Protein AF-0000000080278074 (afdb_homodimer)

Structure (mmCIF, N/CA/C/O backbone):
data_AF-0000000080278074-model_v1
#
loop_
_entity.id
_entity.type
_entity.pdbx_description
1 polymer 'SGNH hydrolase'
#
loop_
_atom_site.group_PDB
_atom_site.id
_atom_site.type_symbol
_atom_site.label_atom_id
_atom_site.label_alt_id
_atom_site.label_comp_id
_atom_site.label_asym_id
_atom_site.label_entity_id
_atom_site.label_seq_id
_atom_site.pdbx_PDB_ins_code
_atom_site.Cartn_x
_atom_site.Cartn_y
_atom_site.Cartn_z
_atom_site.occupancy
_atom_site.B_iso_or_equiv
_atom_site.auth_seq_id
_atom_site.auth_comp_id
_atom_site.auth_asym_id
_atom_site.auth_atom_id
_atom_site.pdbx_PDB_model_num
ATOM 1 N N . MET A 1 1 ? 25.656 12.164 8.117 1 41.5 1 MET A N 1
ATOM 2 C CA . MET A 1 1 ? 24.766 13.219 8.578 1 41.5 1 MET A CA 1
ATOM 3 C C . MET A 1 1 ? 23.484 13.25 7.742 1 41.5 1 MET A C 1
ATOM 5 O O . MET A 1 1 ? 23.547 13.234 6.512 1 41.5 1 MET A O 1
ATOM 9 N N . TYR A 1 2 ? 22.484 12.672 8.062 1 58.59 2 TYR A N 1
ATOM 10 C CA . TYR A 1 2 ? 21.266 12.641 7.258 1 58.59 2 TYR A CA 1
ATOM 11 C C . TYR A 1 2 ? 20.781 14.047 6.953 1 58.59 2 TYR A C 1
ATOM 13 O O . TYR A 1 2 ? 20.672 14.883 7.852 1 58.59 2 TYR A O 1
ATOM 21 N N . GLY A 1 3 ? 21.391 14.812 5.965 1 72.81 3 GLY A N 1
ATOM 22 C CA . GLY A 1 3 ? 21.734 16.219 5.934 1 72.81 3 GLY A CA 1
ATOM 23 C C . GLY A 1 3 ? 20.547 17.109 5.625 1 72.81 3 GLY A C 1
ATOM 24 O O . GLY A 1 3 ? 20.438 17.641 4.516 1 72.81 3 GLY A O 1
ATOM 25 N N . PHE A 1 4 ? 19.344 17.016 6.336 1 92.31 4 PHE A N 1
ATOM 26 C CA . PHE A 1 4 ? 18.312 18.031 6.113 1 92.31 4 PHE A CA 1
ATOM 27 C C . PHE A 1 4 ? 18.609 19.281 6.934 1 92.31 4 PHE A C 1
ATOM 29 O O . PHE A 1 4 ? 18.734 19.219 8.156 1 92.31 4 PHE A O 1
ATOM 36 N N . ASP A 1 5 ? 18.609 20.406 6.305 1 94.75 5 ASP A N 1
ATOM 37 C CA . ASP A 1 5 ? 18.828 21.656 7.027 1 94.75 5 ASP A CA 1
ATOM 38 C C . ASP A 1 5 ? 17.516 22.391 7.258 1 94.75 5 ASP A C 1
ATOM 40 O O . ASP A 1 5 ? 17.453 23.312 8.078 1 94.75 5 ASP A O 1
ATOM 44 N N . SER A 1 6 ? 16.547 22.031 6.508 1 98 6 SER A N 1
ATOM 45 C CA . SER A 1 6 ? 15.25 22.688 6.629 1 98 6 SER A CA 1
ATOM 46 C C . SER A 1 6 ? 14.109 21.703 6.352 1 98 6 SER A C 1
ATOM 48 O O . SER A 1 6 ? 14.258 20.797 5.535 1 98 6 SER A O 1
ATOM 50 N N . TYR A 1 7 ? 13.023 21.938 7.152 1 98.5 7 TYR A N 1
ATOM 51 C CA . TYR A 1 7 ? 11.875 21.031 7.113 1 98.5 7 TYR A CA 1
ATOM 52 C C . TYR A 1 7 ? 10.57 21.828 7.172 1 98.5 7 TYR A C 1
ATOM 54 O O . TYR A 1 7 ? 10.383 22.656 8.062 1 98.5 7 TYR A O 1
ATOM 62 N N . VAL A 1 8 ? 9.656 21.594 6.137 1 98.88 8 VAL A N 1
ATOM 63 C CA . VAL A 1 8 ? 8.32 22.156 6.145 1 98.88 8 VAL A CA 1
ATOM 64 C C . VAL A 1 8 ? 7.281 21.047 6.219 1 98.88 8 VAL A C 1
ATOM 66 O O . VAL A 1 8 ? 7.297 20.109 5.402 1 98.88 8 VAL A O 1
ATOM 69 N N . ALA A 1 9 ? 6.438 21.125 7.207 1 98.94 9 ALA A N 1
ATOM 70 C CA . ALA A 1 9 ? 5.336 20.188 7.344 1 98.94 9 ALA A CA 1
ATOM 71 C C . ALA A 1 9 ? 4.023 20.797 6.867 1 98.94 9 ALA A C 1
ATOM 73 O O . ALA A 1 9 ? 3.654 21.891 7.289 1 98.94 9 ALA A O 1
ATOM 74 N N . ILE A 1 10 ? 3.316 20.125 5.996 1 98.88 10 ILE A N 1
ATOM 75 C CA . ILE A 1 10 ? 2.018 20.594 5.539 1 98.88 10 ILE A CA 1
ATOM 76 C C . ILE A 1 10 ? 0.96 19.516 5.762 1 98.88 10 ILE A C 1
ATOM 78 O O . ILE A 1 10 ? 1.26 18.328 5.695 1 98.88 10 ILE A O 1
ATOM 82 N N . GLY A 1 11 ? -0.186 19.938 6.059 1 98.56 11 GLY A N 1
ATOM 83 C CA . GLY A 1 11 ? -1.262 19.016 6.34 1 98.56 11 GLY A CA 1
ATOM 84 C C . GLY A 1 11 ? -2.391 19.625 7.145 1 98.56 11 GLY A C 1
ATOM 85 O O . GLY A 1 11 ? -2.658 20.812 7.039 1 98.56 11 GLY A O 1
ATOM 86 N N . ASP A 1 12 ? -3.094 18.766 7.824 1 97.25 12 ASP A N 1
ATOM 87 C CA . ASP A 1 12 ? -4.285 19.125 8.586 1 97.25 12 ASP A CA 1
ATOM 88 C C . ASP A 1 12 ? -4.059 18.953 10.086 1 97.25 12 ASP A C 1
ATOM 90 O O . ASP A 1 12 ? -2.963 19.219 10.586 1 97.25 12 ASP A O 1
ATOM 94 N N . SER A 1 13 ? -5.09 18.562 10.828 1 96.25 13 SER A N 1
ATOM 95 C CA . SER A 1 13 ? -5.004 18.438 12.281 1 96.25 13 SER A CA 1
ATOM 96 C C . SER A 1 13 ? -3.98 17.391 12.688 1 96.25 13 SER A C 1
ATOM 98 O O . SER A 1 13 ? -3.34 17.5 13.734 1 96.25 13 SER A O 1
ATOM 100 N N . PHE A 1 14 ? -3.891 16.375 11.969 1 97.5 14 PHE A N 1
ATOM 101 C CA . PHE A 1 14 ? -2.924 15.328 12.258 1 97.5 14 PHE A CA 1
ATOM 102 C C . PHE A 1 14 ? -1.507 15.891 12.281 1 97.5 14 PHE A C 1
ATOM 104 O O . PHE A 1 14 ? -0.77 15.68 13.25 1 97.5 14 PHE A O 1
ATOM 111 N N . THR A 1 15 ? -1.095 16.609 11.258 1 98.75 15 THR A N 1
ATOM 112 C CA . THR A 1 15 ? 0.234 17.203 11.133 1 98.75 15 THR A CA 1
ATOM 113 C C . THR A 1 15 ? 0.404 18.359 12.109 1 98.75 15 THR A C 1
ATOM 115 O O . THR A 1 15 ? 1.491 18.578 12.656 1 98.75 15 THR A O 1
ATOM 118 N N . GLU A 1 16 ? -0.721 19.094 12.352 1 97.62 16 GLU A N 1
ATOM 119 C CA . GLU A 1 16 ? -0.693 20.141 13.367 1 97.62 16 GLU A CA 1
ATOM 120 C C . GLU A 1 16 ? -0.36 19.562 14.742 1 97.62 16 GLU A C 1
ATOM 122 O O . GLU A 1 16 ? 0.256 20.234 15.57 1 97.62 16 GLU A O 1
ATOM 127 N N . GLY A 1 17 ? -0.774 18.328 14.992 1 97.69 17 GLY A N 1
ATOM 128 C CA . GLY A 1 17 ? -0.468 17.641 16.234 1 97.69 17 GLY A CA 1
ATOM 129 C C . GLY A 1 17 ? -1.612 17.672 17.234 1 97.69 17 GLY A C 1
ATOM 130 O O . GLY A 1 17 ? -1.393 17.578 18.438 1 97.69 17 GLY A O 1
ATOM 131 N N . LEU A 1 18 ? -2.82 17.75 16.75 1 94.06 18 LEU A N 1
ATOM 132 C CA . LEU A 1 18 ? -3.984 17.891 17.609 1 94.06 18 LEU A CA 1
ATOM 133 C C . LEU A 1 18 ? -3.996 16.797 18.688 1 94.06 18 LEU A C 1
ATOM 135 O O . LEU A 1 18 ? -3.693 15.641 18.391 1 94.06 18 LEU A O 1
ATOM 139 N N . ASN A 1 19 ? -4.332 17.203 19.891 1 92.81 19 ASN A N 1
ATOM 140 C CA . ASN A 1 19 ? -4.473 16.391 21.094 1 92.81 19 ASN A CA 1
ATOM 141 C C . ASN A 1 19 ? -3.115 16.047 21.703 1 92.81 19 ASN A C 1
ATOM 143 O O . ASN A 1 19 ? -3.033 15.25 22.625 1 92.81 19 ASN A O 1
ATOM 147 N N . ASP A 1 20 ? -2.064 16.531 21.203 1 95.75 20 ASP A N 1
ATOM 148 C CA . ASP A 1 20 ? -0.748 16.547 21.828 1 95.75 20 ASP A CA 1
ATOM 149 C C . ASP A 1 20 ? -0.389 17.953 22.328 1 95.75 20 ASP A C 1
ATOM 151 O O . ASP A 1 20 ? 0.495 18.594 21.766 1 95.75 20 ASP A O 1
ATOM 155 N N . ASP A 1 21 ? -0.924 18.281 23.391 1 92.56 21 ASP A N 1
ATOM 156 C CA . ASP A 1 21 ? -0.987 19.672 23.859 1 92.56 21 ASP A CA 1
ATOM 157 C C . ASP A 1 21 ? 0.352 20.109 24.438 1 92.56 21 ASP A C 1
ATOM 159 O O . ASP A 1 21 ? 1.012 19.344 25.141 1 92.56 21 ASP A O 1
ATOM 163 N N . LEU A 1 22 ? 0.66 21.312 24.141 1 90.56 22 LEU A N 1
ATOM 164 C CA . LEU A 1 22 ? 1.745 22.031 24.797 1 90.56 22 LEU A CA 1
ATOM 165 C C . LEU A 1 22 ? 1.197 23.031 25.812 1 90.56 22 LEU A C 1
ATOM 167 O O . LEU A 1 22 ? 0.038 23.438 25.719 1 90.56 22 LEU A O 1
ATOM 171 N N . PRO A 1 23 ? 2.045 23.438 26.688 1 86.38 23 PRO A N 1
ATOM 172 C CA . PRO A 1 23 ? 1.578 24.359 27.734 1 86.38 23 PRO A CA 1
ATOM 173 C C . PRO A 1 23 ? 1.124 25.703 27.172 1 86.38 23 PRO A C 1
ATOM 175 O O . PRO A 1 23 ? 0.291 26.375 27.781 1 86.38 23 PRO A O 1
ATOM 178 N N . ASP A 1 24 ? 1.573 26.094 26.047 1 83.5 24 ASP A N 1
ATOM 179 C CA . ASP A 1 24 ? 1.24 27.406 25.484 1 83.5 24 ASP A CA 1
ATOM 180 C C . ASP A 1 24 ? -0.05 27.344 24.672 1 83.5 24 ASP A C 1
ATOM 182 O O . ASP A 1 24 ? -0.43 28.312 24.031 1 83.5 24 ASP A O 1
ATOM 186 N N . GLY A 1 25 ? -0.625 26.203 24.688 1 86.81 25 GLY A N 1
ATOM 187 C CA . GLY A 1 25 ? -1.9 26.062 24 1 86.81 25 GLY A CA 1
ATOM 188 C C . GLY A 1 25 ? -1.769 25.5 22.594 1 86.81 25 GLY A C 1
ATOM 189 O O . GLY A 1 25 ? -2.768 25.141 21.969 1 86.81 25 GLY A O 1
ATOM 190 N N . THR A 1 26 ? -0.549 25.484 22.125 1 90.5 26 THR A N 1
ATOM 191 C CA . THR A 1 26 ? -0.334 24.859 20.828 1 90.5 26 THR A CA 1
ATOM 192 C C . THR A 1 26 ? -0.151 23.359 20.969 1 90.5 26 THR A C 1
ATOM 194 O O . THR A 1 26 ? -0.378 22.797 22.047 1 90.5 26 THR A O 1
ATOM 197 N N . PHE A 1 27 ? 0.091 22.719 19.812 1 95.25 27 PHE A N 1
ATOM 198 C CA . PHE A 1 27 ? 0.247 21.266 19.812 1 95.25 27 PHE A CA 1
ATOM 199 C C . PHE A 1 27 ? 1.64 20.875 19.344 1 95.25 27 PHE A C 1
ATOM 201 O O . PHE A 1 27 ? 2.193 21.5 18.438 1 95.25 27 PHE A O 1
ATOM 208 N N . ARG A 1 28 ? 2.25 19.922 19.938 1 96.38 28 ARG A N 1
ATOM 209 C CA . ARG A 1 28 ? 3.541 19.406 19.5 1 96.38 28 ARG A CA 1
ATOM 210 C C . ARG A 1 28 ? 3.389 18.516 18.266 1 96.38 28 ARG A C 1
ATOM 212 O O . ARG A 1 28 ? 3.551 18.984 17.141 1 96.38 28 ARG A O 1
ATOM 219 N N . GLY A 1 29 ? 2.859 17.281 18.453 1 97.75 29 GLY A N 1
ATOM 220 C CA . GLY A 1 29 ? 2.568 16.375 17.344 1 97.75 29 GLY A CA 1
ATOM 221 C C . GLY A 1 29 ? 3.803 15.68 16.797 1 97.75 29 GLY A C 1
ATOM 222 O O . GLY A 1 29 ? 4.922 15.969 17.234 1 97.75 29 GLY A O 1
ATOM 223 N N . TRP A 1 30 ? 3.568 14.773 15.859 1 98.62 30 TRP A N 1
ATOM 224 C CA . TRP A 1 30 ? 4.625 13.961 15.266 1 98.62 30 TRP A CA 1
ATOM 225 C C . TRP A 1 30 ? 5.59 14.828 14.453 1 98.62 30 TRP A C 1
ATOM 227 O O . TRP A 1 30 ? 6.797 14.578 14.453 1 98.62 30 TRP A O 1
ATOM 237 N N . ALA A 1 31 ? 5.066 15.836 13.766 1 98.69 31 ALA A N 1
ATOM 238 C CA . ALA A 1 31 ? 5.902 16.656 12.891 1 98.69 31 ALA A CA 1
ATOM 239 C C . ALA A 1 31 ? 6.926 17.453 13.688 1 98.69 31 ALA A C 1
ATOM 241 O O . ALA A 1 31 ? 8.102 17.516 13.312 1 98.69 31 ALA A O 1
ATOM 242 N N . ASP A 1 32 ? 6.457 18.078 14.773 1 97.81 32 ASP A N 1
ATOM 243 C CA . ASP A 1 32 ? 7.391 18.781 15.648 1 97.81 32 ASP A CA 1
ATOM 244 C C . ASP A 1 32 ? 8.422 17.812 16.234 1 97.81 32 ASP A C 1
ATOM 246 O O . ASP A 1 32 ? 9.609 18.141 16.312 1 97.81 32 ASP A O 1
ATOM 250 N N . ARG A 1 33 ? 7.961 16.672 16.672 1 97.5 33 ARG A N 1
ATOM 251 C CA . ARG A 1 33 ? 8.867 15.68 17.219 1 97.5 33 ARG A CA 1
ATOM 252 C C . ARG A 1 33 ? 9.891 15.227 16.188 1 97.5 33 ARG A C 1
ATOM 254 O O . ARG A 1 33 ? 11.062 15.008 16.5 1 97.5 33 ARG A O 1
ATOM 261 N N . LEU A 1 34 ? 9.453 15.055 14.93 1 98.12 34 LEU A N 1
ATOM 262 C CA . LEU A 1 34 ? 10.398 14.75 13.859 1 98.12 34 LEU A CA 1
ATOM 263 C C . LEU A 1 34 ? 11.406 15.875 13.68 1 98.12 34 LEU A C 1
ATOM 265 O O . LEU A 1 34 ? 12.602 15.633 13.531 1 98.12 34 LEU A O 1
ATOM 269 N N . ALA A 1 35 ? 10.898 17.109 13.664 1 97.75 35 ALA A N 1
ATOM 270 C CA . ALA A 1 35 ? 11.781 18.266 13.547 1 97.75 35 ALA A CA 1
ATOM 271 C C . ALA A 1 35 ? 12.836 18.25 14.656 1 97.75 35 ALA A C 1
ATOM 273 O O . ALA A 1 35 ? 14.008 18.547 14.414 1 97.75 35 ALA A O 1
ATOM 274 N N . GLU A 1 36 ? 12.438 17.922 15.859 1 95.81 36 GLU A N 1
ATOM 275 C CA . GLU A 1 36 ? 13.352 17.844 16.984 1 95.81 36 GLU A CA 1
ATOM 276 C C . GLU A 1 36 ? 14.438 16.797 16.75 1 95.81 36 GLU A C 1
ATOM 278 O O . GLU A 1 36 ? 15.609 17.031 17.047 1 95.81 36 GLU A O 1
ATOM 283 N N . ILE A 1 37 ? 14.055 15.688 16.219 1 95.88 37 ILE A N 1
ATOM 284 C CA . ILE A 1 37 ? 15 14.625 15.898 1 95.88 37 ILE A CA 1
ATOM 285 C C . ILE A 1 37 ? 15.984 15.102 14.836 1 95.88 37 ILE A C 1
ATOM 287 O O . ILE A 1 37 ? 17.203 14.922 14.969 1 95.88 37 ILE A O 1
ATOM 291 N N . LEU A 1 38 ? 15.469 15.75 13.812 1 95.75 38 LEU A N 1
ATOM 292 C CA . LEU A 1 38 ? 16.281 16.203 12.688 1 95.75 38 LEU A CA 1
ATOM 293 C C . LEU A 1 38 ? 17.234 17.312 13.117 1 95.75 38 LEU A C 1
ATOM 295 O O . LEU A 1 38 ? 18.328 17.453 12.562 1 95.75 38 LEU A O 1
ATOM 299 N N . ALA A 1 39 ? 16.828 18.062 14.086 1 94.5 39 ALA A N 1
ATOM 300 C CA . ALA A 1 39 ? 17.578 19.234 14.523 1 94.5 39 ALA A CA 1
ATOM 301 C C . ALA A 1 39 ? 18.734 18.844 15.438 1 94.5 39 ALA A C 1
ATOM 303 O O . ALA A 1 39 ? 19.625 19.641 15.719 1 94.5 39 ALA A O 1
ATOM 304 N N . GLU A 1 40 ? 18.656 17.641 15.938 1 90.06 40 GLU A N 1
ATOM 305 C CA . GLU A 1 40 ? 19.672 17.219 16.906 1 90.06 40 GLU A CA 1
ATOM 306 C C . GLU A 1 40 ? 21.078 17.406 16.344 1 90.06 40 GLU A C 1
ATOM 308 O O . GLU A 1 40 ? 21.391 16.906 15.273 1 90.06 40 GLU A O 1
ATOM 313 N N . GLY A 1 41 ? 21.859 18.234 17.094 1 84.19 41 GLY A N 1
ATOM 314 C CA . GLY A 1 41 ? 23.25 18.5 16.719 1 84.19 41 GLY A CA 1
ATOM 315 C C . GLY A 1 41 ? 23.375 19.5 15.578 1 84.19 41 GLY A C 1
ATOM 316 O O . GLY A 1 41 ? 24.453 19.656 15.008 1 84.19 41 GLY A O 1
ATOM 317 N N . ARG A 1 42 ? 22.203 20.172 15.344 1 89.06 42 ARG A N 1
ATOM 318 C CA . ARG A 1 42 ? 22.203 21.125 14.227 1 89.06 42 ARG A CA 1
ATOM 319 C C . ARG A 1 42 ? 21.578 22.453 14.633 1 89.06 42 ARG A C 1
ATOM 321 O O . ARG A 1 42 ? 20.391 22.672 14.414 1 89.06 42 ARG A O 1
ATOM 328 N N . PRO A 1 43 ? 22.375 23.375 14.992 1 86.31 43 PRO A N 1
ATOM 329 C CA . PRO A 1 43 ? 21.844 24.641 15.508 1 86.31 43 PRO A CA 1
ATOM 330 C C . PRO A 1 43 ? 21.219 25.5 14.414 1 86.31 43 PRO A C 1
ATOM 332 O O . PRO A 1 43 ? 20.391 26.359 14.711 1 86.31 43 PRO A O 1
ATOM 335 N N . ASP A 1 44 ? 21.578 25.219 13.125 1 91.81 44 ASP A N 1
ATOM 336 C CA . ASP A 1 44 ? 21.094 26.062 12.039 1 91.81 44 ASP A CA 1
ATOM 337 C C . ASP A 1 44 ? 19.844 25.453 11.398 1 91.81 44 ASP A C 1
ATOM 339 O O . ASP A 1 44 ? 19.328 25.984 10.414 1 91.81 44 ASP A O 1
ATOM 343 N N . PHE A 1 45 ? 19.391 24.375 11.977 1 95.69 45 PHE A N 1
ATOM 344 C CA . PHE A 1 45 ? 18.219 23.703 11.438 1 95.69 45 PHE A CA 1
ATOM 345 C C . PHE A 1 45 ? 17 24.609 11.516 1 95.69 45 PHE A C 1
ATOM 347 O O . PHE A 1 45 ? 16.781 25.281 12.523 1 95.69 45 PHE A O 1
ATOM 354 N N . GLN A 1 46 ? 16.219 24.719 10.383 1 97.69 46 GLN A N 1
ATOM 355 C CA . GLN A 1 46 ? 15.016 25.531 10.32 1 97.69 46 GLN A CA 1
ATOM 356 C C . GLN A 1 46 ? 13.781 24.656 10.07 1 97.69 46 GLN A C 1
ATOM 358 O O . GLN A 1 46 ? 13.844 23.688 9.32 1 97.69 46 GLN A O 1
ATOM 363 N N . TYR A 1 47 ? 12.68 25.094 10.727 1 98 47 TYR A N 1
ATOM 364 C CA . TYR A 1 47 ? 11.469 24.297 10.68 1 98 47 TYR A CA 1
ATOM 365 C C . TYR A 1 47 ? 10.234 25.188 10.586 1 98 47 TYR A C 1
ATOM 367 O O . TYR A 1 47 ? 10.148 26.219 11.258 1 98 47 TYR A O 1
ATOM 375 N N . ALA A 1 48 ? 9.305 24.828 9.656 1 98.44 48 ALA A N 1
ATOM 376 C CA . ALA A 1 48 ? 7.965 25.406 9.578 1 98.44 48 ALA A CA 1
ATOM 377 C C . ALA A 1 48 ? 6.898 24.312 9.633 1 98.44 48 ALA A C 1
ATOM 379 O O . ALA A 1 48 ? 7.078 23.234 9.062 1 98.44 48 ALA A O 1
ATOM 380 N N . ASN A 1 49 ? 5.863 24.547 10.32 1 98.62 49 ASN A N 1
ATOM 381 C CA . ASN A 1 49 ? 4.66 23.719 10.344 1 98.62 49 ASN A CA 1
ATOM 382 C C . ASN A 1 49 ? 3.432 24.516 9.898 1 98.62 49 ASN A C 1
ATOM 384 O O . ASN A 1 49 ? 2.84 25.25 10.695 1 98.62 49 ASN A O 1
ATOM 388 N N . LEU A 1 50 ? 3.027 24.281 8.703 1 98.62 50 LEU A N 1
ATOM 389 C CA . LEU A 1 50 ? 1.972 25.094 8.094 1 98.62 50 LEU A CA 1
ATOM 390 C C . LEU A 1 50 ? 0.609 24.422 8.281 1 98.62 50 LEU A C 1
ATOM 392 O O . LEU A 1 50 ? -0.414 24.984 7.871 1 98.62 50 LEU A O 1
ATOM 396 N N . ALA A 1 51 ? 0.602 23.312 8.945 1 98.5 51 ALA A N 1
ATOM 397 C CA . ALA A 1 51 ? -0.621 22.516 9.086 1 98.5 51 ALA A CA 1
ATOM 398 C C . ALA A 1 51 ? -1.631 23.234 9.977 1 98.5 51 ALA A C 1
ATOM 400 O O . ALA A 1 51 ? -1.249 23.953 10.906 1 98.5 51 ALA A O 1
ATOM 401 N N . LEU A 1 52 ? -2.848 23.031 9.672 1 95.31 52 LEU A N 1
ATOM 402 C CA . LEU A 1 52 ? -3.941 23.656 10.414 1 95.31 52 LEU A CA 1
ATOM 403 C C . LEU A 1 52 ? -5.133 22.703 10.516 1 95.31 52 LEU A C 1
ATOM 405 O O . LEU A 1 52 ? -5.5 22.062 9.539 1 95.31 52 LEU A O 1
ATOM 409 N N . ARG A 1 53 ? -5.695 22.656 11.695 1 92.94 53 ARG A N 1
ATOM 410 C CA . ARG A 1 53 ? -6.828 21.766 11.961 1 92.94 53 ARG A CA 1
ATOM 411 C C . ARG A 1 53 ? -7.98 22.062 11 1 92.94 53 ARG A C 1
ATOM 413 O O . ARG A 1 53 ? -8.227 23.219 10.648 1 92.94 53 ARG A O 1
ATOM 420 N N . GLY A 1 54 ? -8.602 20.984 10.531 1 91.06 54 GLY A N 1
ATOM 421 C CA . GLY A 1 54 ? -9.836 21.094 9.773 1 91.06 54 GLY A CA 1
ATOM 422 C C . GLY A 1 54 ? -9.609 21.25 8.281 1 91.06 54 GLY A C 1
ATOM 423 O O . GLY A 1 54 ? -10.539 21.094 7.492 1 91.06 54 GLY A O 1
ATOM 424 N N . LYS A 1 55 ? -8.414 21.438 7.84 1 94.75 55 LYS A N 1
ATOM 425 C CA . LYS A 1 55 ? -8.148 21.75 6.434 1 94.75 55 LYS A CA 1
ATOM 426 C C . LYS A 1 55 ? -8.422 20.531 5.551 1 94.75 55 LYS A C 1
ATOM 428 O O . LYS A 1 55 ? -8.086 19.406 5.922 1 94.75 55 LYS A O 1
ATOM 433 N N . MET A 1 56 ? -9.062 20.859 4.441 1 95.88 56 MET A N 1
ATOM 434 C CA . MET A 1 56 ? -9.273 19.891 3.373 1 95.88 56 MET A CA 1
ATOM 435 C C . MET A 1 56 ? -8.117 19.922 2.379 1 95.88 56 MET A C 1
ATOM 437 O O . MET A 1 56 ? -7.301 20.844 2.395 1 95.88 56 MET A O 1
ATOM 441 N N . LEU A 1 57 ? -8.062 18.922 1.577 1 97.81 57 LEU A N 1
ATOM 442 C CA . LEU A 1 57 ? -6.945 18.75 0.65 1 97.81 57 LEU A CA 1
ATOM 443 C C . LEU A 1 57 ? -6.754 20 -0.205 1 97.81 57 LEU A C 1
ATOM 445 O O . LEU A 1 57 ? -5.637 20.5 -0.338 1 97.81 57 LEU A O 1
ATOM 449 N N . ASP A 1 58 ? -7.805 20.516 -0.752 1 96.94 58 ASP A N 1
ATOM 450 C CA . ASP A 1 58 ? -7.695 21.688 -1.62 1 96.94 58 ASP A CA 1
ATOM 451 C C . ASP A 1 58 ? -7.129 22.891 -0.86 1 96.94 58 ASP A C 1
ATOM 453 O O . ASP A 1 58 ? -6.324 23.641 -1.401 1 96.94 58 ASP A O 1
ATOM 457 N N . GLU A 1 59 ? -7.562 23.094 0.339 1 96.44 59 GLU A N 1
ATOM 458 C CA . GLU A 1 59 ? -7.051 24.188 1.155 1 96.44 59 GLU A CA 1
ATOM 459 C C . GLU A 1 59 ? -5.559 24.016 1.433 1 96.44 59 GLU A C 1
ATOM 461 O O . GLU A 1 59 ? -4.801 24.984 1.39 1 96.44 59 GLU A O 1
ATOM 466 N N . ILE A 1 60 ? -5.18 22.797 1.67 1 98.06 60 ILE A N 1
ATOM 467 C CA . ILE A 1 60 ? -3.773 22.5 1.92 1 98.06 60 ILE A CA 1
ATOM 468 C C . ILE A 1 60 ? -2.951 22.812 0.671 1 98.06 60 ILE A C 1
ATOM 470 O O . ILE A 1 60 ? -1.907 23.469 0.755 1 98.06 60 ILE A O 1
ATOM 474 N N . LEU A 1 61 ? -3.42 22.422 -0.454 1 98.5 61 LEU A N 1
ATOM 475 C CA . LEU A 1 61 ? -2.686 22.609 -1.699 1 98.5 61 LEU A CA 1
ATOM 476 C C . LEU A 1 61 ? -2.697 24.078 -2.119 1 98.5 61 LEU A C 1
ATOM 478 O O . LEU A 1 61 ? -1.735 24.562 -2.717 1 98.5 61 LEU A O 1
ATOM 482 N N . GLU A 1 62 ? -3.738 24.797 -1.763 1 97.69 62 GLU A N 1
ATOM 483 C CA . GLU A 1 62 ? -3.863 26.188 -2.184 1 97.69 62 GLU A CA 1
ATOM 484 C C . GLU A 1 62 ? -3.16 27.125 -1.205 1 97.69 62 GLU A C 1
ATOM 486 O O . GLU A 1 62 ? -2.596 28.141 -1.609 1 97.69 62 GLU A O 1
ATOM 491 N N . GLU A 1 63 ? -3.188 26.781 0.067 1 97.25 63 GLU A N 1
ATOM 492 C CA . GLU A 1 63 ? -2.719 27.734 1.078 1 97.25 63 GLU A CA 1
ATOM 493 C C . GLU A 1 63 ? -1.317 27.359 1.562 1 97.25 63 GLU A C 1
ATOM 495 O O . GLU A 1 63 ? -0.51 28.25 1.86 1 97.25 63 GLU A O 1
ATOM 500 N N . GLN A 1 64 ? -1.004 26.125 1.642 1 98.62 64 GLN A N 1
ATOM 501 C CA . GLN A 1 64 ? 0.23 25.688 2.285 1 98.62 64 GLN A CA 1
ATOM 502 C C . GLN A 1 64 ? 1.29 25.312 1.251 1 98.62 64 GLN A C 1
ATOM 504 O O . GLN A 1 64 ? 2.453 25.703 1.383 1 98.62 64 GLN A O 1
ATOM 509 N N . LEU A 1 65 ? 0.902 24.594 0.252 1 98.81 65 LEU A N 1
ATOM 510 C CA . LEU A 1 65 ? 1.828 24.094 -0.753 1 98.81 65 LEU A CA 1
ATOM 511 C C . LEU A 1 65 ? 2.613 25.219 -1.396 1 98.81 65 LEU A C 1
ATOM 513 O O . LEU A 1 65 ? 3.834 25.141 -1.55 1 98.81 65 LEU A O 1
ATOM 517 N N . PRO A 1 66 ? 1.992 26.375 -1.781 1 98.75 66 PRO A N 1
ATOM 518 C CA . PRO A 1 66 ? 2.762 27.453 -2.41 1 98.75 66 PRO A CA 1
ATOM 519 C C . PRO A 1 66 ? 3.873 27.984 -1.512 1 98.75 66 PRO A C 1
ATOM 521 O O . PRO A 1 66 ? 4.941 28.359 -2.002 1 98.75 66 PRO A O 1
ATOM 524 N N . ILE A 1 67 ? 3.643 27.984 -0.248 1 98.56 67 ILE A N 1
ATOM 525 C CA . ILE A 1 67 ? 4.652 28.453 0.693 1 98.56 67 ILE A CA 1
ATOM 526 C C . ILE A 1 67 ? 5.844 27.5 0.692 1 98.56 67 ILE A C 1
ATOM 528 O O . ILE A 1 67 ? 6.996 27.938 0.619 1 98.56 67 ILE A O 1
ATOM 532 N N . ALA A 1 68 ? 5.582 26.203 0.738 1 98.75 68 ALA A N 1
ATOM 533 C CA . ALA A 1 68 ? 6.641 25.203 0.699 1 98.75 68 ALA A CA 1
ATOM 534 C C . ALA A 1 68 ? 7.445 25.297 -0.595 1 98.75 68 ALA A C 1
ATOM 536 O O . ALA A 1 68 ? 8.672 25.203 -0.578 1 98.75 68 ALA A O 1
ATOM 537 N N . LEU A 1 69 ? 6.754 25.5 -1.673 1 98.75 69 LEU A N 1
ATOM 538 C CA . LEU A 1 69 ? 7.402 25.578 -2.977 1 98.75 69 LEU A CA 1
ATOM 539 C C . LEU A 1 69 ? 8.297 26.812 -3.062 1 98.75 69 LEU A C 1
ATOM 541 O O . LEU A 1 69 ? 9.336 26.781 -3.723 1 98.75 69 LEU A O 1
ATOM 545 N N . GLU A 1 70 ? 7.875 27.859 -2.42 1 98.44 70 GLU A N 1
ATOM 546 C CA . GLU A 1 70 ? 8.625 29.109 -2.445 1 98.44 70 GLU A CA 1
ATOM 547 C C . GLU A 1 70 ? 9.93 28.984 -1.659 1 98.44 70 GLU A C 1
ATOM 549 O O . GLU A 1 70 ? 10.992 29.406 -2.131 1 98.44 70 GLU A O 1
ATOM 554 N N . VAL A 1 71 ? 9.93 28.375 -0.51 1 97.88 71 VAL A N 1
ATOM 555 C CA . VAL A 1 71 ? 11.086 28.375 0.375 1 97.88 71 VAL A CA 1
ATOM 556 C C . VAL A 1 71 ? 12 27.203 0.02 1 97.88 71 VAL A C 1
ATOM 558 O O . VAL A 1 71 ? 13.164 27.172 0.419 1 97.88 71 VAL A O 1
ATOM 561 N N . LYS A 1 72 ? 11.484 26.141 -0.65 1 97.31 72 LYS A N 1
ATOM 562 C CA . LYS A 1 72 ? 12.219 25 -1.17 1 97.31 72 LYS A CA 1
ATOM 563 C C . LYS A 1 72 ? 13.062 24.344 -0.077 1 97.31 72 LYS A C 1
ATOM 565 O O . LYS A 1 72 ? 14.281 24.219 -0.214 1 97.31 72 LYS A O 1
ATOM 570 N N . PRO A 1 73 ? 12.445 23.859 0.926 1 98.44 73 PRO A N 1
ATOM 571 C CA . PRO A 1 73 ? 13.18 23.219 2.016 1 98.44 73 PRO A CA 1
ATOM 572 C C . PRO A 1 73 ? 13.852 21.906 1.587 1 98.44 73 PRO A C 1
ATOM 574 O O . PRO A 1 73 ? 13.586 21.406 0.49 1 98.44 73 PRO A O 1
ATOM 577 N N . ASP A 1 74 ? 14.688 21.391 2.457 1 98.06 74 ASP A N 1
ATOM 578 C CA . ASP A 1 74 ? 15.367 20.125 2.207 1 98.06 74 ASP A CA 1
ATOM 579 C C . ASP A 1 74 ? 14.398 18.953 2.348 1 98.06 74 ASP A C 1
ATOM 581 O O . ASP A 1 74 ? 14.695 17.844 1.891 1 98.06 74 ASP A O 1
ATOM 585 N N . LEU A 1 75 ? 13.258 19.219 2.996 1 98.69 75 LEU A N 1
ATOM 586 C CA . LEU A 1 75 ? 12.258 18.172 3.211 1 98.69 75 LEU A CA 1
ATOM 587 C C . LEU A 1 75 ? 10.867 18.781 3.352 1 98.69 75 LEU A C 1
ATOM 589 O O . LEU A 1 75 ? 10.688 19.781 4.043 1 98.69 75 LEU A O 1
ATOM 593 N N . VAL A 1 76 ? 9.93 18.203 2.682 1 98.88 76 VAL A N 1
ATOM 594 C CA . VAL A 1 76 ? 8.523 18.469 2.949 1 98.88 76 VAL A CA 1
ATOM 595 C C . VAL A 1 76 ? 7.828 17.172 3.371 1 98.88 76 VAL A C 1
ATOM 597 O O . VAL A 1 76 ? 7.992 16.125 2.727 1 98.88 76 VAL A O 1
ATOM 600 N N . THR A 1 77 ? 7.164 17.203 4.492 1 98.94 77 THR A N 1
ATOM 601 C CA . THR A 1 77 ? 6.227 16.141 4.809 1 98.94 77 THR A CA 1
ATOM 602 C C . THR A 1 77 ? 4.805 16.531 4.414 1 98.94 77 THR A C 1
ATOM 604 O O . THR A 1 77 ? 4.398 17.672 4.594 1 98.94 77 THR A O 1
ATOM 607 N N . LEU A 1 78 ? 4.121 15.602 3.822 1 98.88 78 LEU A N 1
ATOM 608 C CA . LEU A 1 78 ? 2.77 15.828 3.328 1 98.88 78 LEU A CA 1
ATOM 609 C C . LEU A 1 78 ? 1.827 14.727 3.791 1 98.88 78 LEU A C 1
ATOM 611 O O . LEU A 1 78 ? 2.012 13.562 3.436 1 98.88 78 LEU A O 1
ATOM 615 N N . CYS A 1 79 ? 0.886 15.016 4.617 1 98.56 79 CYS A N 1
ATOM 616 C CA . CYS A 1 79 ? -0.233 14.156 4.984 1 98.56 79 CYS A CA 1
ATOM 617 C C . CYS A 1 79 ? -1.561 14.883 4.812 1 98.56 79 CYS A C 1
ATOM 619 O O . CYS A 1 79 ? -1.847 15.836 5.539 1 98.56 79 CYS A O 1
ATOM 621 N N . ALA A 1 80 ? -2.311 14.469 3.836 1 98.19 80 ALA A N 1
ATOM 622 C CA . ALA A 1 80 ? -3.562 15.148 3.514 1 98.19 80 ALA A CA 1
ATOM 623 C C . ALA A 1 80 ? -4.559 14.188 2.871 1 98.19 80 ALA A C 1
ATOM 625 O O . ALA A 1 80 ? -4.195 13.07 2.48 1 98.19 80 ALA A O 1
ATOM 626 N N . GLY A 1 81 ? -5.781 14.641 2.832 1 97.38 81 GLY A N 1
ATOM 627 C CA . GLY A 1 81 ? -6.832 13.898 2.156 1 97.38 81 GLY A CA 1
ATOM 628 C C . GLY A 1 81 ? -7.723 13.125 3.109 1 97.38 81 GLY A C 1
ATOM 629 O O . GLY A 1 81 ? -8.836 12.734 2.75 1 97.38 81 GLY A O 1
ATOM 630 N N . GLY A 1 82 ? -7.234 12.812 4.332 1 95.56 82 GLY A N 1
ATOM 631 C CA . GLY A 1 82 ? -8.031 12.078 5.301 1 95.56 82 GLY A CA 1
ATOM 632 C C . GLY A 1 82 ? -9.375 12.727 5.586 1 95.56 82 GLY A C 1
ATOM 633 O O . GLY A 1 82 ? -10.406 12.055 5.566 1 95.56 82 GLY A O 1
ATOM 634 N N . ASN A 1 83 ? -9.344 14.031 5.828 1 93.94 83 ASN A N 1
ATOM 635 C CA . ASN A 1 83 ? -10.586 14.758 6.07 1 93.94 83 ASN A CA 1
ATOM 636 C C . ASN A 1 83 ? -11.539 14.648 4.883 1 93.94 83 ASN A C 1
ATOM 638 O O . ASN A 1 83 ? -12.75 14.586 5.062 1 93.94 83 ASN A O 1
ATOM 642 N N . ASP A 1 84 ? -11.039 14.656 3.68 1 95.81 84 ASP A N 1
ATOM 643 C CA . ASP A 1 84 ? -11.836 14.57 2.463 1 95.81 84 ASP A CA 1
ATOM 644 C C . ASP A 1 84 ? -12.547 13.219 2.363 1 95.81 84 ASP A C 1
ATOM 646 O O . ASP A 1 84 ? -13.734 13.164 2.029 1 95.81 84 ASP A O 1
ATOM 650 N N . ILE A 1 85 ? -11.852 12.172 2.717 1 94.38 85 ILE A N 1
ATOM 651 C CA . ILE A 1 85 ? -12.375 10.836 2.467 1 94.38 85 ILE A CA 1
ATOM 652 C C . ILE A 1 85 ? -13.398 10.469 3.543 1 94.38 85 ILE A C 1
ATOM 654 O O . ILE A 1 85 ? -14.203 9.562 3.355 1 94.38 85 ILE A O 1
ATOM 658 N N . ILE A 1 86 ? -13.32 11.141 4.723 1 91 86 ILE A N 1
ATOM 659 C CA . ILE A 1 86 ? -14.273 10.898 5.797 1 91 86 ILE A CA 1
ATOM 660 C C . ILE A 1 86 ? -15.664 11.375 5.371 1 91 86 ILE A C 1
ATOM 662 O O . ILE A 1 86 ? -16.672 10.812 5.797 1 91 86 ILE A O 1
ATOM 666 N N . VAL A 1 87 ? -15.734 12.422 4.543 1 89.94 87 VAL A N 1
ATOM 667 C CA . VAL A 1 87 ? -17.016 12.961 4.09 1 89.94 87 VAL A CA 1
ATOM 668 C C . VAL A 1 87 ? -17.766 11.914 3.271 1 89.94 87 VAL A C 1
ATOM 670 O O . VAL A 1 87 ? -17.203 11.32 2.346 1 89.94 87 VAL A O 1
ATOM 673 N N . PRO A 1 88 ? -18.969 11.688 3.643 1 88.12 88 PRO A N 1
ATOM 674 C CA . PRO A 1 88 ? -19.75 10.695 2.896 1 88.12 88 PRO A CA 1
ATOM 675 C C . PRO A 1 88 ? -19.828 11.008 1.405 1 88.12 88 PRO A C 1
ATOM 677 O O . PRO A 1 88 ? -20.016 12.172 1.026 1 88.12 88 PRO A O 1
ATOM 680 N N . GLY A 1 89 ? -19.625 10.008 0.582 1 89.62 89 GLY A N 1
ATOM 681 C CA . GLY A 1 89 ? -19.766 10.164 -0.858 1 89.62 89 GLY A CA 1
ATOM 682 C C . GLY A 1 89 ? -18.5 10.688 -1.515 1 89.62 89 GLY A C 1
ATOM 683 O O . GLY A 1 89 ? -18.469 10.898 -2.729 1 89.62 89 GLY A O 1
ATOM 684 N N . ALA A 1 90 ? -17.516 10.898 -0.722 1 92.75 90 ALA A N 1
ATOM 685 C CA . ALA A 1 90 ? -16.25 11.391 -1.266 1 92.75 90 ALA A CA 1
ATOM 686 C C . ALA A 1 90 ? -15.719 10.453 -2.348 1 92.75 90 ALA A C 1
ATOM 688 O O . ALA A 1 90 ? -15.797 9.234 -2.211 1 92.75 90 ALA A O 1
ATOM 689 N N . ASP A 1 91 ? -15.234 11.008 -3.432 1 96.56 91 ASP A N 1
ATOM 690 C CA . ASP A 1 91 ? -14.555 10.281 -4.5 1 96.56 91 ASP A CA 1
ATOM 691 C C . ASP A 1 91 ? -13.078 10.086 -4.184 1 96.56 91 ASP A C 1
ATOM 693 O O . ASP A 1 91 ? -12.258 10.961 -4.465 1 96.56 91 ASP A O 1
ATOM 697 N N . VAL A 1 92 ? -12.758 8.945 -3.689 1 97.25 92 VAL A N 1
ATOM 698 C CA . VAL A 1 92 ? -11.414 8.656 -3.199 1 97.25 92 VAL A CA 1
ATOM 699 C C . VAL A 1 92 ? -10.414 8.781 -4.344 1 97.25 92 VAL A C 1
ATOM 701 O O . VAL A 1 92 ? -9.281 9.234 -4.141 1 97.25 92 VAL A O 1
ATOM 704 N N . ASP A 1 93 ? -10.789 8.383 -5.535 1 97.69 93 ASP A N 1
ATOM 705 C CA . ASP A 1 93 ? -9.906 8.484 -6.691 1 97.69 93 ASP A CA 1
ATOM 706 C C . ASP A 1 93 ? -9.578 9.945 -7.004 1 97.69 93 ASP A C 1
ATOM 708 O O . ASP A 1 93 ? -8.422 10.281 -7.273 1 97.69 93 ASP A O 1
ATOM 712 N N . ALA A 1 94 ? -10.594 10.789 -6.934 1 98.06 94 ALA A N 1
ATOM 713 C CA . ALA A 1 94 ? -10.383 12.211 -7.199 1 98.06 94 ALA A CA 1
ATOM 714 C C . ALA A 1 94 ? -9.492 12.844 -6.137 1 98.06 94 ALA A C 1
ATOM 716 O O . ALA A 1 94 ? -8.648 13.688 -6.449 1 98.06 94 ALA A O 1
ATOM 717 N N . VAL A 1 95 ? -9.742 12.492 -4.914 1 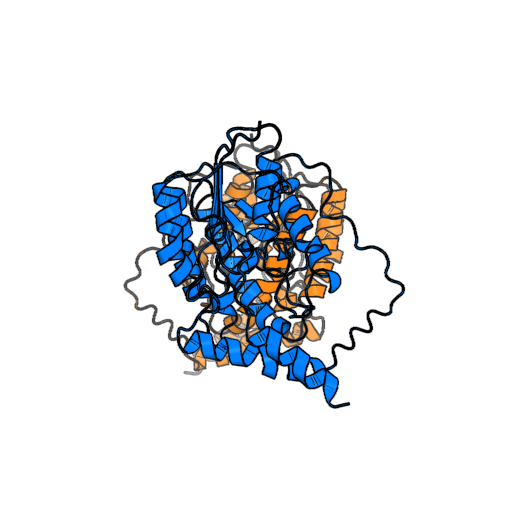98.38 95 VAL A N 1
ATOM 718 C CA . VAL A 1 95 ? -8.922 13.008 -3.824 1 98.38 95 VAL A CA 1
ATOM 719 C C . VAL A 1 95 ? -7.465 12.625 -4.043 1 98.38 95 VAL A C 1
ATOM 721 O O . VAL A 1 95 ? -6.57 13.461 -3.926 1 98.38 95 VAL A O 1
ATOM 724 N N . ALA A 1 96 ? -7.242 11.352 -4.359 1 98.62 96 ALA A N 1
ATOM 725 C CA . ALA A 1 96 ? -5.883 10.867 -4.59 1 98.62 96 ALA A CA 1
ATOM 726 C C . ALA A 1 96 ? -5.238 11.594 -5.77 1 98.62 96 ALA A C 1
ATOM 728 O O . ALA A 1 96 ? -4.062 11.953 -5.715 1 98.62 96 ALA A O 1
ATOM 729 N N . ALA A 1 97 ? -5.996 11.766 -6.828 1 98.5 97 ALA A N 1
ATOM 730 C CA . ALA A 1 97 ? -5.48 12.469 -8 1 98.5 97 ALA A CA 1
ATOM 731 C C . ALA A 1 97 ? -5.082 13.898 -7.648 1 98.5 97 ALA A C 1
ATOM 733 O O . ALA A 1 97 ? -4.047 14.391 -8.102 1 98.5 97 ALA A O 1
ATOM 734 N N . ARG A 1 98 ? -5.922 14.516 -6.867 1 98.69 98 ARG A N 1
ATOM 735 C CA . ARG A 1 98 ? -5.625 15.883 -6.441 1 98.69 98 ARG A CA 1
ATOM 736 C C . ARG A 1 98 ? -4.371 15.922 -5.574 1 98.69 98 ARG A C 1
ATOM 738 O O . ARG A 1 98 ? -3.527 16.812 -5.742 1 98.69 98 ARG A O 1
ATOM 745 N N . LEU A 1 99 ? -4.266 15.055 -4.668 1 98.81 99 LEU A N 1
ATOM 746 C CA . LEU A 1 99 ? -3.07 14.977 -3.838 1 98.81 99 LEU A CA 1
ATOM 747 C C . LEU A 1 99 ? -1.824 14.789 -4.695 1 98.81 99 LEU A C 1
ATOM 749 O O . LEU A 1 99 ? -0.785 15.398 -4.426 1 98.81 99 LEU A O 1
ATOM 753 N N . GLU A 1 100 ? -1.938 13.938 -5.684 1 98.81 100 GLU A N 1
ATOM 754 C CA . GLU A 1 100 ? -0.797 13.672 -6.555 1 98.81 100 GLU A CA 1
ATOM 755 C C . GLU A 1 100 ? -0.301 14.961 -7.215 1 98.81 100 GLU A C 1
ATOM 757 O O . GLU A 1 100 ? 0.901 15.133 -7.426 1 98.81 100 GLU A O 1
ATOM 762 N N . GLU A 1 101 ? -1.201 15.828 -7.574 1 98.75 101 GLU A N 1
ATOM 763 C CA . GLU A 1 101 ? -0.795 17.109 -8.141 1 98.75 101 GLU A CA 1
ATOM 764 C C . GLU A 1 101 ? 0.17 17.844 -7.215 1 98.75 101 GLU A C 1
ATOM 766 O O . GLU A 1 101 ? 1.16 18.422 -7.668 1 98.75 101 GLU A O 1
ATOM 771 N N . GLY A 1 102 ? -0.144 17.828 -5.988 1 98.81 102 GLY A N 1
ATOM 772 C CA . GLY A 1 102 ? 0.728 18.469 -5.02 1 98.81 102 GLY A CA 1
ATOM 773 C C . GLY A 1 102 ? 2.08 17.797 -4.891 1 98.81 102 GLY A C 1
ATOM 774 O O . GLY A 1 102 ? 3.115 18.469 -4.879 1 98.81 102 GLY A O 1
ATOM 775 N N . VAL A 1 103 ? 2.061 16.484 -4.816 1 98.88 103 VAL A N 1
ATOM 776 C CA . VAL A 1 103 ? 3.303 15.727 -4.707 1 98.88 103 VAL A CA 1
ATOM 777 C C . VAL A 1 103 ? 4.164 15.969 -5.945 1 98.88 103 VAL A C 1
ATOM 779 O O . VAL A 1 103 ? 5.371 16.188 -5.832 1 98.88 103 VAL A O 1
ATOM 782 N N . ALA A 1 104 ? 3.541 15.922 -7.074 1 98.88 104 ALA A N 1
ATOM 783 C CA . ALA A 1 104 ? 4.25 16.125 -8.336 1 98.88 104 ALA A CA 1
ATOM 784 C C . ALA A 1 104 ? 4.934 17.5 -8.367 1 98.88 104 ALA A C 1
ATOM 786 O O . ALA A 1 104 ? 6.098 17.609 -8.758 1 98.88 104 ALA A O 1
ATOM 787 N N . LYS A 1 105 ? 4.25 18.516 -7.934 1 98.88 105 LYS A N 1
ATOM 788 C CA . LYS A 1 105 ? 4.812 19.859 -7.918 1 98.88 105 LYS A CA 1
ATOM 789 C C . LYS A 1 105 ? 6.035 19.938 -7.012 1 98.88 105 LYS A C 1
ATOM 791 O O . LYS A 1 105 ? 7.055 20.516 -7.379 1 98.88 105 LYS A O 1
ATOM 796 N N . LEU A 1 106 ? 5.938 19.375 -5.875 1 98.88 106 LEU A N 1
ATOM 797 C CA . LEU A 1 106 ? 7.055 19.391 -4.938 1 98.88 106 LEU A CA 1
ATOM 798 C C . LEU A 1 106 ? 8.258 18.641 -5.516 1 98.88 106 LEU A C 1
ATOM 800 O O . LEU A 1 106 ? 9.375 19.156 -5.492 1 98.88 106 LEU A O 1
ATOM 804 N N . ARG A 1 107 ? 8.031 17.516 -6.07 1 98.81 107 ARG A N 1
ATOM 805 C CA . ARG A 1 107 ? 9.117 16.688 -6.586 1 98.81 107 ARG A CA 1
ATOM 806 C C . ARG A 1 107 ? 9.734 17.297 -7.832 1 98.81 107 ARG A C 1
ATOM 808 O O . ARG A 1 107 ? 10.953 17.234 -8.023 1 98.81 107 ARG A O 1
ATOM 815 N N . GLU A 1 108 ? 8.906 17.875 -8.641 1 98.44 108 GLU A N 1
ATOM 816 C CA . GLU A 1 108 ? 9.406 18.594 -9.812 1 98.44 108 GLU A CA 1
ATOM 817 C C . GLU A 1 108 ? 10.312 19.75 -9.406 1 98.44 108 GLU A C 1
ATOM 819 O O . GLU A 1 108 ? 11.258 20.078 -10.125 1 98.44 108 GLU A O 1
ATOM 824 N N . ALA A 1 109 ? 10.062 20.281 -8.273 1 98.44 109 ALA A N 1
ATOM 825 C CA . ALA A 1 109 ? 10.867 21.391 -7.754 1 98.44 109 ALA A CA 1
ATOM 826 C C . ALA A 1 109 ? 12.156 20.875 -7.105 1 98.44 109 ALA A C 1
ATOM 828 O O . ALA A 1 109 ? 12.961 21.672 -6.609 1 98.44 109 ALA A O 1
ATOM 829 N N . GLY A 1 110 ? 12.336 19.578 -7.074 1 98.06 110 GLY A N 1
ATOM 830 C CA . GLY A 1 110 ? 13.531 18.969 -6.52 1 98.06 110 GLY A CA 1
ATOM 831 C C . GLY A 1 110 ? 13.461 18.766 -5.016 1 98.06 110 GLY A C 1
ATOM 832 O O . GLY A 1 110 ? 14.477 18.5 -4.371 1 98.06 110 GLY A O 1
ATOM 833 N N . ILE A 1 111 ? 12.289 18.938 -4.484 1 98.38 111 ILE A N 1
ATOM 834 C CA . ILE A 1 111 ? 12.117 18.859 -3.037 1 98.38 111 ILE A CA 1
ATOM 835 C C . ILE A 1 111 ? 11.836 17.406 -2.631 1 98.38 111 ILE A C 1
ATOM 837 O O . ILE A 1 111 ? 10.883 16.797 -3.121 1 98.38 111 ILE A O 1
ATOM 841 N N . PRO A 1 112 ? 12.625 16.797 -1.715 1 98.44 112 PRO A N 1
ATOM 842 C CA . PRO A 1 112 ? 12.266 15.508 -1.135 1 98.44 112 PRO A CA 1
ATOM 843 C C . PRO A 1 112 ? 10.945 15.547 -0.368 1 98.44 112 PRO A C 1
ATOM 845 O O . PRO A 1 112 ? 10.68 16.516 0.354 1 98.44 112 PRO A O 1
ATOM 848 N N . VAL A 1 113 ? 10.133 14.531 -0.596 1 98.88 113 VAL A N 1
ATOM 849 C CA . VAL A 1 113 ? 8.805 14.5 0.014 1 98.88 113 VAL A CA 1
ATOM 850 C C . VAL A 1 113 ? 8.648 13.219 0.834 1 98.88 113 VAL A C 1
ATOM 852 O O . VAL A 1 113 ? 8.992 12.125 0.368 1 98.88 113 VAL A O 1
ATOM 855 N N . LEU A 1 114 ? 8.234 13.344 2.059 1 98.88 114 LEU A N 1
ATOM 856 C CA . LEU A 1 114 ? 7.797 12.242 2.906 1 98.88 114 LEU A CA 1
ATOM 857 C C . LEU A 1 114 ? 6.277 12.25 3.057 1 98.88 114 LEU A C 1
ATOM 859 O O . LEU A 1 114 ? 5.707 13.195 3.602 1 98.88 114 LEU A O 1
ATOM 863 N N . MET A 1 115 ? 5.633 11.219 2.551 1 98.88 115 MET A N 1
ATOM 864 C CA . MET A 1 115 ? 4.18 11.078 2.6 1 98.88 115 MET A CA 1
ATOM 865 C C . MET A 1 115 ? 3.764 10.164 3.748 1 98.88 115 MET A C 1
ATOM 867 O O . MET A 1 115 ? 4.574 9.383 4.254 1 98.88 115 MET A O 1
ATOM 871 N N . PHE A 1 116 ? 2.523 10.281 4.168 1 98.81 116 PHE A N 1
ATOM 872 C CA . PHE A 1 116 ? 1.89 9.406 5.145 1 98.81 116 PHE A CA 1
ATOM 873 C C . PHE A 1 116 ? 0.606 8.805 4.582 1 98.81 116 PHE A C 1
ATOM 875 O O . PHE A 1 116 ? -0.215 9.516 3.998 1 98.81 116 PHE A O 1
ATOM 882 N N . ASN A 1 117 ? 0.508 7.48 4.672 1 98.12 117 ASN A N 1
ATOM 883 C CA . ASN A 1 117 ? -0.788 6.898 4.332 1 98.12 117 ASN A CA 1
ATOM 884 C C . ASN A 1 117 ? -1.674 6.75 5.566 1 98.12 117 ASN A C 1
ATOM 886 O O . ASN A 1 117 ? -1.297 7.172 6.66 1 98.12 117 ASN A O 1
ATOM 890 N N . GLY A 1 118 ? -2.922 6.328 5.398 1 97.25 118 GLY A N 1
ATOM 891 C CA . GLY A 1 118 ? -3.887 6.215 6.48 1 97.25 118 GLY A CA 1
ATOM 892 C C . GLY A 1 118 ? -3.658 5 7.363 1 97.25 118 GLY A C 1
ATOM 893 O O . GLY A 1 118 ? -3.23 3.951 6.883 1 97.25 118 GLY A O 1
ATOM 894 N N . PRO A 1 119 ? -3.926 5.16 8.648 1 96.62 119 PRO A N 1
ATOM 895 C CA . PRO A 1 119 ? -3.887 4 9.539 1 96.62 119 PRO A CA 1
ATOM 896 C C . PRO A 1 119 ? -5.035 3.025 9.297 1 96.62 119 PRO A C 1
ATOM 898 O O . PRO A 1 119 ? -5.973 3.344 8.562 1 96.62 119 PRO A O 1
ATOM 901 N N . ASP A 1 120 ? -4.91 1.8 9.789 1 95.56 120 ASP A N 1
ATOM 902 C CA . ASP A 1 120 ? -6.004 0.834 9.766 1 95.56 120 ASP A CA 1
ATOM 903 C C . ASP A 1 120 ? -7.102 1.225 10.758 1 95.56 120 ASP A C 1
ATOM 905 O O . ASP A 1 120 ? -6.859 1.288 11.961 1 95.56 120 ASP A O 1
ATOM 909 N N . THR A 1 121 ? -8.297 1.436 10.289 1 92 121 THR A N 1
ATOM 910 C CA . THR A 1 121 ? -9.375 1.936 11.133 1 92 121 THR A CA 1
ATOM 911 C C . THR A 1 121 ? -10.203 0.782 11.695 1 92 121 THR A C 1
ATOM 913 O O . THR A 1 121 ? -11.281 0.997 12.25 1 92 121 THR A O 1
ATOM 916 N N . LYS A 1 122 ? -9.695 -0.432 11.484 1 90.75 122 LYS A N 1
ATOM 917 C CA . LYS A 1 122 ? -10.438 -1.636 11.852 1 90.75 122 LYS A CA 1
ATOM 918 C C . LYS A 1 122 ? -10.945 -1.554 13.281 1 90.75 122 LYS A C 1
ATOM 920 O O . LYS A 1 122 ? -12.07 -1.97 13.578 1 90.75 122 LYS A O 1
ATOM 925 N N . TYR A 1 123 ? -10.211 -0.961 14.133 1 82.31 123 TYR A N 1
ATOM 926 C CA . TYR A 1 123 ? -10.5 -1.069 15.555 1 82.31 123 TYR A CA 1
ATOM 927 C C . TYR A 1 123 ? -11.18 0.193 16.078 1 82.31 123 TYR A C 1
ATOM 929 O O . TYR A 1 123 ? -11.461 0.312 17.266 1 82.31 123 TYR A O 1
ATOM 937 N N . LEU A 1 124 ? -11.414 1.088 15.195 1 82.12 124 LEU A N 1
ATOM 938 C CA . LEU A 1 124 ? -12.141 2.297 15.57 1 82.12 124 LEU A CA 1
ATOM 939 C C . LEU A 1 124 ? -13.641 2.105 15.398 1 82.12 124 LEU A C 1
ATOM 941 O O . LEU A 1 124 ? -14.094 1.595 14.375 1 82.12 124 LEU A O 1
ATOM 945 N N . SER A 1 125 ? -14.383 2.312 16.359 1 78.69 125 SER A N 1
ATOM 946 C CA . SER A 1 125 ? -15.797 1.976 16.422 1 78.69 125 SER A CA 1
ATOM 947 C C . SER A 1 125 ? -16.578 2.662 15.305 1 78.69 125 SER A C 1
ATOM 949 O O . SER A 1 125 ? -17.375 2.027 14.617 1 78.69 125 SER A O 1
ATOM 951 N N . VAL A 1 126 ? -16.344 3.92 15.055 1 77.56 126 VAL A N 1
ATOM 952 C CA . VAL A 1 126 ? -17.125 4.645 14.062 1 77.56 126 VAL A CA 1
ATOM 953 C C . VAL A 1 126 ? -16.375 4.691 12.734 1 77.56 126 VAL A C 1
ATOM 955 O O . VAL A 1 126 ? -16.953 4.43 11.68 1 77.56 126 VAL A O 1
ATOM 958 N N . MET A 1 127 ? -15.164 4.781 12.773 1 84.25 127 MET A N 1
ATOM 959 C CA . MET A 1 127 ? -14.367 5.051 11.578 1 84.25 127 MET A CA 1
ATOM 960 C C . MET A 1 127 ? -14.062 3.76 10.828 1 84.25 127 MET A C 1
ATOM 962 O O . MET A 1 127 ? -13.586 3.797 9.695 1 84.25 127 MET A O 1
ATOM 966 N N . HIS A 1 128 ? -14.43 2.602 11.375 1 88.44 128 HIS A N 1
ATOM 967 C CA . HIS A 1 128 ? -14.172 1.325 10.719 1 88.44 128 HIS A CA 1
ATOM 968 C C . HIS A 1 128 ? -14.922 1.218 9.398 1 88.44 128 HIS A C 1
ATOM 970 O O . HIS A 1 128 ? -14.5 0.495 8.492 1 88.44 128 HIS A O 1
ATOM 976 N N . VAL A 1 129 ? -16 1.972 9.242 1 87.25 129 VAL A N 1
ATOM 977 C CA . VAL A 1 129 ? -16.828 1.915 8.039 1 87.25 129 VAL A CA 1
ATOM 978 C C . VAL A 1 129 ? -16.047 2.48 6.852 1 87.25 129 VAL A C 1
ATOM 980 O O . VAL A 1 129 ? -16.375 2.223 5.695 1 87.25 129 VAL A O 1
ATOM 983 N N . LEU A 1 130 ? -14.961 3.26 7.141 1 92.25 130 LEU A N 1
ATOM 984 C CA . LEU A 1 130 ? -14.148 3.898 6.109 1 92.25 130 LEU A CA 1
ATOM 985 C C . LEU A 1 130 ? -12.992 3.002 5.695 1 92.25 130 LEU A C 1
ATOM 987 O O . LEU A 1 130 ? -12.195 3.369 4.828 1 92.25 130 LEU A O 1
ATOM 991 N N . ARG A 1 131 ? -12.883 1.829 6.25 1 95.06 131 ARG A N 1
ATOM 992 C CA . ARG A 1 131 ? -11.688 0.999 6.121 1 95.06 131 ARG A CA 1
ATOM 993 C C . ARG A 1 131 ? -11.406 0.672 4.66 1 95.06 131 ARG A C 1
ATOM 995 O O . ARG A 1 131 ? -10.25 0.715 4.223 1 95.06 131 ARG A O 1
ATOM 1002 N N . GLY A 1 132 ? -12.484 0.323 3.854 1 95.31 132 GLY A N 1
ATOM 1003 C CA . GLY A 1 132 ? -12.305 0.076 2.432 1 95.31 132 GLY A CA 1
ATOM 1004 C C . GLY A 1 132 ? -11.781 1.285 1.678 1 95.31 132 GLY A C 1
ATOM 1005 O O . GLY A 1 132 ? -10.875 1.164 0.853 1 95.31 132 GLY A O 1
ATOM 1006 N N . LYS A 1 133 ? -12.289 2.482 1.971 1 95.44 133 LYS A N 1
ATOM 1007 C CA . LYS A 1 133 ? -11.836 3.721 1.341 1 95.44 133 LYS A CA 1
ATOM 1008 C C . LYS A 1 133 ? -10.383 4.02 1.696 1 95.44 133 LYS A C 1
ATOM 1010 O O . LYS A 1 133 ? -9.609 4.441 0.84 1 95.44 133 LYS A O 1
ATOM 1015 N N . VAL A 1 134 ? -10.117 3.785 2.963 1 97.31 134 VAL A N 1
ATOM 1016 C CA . VAL A 1 134 ? -8.742 4.012 3.414 1 97.31 134 VAL A CA 1
ATOM 1017 C C . VAL A 1 134 ? -7.793 3.076 2.672 1 97.31 134 VAL A C 1
ATOM 1019 O O . VAL A 1 134 ? -6.727 3.496 2.223 1 97.31 134 VAL A O 1
ATOM 1022 N N . GLY A 1 135 ? -8.203 1.825 2.535 1 97.88 135 GLY A N 1
ATOM 1023 C CA . GLY A 1 135 ? -7.402 0.884 1.767 1 97.88 135 GLY A CA 1
ATOM 1024 C C . GLY A 1 135 ? -7.16 1.333 0.338 1 97.88 135 GLY A C 1
ATOM 1025 O O . GLY A 1 135 ? -6.031 1.285 -0.15 1 97.88 135 GLY A O 1
ATOM 1026 N N . ILE A 1 136 ? -8.203 1.757 -0.339 1 97.88 136 ILE A N 1
ATOM 1027 C CA . ILE A 1 136 ? -8.117 2.229 -1.717 1 97.88 136 ILE A CA 1
ATOM 1028 C C . ILE A 1 136 ? -7.223 3.465 -1.784 1 97.88 136 ILE A C 1
ATOM 1030 O O . ILE A 1 136 ? -6.34 3.553 -2.641 1 97.88 136 ILE A O 1
ATOM 1034 N N . TYR A 1 137 ? -7.453 4.387 -0.902 1 98.5 137 TYR A N 1
ATOM 1035 C CA . TYR A 1 137 ? -6.645 5.602 -0.861 1 98.5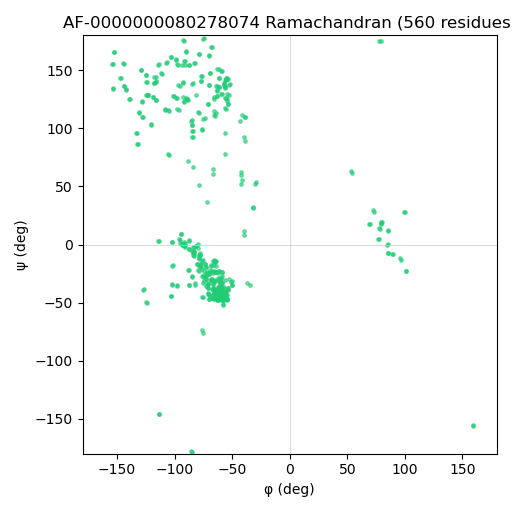 137 TYR A CA 1
ATOM 1036 C C . TYR A 1 137 ? -5.172 5.27 -0.662 1 98.5 137 TYR A C 1
ATOM 1038 O O . TYR A 1 137 ? -4.309 5.812 -1.355 1 98.5 137 TYR A O 1
ATOM 1046 N N . ASN A 1 138 ? -4.898 4.371 0.312 1 98.62 138 ASN A N 1
ATOM 1047 C CA . ASN A 1 138 ? -3.525 3.967 0.596 1 98.62 138 ASN A CA 1
ATOM 1048 C C . ASN A 1 138 ? -2.859 3.35 -0.629 1 98.62 138 ASN A C 1
ATOM 1050 O O . ASN A 1 138 ? -1.679 3.592 -0.886 1 98.62 138 ASN A O 1
ATOM 1054 N N . ALA A 1 139 ? -3.625 2.549 -1.352 1 97.88 139 ALA A N 1
ATOM 1055 C CA . ALA A 1 139 ? -3.082 1.968 -2.576 1 97.88 139 ALA A CA 1
ATOM 1056 C C . ALA A 1 139 ? -2.67 3.057 -3.564 1 97.88 139 ALA A C 1
ATOM 1058 O O . ALA A 1 139 ? -1.599 2.979 -4.172 1 97.88 139 ALA A O 1
ATOM 1059 N N . HIS A 1 140 ? -3.518 4.051 -3.73 1 98.5 140 HIS A N 1
ATOM 1060 C CA . HIS A 1 140 ? -3.186 5.18 -4.59 1 98.5 140 HIS A CA 1
ATOM 1061 C C . HIS A 1 140 ? -1.945 5.91 -4.086 1 98.5 140 HIS A C 1
ATOM 1063 O O . HIS A 1 140 ? -1.084 6.297 -4.879 1 98.5 140 HIS A O 1
ATOM 1069 N N . LEU A 1 141 ? -1.881 6.078 -2.791 1 98.69 141 LEU A N 1
ATOM 1070 C CA . LEU A 1 141 ? -0.767 6.836 -2.232 1 98.69 141 LEU A CA 1
ATOM 1071 C C . LEU A 1 141 ? 0.555 6.117 -2.473 1 98.69 141 LEU A C 1
ATOM 1073 O O . LEU A 1 141 ? 1.567 6.754 -2.775 1 98.69 141 LEU A O 1
ATOM 1077 N N . TRP A 1 142 ? 0.563 4.816 -2.307 1 98.25 142 TRP A N 1
ATOM 1078 C CA . TRP A 1 142 ? 1.763 4.047 -2.621 1 98.25 142 TRP A CA 1
ATOM 1079 C C . TRP A 1 142 ? 2.152 4.219 -4.086 1 98.25 142 TRP A C 1
ATOM 1081 O O . TRP A 1 142 ? 3.33 4.402 -4.402 1 98.25 142 TRP A O 1
ATOM 1091 N N . ALA A 1 143 ? 1.17 4.16 -4.961 1 97.94 143 ALA A N 1
ATOM 1092 C CA . ALA A 1 143 ? 1.434 4.348 -6.387 1 97.94 143 ALA A CA 1
ATOM 1093 C C . ALA A 1 143 ? 2.021 5.727 -6.656 1 97.94 143 ALA A C 1
ATOM 1095 O O . ALA A 1 143 ? 2.977 5.863 -7.426 1 97.94 143 ALA A O 1
ATOM 1096 N N . ILE A 1 144 ? 1.472 6.73 -6.047 1 98.62 144 ILE A N 1
ATOM 1097 C CA . ILE A 1 144 ? 1.919 8.109 -6.211 1 98.62 144 ILE A CA 1
ATOM 1098 C C . ILE A 1 144 ? 3.355 8.25 -5.711 1 98.62 144 ILE A C 1
ATOM 1100 O O . ILE A 1 144 ? 4.199 8.844 -6.383 1 98.62 144 ILE A O 1
ATOM 1104 N N . ALA A 1 145 ? 3.607 7.711 -4.527 1 98.56 145 ALA A N 1
ATOM 1105 C CA . ALA A 1 145 ? 4.953 7.785 -3.963 1 98.56 145 ALA A CA 1
ATOM 1106 C C . ALA A 1 145 ? 5.977 7.152 -4.902 1 98.56 145 ALA A C 1
ATOM 1108 O O . ALA A 1 145 ? 7.043 7.723 -5.145 1 98.56 145 ALA A O 1
ATOM 1109 N N . ALA A 1 146 ? 5.637 6.031 -5.414 1 96.62 146 ALA A N 1
ATOM 1110 C CA . ALA A 1 146 ? 6.535 5.324 -6.324 1 96.62 146 ALA A CA 1
ATOM 1111 C C . ALA A 1 146 ? 6.77 6.129 -7.598 1 96.62 146 ALA A C 1
ATOM 1113 O O . ALA A 1 146 ? 7.91 6.277 -8.047 1 96.62 146 ALA A O 1
ATOM 1114 N N . ARG A 1 147 ? 5.727 6.684 -8.188 1 96.69 147 ARG A N 1
ATOM 1115 C CA . ARG A 1 147 ? 5.797 7.402 -9.453 1 96.69 147 ARG A CA 1
ATOM 1116 C C . ARG A 1 147 ? 6.656 8.656 -9.32 1 96.69 147 ARG A C 1
ATOM 1118 O O . ARG A 1 147 ? 7.352 9.047 -10.266 1 96.69 147 ARG A O 1
ATOM 1125 N N . HIS A 1 148 ? 6.648 9.25 -8.117 1 98.31 148 HIS A N 1
ATOM 1126 C CA . HIS A 1 148 ? 7.27 10.562 -7.996 1 98.31 148 HIS A CA 1
ATOM 1127 C C . HIS A 1 148 ? 8.508 10.508 -7.102 1 98.31 148 HIS A C 1
ATOM 1129 O O . HIS A 1 148 ? 9.109 11.539 -6.816 1 98.31 148 HIS A O 1
ATOM 1135 N N . GLY A 1 149 ? 8.844 9.336 -6.652 1 97.62 149 GLY A N 1
ATOM 1136 C CA . GLY A 1 149 ? 10.047 9.172 -5.852 1 97.62 149 GLY A CA 1
ATOM 1137 C C . GLY A 1 149 ? 9.914 9.742 -4.453 1 97.62 149 GLY A C 1
ATOM 1138 O O . GLY A 1 149 ? 10.875 10.297 -3.908 1 97.62 149 GLY A O 1
ATOM 1139 N N . ALA A 1 150 ? 8.727 9.758 -3.908 1 98.5 150 ALA A N 1
ATOM 1140 C CA . ALA A 1 150 ? 8.508 10.156 -2.52 1 98.5 150 ALA A CA 1
ATOM 1141 C C . ALA A 1 150 ? 8.656 8.969 -1.575 1 98.5 150 ALA A C 1
ATOM 1143 O O . ALA A 1 150 ? 8.523 7.816 -1.991 1 98.5 150 ALA A O 1
ATOM 1144 N N . LYS A 1 151 ? 9 9.242 -0.321 1 98.44 151 LYS A N 1
ATOM 1145 C CA . LYS A 1 151 ? 9.031 8.219 0.716 1 98.44 151 LYS A CA 1
ATOM 1146 C C . LYS A 1 151 ? 7.699 8.133 1.451 1 98.44 151 LYS A C 1
ATOM 1148 O O . LYS A 1 151 ? 6.914 9.086 1.429 1 98.44 151 LYS A O 1
ATOM 1153 N N . MET A 1 152 ? 7.48 6.984 2.053 1 98.62 152 MET A N 1
ATOM 1154 C CA . MET A 1 152 ? 6.176 6.738 2.658 1 98.62 152 MET A CA 1
ATOM 1155 C C . MET A 1 152 ? 6.324 6.277 4.105 1 98.62 152 MET A C 1
ATOM 1157 O O . MET A 1 152 ? 7.094 5.359 4.391 1 98.62 152 MET A O 1
ATOM 1161 N N . VAL A 1 153 ? 5.711 6.992 4.992 1 98.81 153 VAL A N 1
ATOM 1162 C CA . VAL A 1 153 ? 5.441 6.441 6.316 1 98.81 153 VAL A CA 1
ATOM 1163 C C . VAL A 1 153 ? 4.141 5.645 6.293 1 98.81 153 VAL A C 1
ATOM 1165 O O . VAL A 1 153 ? 3.053 6.227 6.254 1 98.81 153 VAL A O 1
ATOM 1168 N N . ASP A 1 154 ? 4.234 4.344 6.34 1 98.62 154 ASP A N 1
ATOM 1169 C CA . ASP A 1 154 ? 3.082 3.449 6.262 1 98.62 154 ASP A CA 1
ATOM 1170 C C . ASP A 1 154 ? 2.434 3.266 7.633 1 98.62 154 ASP A C 1
ATOM 1172 O O . ASP A 1 154 ? 2.744 2.311 8.344 1 98.62 154 ASP A O 1
ATOM 1176 N N . MET A 1 155 ? 1.456 4.086 7.902 1 98.38 155 MET A N 1
ATOM 1177 C CA . MET A 1 155 ? 0.824 4.043 9.219 1 98.38 155 MET A CA 1
ATOM 1178 C C . MET A 1 155 ? -0.041 2.795 9.367 1 98.38 155 MET A C 1
ATOM 1180 O O . MET A 1 155 ? -0.263 2.316 10.477 1 98.38 155 MET A O 1
ATOM 1184 N N . TRP A 1 156 ? -0.521 2.285 8.258 1 98 156 TRP A N 1
ATOM 1185 C CA . TRP A 1 156 ? -1.281 1.04 8.289 1 98 156 TRP A CA 1
ATOM 1186 C C . TRP A 1 156 ? -0.447 -0.095 8.867 1 98 156 TRP A C 1
ATOM 1188 O O . TRP A 1 156 ? -0.973 -0.964 9.57 1 98 156 TRP A O 1
ATOM 1198 N N . ALA A 1 157 ? 0.834 -0.06 8.633 1 97.56 157 ALA A N 1
ATOM 1199 C CA . ALA A 1 157 ? 1.74 -1.145 9 1 97.56 157 ALA A CA 1
ATOM 1200 C C . ALA A 1 157 ? 2.246 -0.973 10.43 1 97.56 157 ALA A C 1
ATOM 1202 O O . ALA A 1 157 ? 3.002 -1.808 10.938 1 97.56 157 ALA A O 1
ATOM 1203 N N . MET A 1 158 ? 1.897 0.107 11.086 1 97.88 158 MET A N 1
ATOM 1204 C CA . MET A 1 158 ? 2.363 0.344 12.453 1 97.88 158 MET A CA 1
ATOM 1205 C C . MET A 1 158 ? 1.462 -0.354 13.461 1 97.88 158 MET A C 1
ATOM 1207 O O . MET A 1 158 ? 0.412 0.174 13.836 1 97.88 158 MET A O 1
ATOM 1211 N N . ASP A 1 159 ? 1.901 -1.422 13.961 1 95.12 159 ASP A N 1
ATOM 1212 C CA . ASP A 1 159 ? 1.132 -2.268 14.867 1 95.12 159 ASP A CA 1
ATOM 1213 C C . ASP A 1 159 ? 0.669 -1.482 16.094 1 95.12 159 ASP A C 1
ATOM 1215 O O . ASP A 1 159 ? -0.474 -1.623 16.531 1 95.12 159 ASP A O 1
ATOM 1219 N N . PRO A 1 160 ? 1.511 -0.596 16.672 1 95.56 160 PRO A N 1
ATOM 1220 C CA . PRO A 1 160 ? 1.064 0.112 17.875 1 95.56 160 PRO A CA 1
ATOM 1221 C C . PRO A 1 160 ? -0.171 0.975 17.641 1 95.56 160 PRO A C 1
ATOM 1223 O O . PRO A 1 160 ? -0.928 1.258 18.562 1 95.56 160 PRO A O 1
ATOM 1226 N N . LEU A 1 161 ? -0.406 1.361 16.406 1 96.19 161 LEU A N 1
ATOM 1227 C CA . LEU A 1 161 ? -1.544 2.227 16.109 1 96.19 161 LEU A CA 1
ATOM 1228 C C . LEU A 1 161 ? -2.842 1.426 16.078 1 96.19 161 LEU A C 1
ATOM 1230 O O . LEU A 1 161 ? -3.93 2.002 16.031 1 96.19 161 LEU A O 1
ATOM 1234 N N . HIS A 1 162 ? -2.725 0.072 16.125 1 92.94 162 HIS A N 1
ATOM 1235 C CA . HIS A 1 162 ? -3.902 -0.787 16.141 1 92.94 162 HIS A CA 1
ATOM 1236 C C . HIS A 1 162 ? -4.461 -0.946 17.547 1 92.94 162 HIS A C 1
ATOM 1238 O O . HIS A 1 162 ? -5.508 -1.566 17.734 1 92.94 162 HIS A O 1
ATOM 1244 N N . ASP A 1 163 ? -3.764 -0.328 18.469 1 92.38 163 ASP A N 1
ATOM 1245 C CA . ASP A 1 163 ? -4.199 -0.314 19.875 1 92.38 163 ASP A CA 1
ATOM 1246 C C . ASP A 1 163 ? -5.055 0.917 20.172 1 92.38 163 ASP A C 1
ATOM 1248 O O . ASP A 1 163 ? -4.734 2.023 19.719 1 92.38 163 ASP A O 1
ATOM 1252 N N . ARG A 1 164 ? -6.082 0.752 20.922 1 86.5 164 ARG A N 1
ATOM 1253 C CA . ARG A 1 164 ? -6.988 1.847 21.25 1 86.5 164 ARG A CA 1
ATOM 1254 C C . ARG A 1 164 ? -6.254 2.971 21.969 1 86.5 164 ARG A C 1
ATOM 1256 O O . ARG A 1 164 ? -6.652 4.133 21.891 1 86.5 164 ARG A O 1
ATOM 1263 N N . ARG A 1 165 ? -5.227 2.66 22.703 1 92.56 165 ARG A N 1
ATOM 1264 C CA . ARG A 1 165 ? -4.477 3.643 23.484 1 92.56 165 ARG A CA 1
ATOM 1265 C C . ARG A 1 165 ? -3.756 4.625 22.562 1 92.56 165 ARG A C 1
ATOM 1267 O O . ARG A 1 165 ? -3.299 5.68 23.016 1 92.56 165 ARG A O 1
ATOM 1274 N N . ALA A 1 166 ? -3.684 4.25 21.297 1 95.06 166 ALA A N 1
ATOM 1275 C CA . ALA A 1 166 ? -3.061 5.145 20.312 1 95.06 166 ALA A CA 1
ATOM 1276 C C . ALA A 1 166 ? -4 6.289 19.953 1 95.06 166 ALA A C 1
ATOM 1278 O O . ALA A 1 166 ? -3.576 7.281 19.359 1 95.06 166 ALA A O 1
ATOM 1279 N N . TRP A 1 167 ? -5.223 6.164 20.312 1 91.56 167 TRP A N 1
ATOM 1280 C CA . TRP A 1 167 ? -6.25 7.094 19.859 1 91.56 167 TRP A CA 1
ATOM 1281 C C . TRP A 1 167 ? -6.844 7.871 21.031 1 91.56 167 TRP A C 1
ATOM 1283 O O . TRP A 1 167 ? -7.086 7.301 22.109 1 91.56 167 TRP A O 1
ATOM 1293 N N . SER A 1 168 ? -7.074 9.164 20.75 1 89.5 168 SER A N 1
ATOM 1294 C CA . SER A 1 168 ? -7.664 10.023 21.781 1 89.5 168 SER A CA 1
ATOM 1295 C C . SER A 1 168 ? -9.156 9.734 21.953 1 89.5 168 SER A C 1
ATOM 1297 O O . SER A 1 168 ? -9.734 8.961 21.188 1 89.5 168 SER A O 1
ATOM 1299 N N . ASP A 1 169 ? -9.75 10.383 22.844 1 81.12 169 ASP A N 1
ATOM 1300 C CA . ASP A 1 169 ? -11.141 10.125 23.203 1 81.12 169 ASP A CA 1
ATOM 1301 C C . ASP A 1 169 ? -12.086 10.539 22.078 1 81.12 169 ASP A C 1
ATOM 1303 O O . ASP A 1 169 ? -13.219 10.062 22 1 81.12 169 ASP A O 1
ATOM 1307 N N . ASP A 1 170 ? -11.586 11.398 21.266 1 78.25 170 ASP A N 1
ATOM 1308 C CA . ASP A 1 170 ? -12.43 11.82 20.156 1 78.25 170 ASP A CA 1
ATOM 1309 C C . ASP A 1 170 ? -12.445 10.758 19.062 1 78.25 170 ASP A C 1
ATOM 1311 O O . ASP A 1 170 ? -13.172 10.898 18.062 1 78.25 170 ASP A O 1
ATOM 1315 N N . ARG A 1 171 ? -11.633 9.727 19.109 1 79.44 171 ARG A N 1
ATOM 1316 C CA . ARG A 1 171 ? -11.602 8.555 18.25 1 79.44 171 ARG A CA 1
ATOM 1317 C C . ARG A 1 171 ? -11.133 8.93 16.844 1 79.44 171 ARG A C 1
ATOM 1319 O O . ARG A 1 171 ? -11.422 8.219 15.875 1 79.44 171 ARG A O 1
ATOM 1326 N N . LEU A 1 172 ? -10.523 10.055 16.734 1 84.5 172 LEU A N 1
ATOM 1327 C CA . LEU A 1 172 ? -10.094 10.555 15.438 1 84.5 172 LEU A CA 1
ATOM 1328 C C . LEU A 1 172 ? -8.609 10.906 15.445 1 84.5 172 LEU A C 1
ATOM 1330 O O . LEU A 1 172 ? -7.902 10.656 14.469 1 84.5 172 LEU A O 1
ATOM 1334 N N . HIS A 1 173 ? -8.219 11.453 16.562 1 91.94 173 HIS A N 1
ATOM 1335 C CA . HIS A 1 173 ? -6.852 11.953 16.641 1 91.94 173 HIS A CA 1
ATOM 1336 C C . HIS A 1 173 ? -5.984 11.055 17.516 1 91.94 173 HIS A C 1
ATOM 1338 O O . HIS A 1 173 ? -6.5 10.328 18.375 1 91.94 173 HIS A O 1
ATOM 1344 N N . PHE A 1 174 ? -4.77 11.094 17.312 1 95.81 174 PHE A N 1
ATOM 1345 C CA . PHE A 1 174 ? -3.818 10.25 18.016 1 95.81 174 PHE A CA 1
ATOM 1346 C C . PHE A 1 174 ? -3.467 10.852 19.375 1 95.81 174 PHE A C 1
ATOM 1348 O O . PHE A 1 174 ? -3.613 12.055 19.578 1 95.81 174 PHE A O 1
ATOM 1355 N N . THR A 1 175 ? -3.029 10.008 20.281 1 96.19 175 THR A N 1
ATOM 1356 C CA . THR A 1 175 ? -2.486 10.414 21.562 1 96.19 175 THR A CA 1
ATOM 1357 C C . THR A 1 175 ? -1.041 10.883 21.422 1 96.19 175 THR A C 1
ATOM 1359 O O . THR A 1 175 ? -0.402 10.641 20.406 1 96.19 175 THR A O 1
ATOM 1362 N N . PRO A 1 176 ? -0.549 11.586 22.469 1 97.25 176 PRO A N 1
ATOM 1363 C CA . PRO A 1 176 ? 0.851 12.023 22.438 1 97.25 176 PRO A CA 1
ATOM 1364 C C . PRO A 1 176 ? 1.818 10.859 22.203 1 97.25 176 PRO A C 1
ATOM 1366 O O . PRO A 1 176 ? 2.779 11 21.438 1 97.25 176 PRO A O 1
ATOM 1369 N N . GLU A 1 177 ? 1.563 9.742 22.781 1 97.25 177 GLU A N 1
ATOM 1370 C CA . GLU A 1 177 ? 2.436 8.586 22.609 1 97.25 177 GLU A CA 1
ATOM 1371 C C . GLU A 1 177 ? 2.406 8.086 21.172 1 97.25 177 GLU A C 1
ATOM 1373 O O . GLU A 1 177 ? 3.443 7.715 20.625 1 97.25 177 GLU A O 1
ATOM 1378 N N . ALA A 1 178 ? 1.277 8.047 20.609 1 97.81 178 ALA A N 1
ATOM 1379 C CA . ALA A 1 178 ? 1.183 7.656 19.203 1 97.81 178 ALA A CA 1
ATOM 1380 C C . ALA A 1 178 ? 1.936 8.633 18.312 1 97.81 178 ALA A C 1
ATOM 1382 O O . ALA A 1 178 ? 2.646 8.227 17.391 1 97.81 178 ALA A O 1
ATOM 1383 N N . HIS A 1 179 ? 1.752 9.922 18.578 1 98.5 179 HIS A N 1
ATOM 1384 C CA . HIS A 1 179 ? 2.52 10.922 17.844 1 98.5 179 HIS A CA 1
ATOM 1385 C C . HIS A 1 179 ? 4.02 10.664 17.969 1 98.5 179 HIS A C 1
ATOM 1387 O O . HIS A 1 179 ? 4.754 10.781 16.984 1 98.5 179 HIS A O 1
ATOM 1393 N N . ARG A 1 180 ? 4.461 10.367 19.125 1 98.31 180 ARG A N 1
ATOM 1394 C CA . ARG A 1 180 ? 5.875 10.062 19.344 1 98.31 180 ARG A CA 1
ATOM 1395 C C . ARG A 1 180 ? 6.32 8.891 18.484 1 98.31 180 ARG A C 1
ATOM 1397 O O . ARG A 1 180 ? 7.355 8.961 17.812 1 98.31 180 ARG A O 1
ATOM 1404 N N . ARG A 1 181 ? 5.598 7.871 18.484 1 98.5 181 ARG A N 1
ATOM 1405 C CA . ARG A 1 181 ? 5.953 6.672 17.719 1 98.5 181 ARG A CA 1
ATOM 1406 C C . ARG A 1 181 ? 5.926 6.938 16.219 1 98.5 181 ARG A C 1
ATOM 1408 O O . ARG A 1 181 ? 6.762 6.422 15.477 1 98.5 181 ARG A O 1
ATOM 1415 N N . ILE A 1 182 ? 4.973 7.699 15.797 1 98.75 182 ILE A N 1
ATOM 1416 C CA . ILE A 1 182 ? 4.887 8.062 14.383 1 98.75 182 ILE A CA 1
ATOM 1417 C C . ILE A 1 182 ? 6.105 8.891 13.984 1 98.75 182 ILE A C 1
ATOM 1419 O O . ILE A 1 182 ? 6.668 8.695 12.906 1 98.75 182 ILE A O 1
ATOM 1423 N N . ALA A 1 183 ? 6.523 9.812 14.828 1 98.75 183 ALA A N 1
ATOM 1424 C CA . ALA A 1 183 ? 7.73 10.594 14.57 1 98.75 183 ALA A CA 1
ATOM 1425 C C . ALA A 1 183 ? 8.953 9.695 14.445 1 98.75 183 ALA A C 1
ATOM 1427 O O . ALA A 1 183 ? 9.797 9.898 13.57 1 98.75 183 ALA A O 1
ATOM 1428 N N . LEU A 1 184 ? 9.062 8.719 15.328 1 98.62 184 LEU A N 1
ATOM 1429 C CA . LEU A 1 184 ? 10.172 7.766 15.289 1 98.62 184 LEU A CA 1
ATOM 1430 C C . LEU A 1 184 ? 10.156 6.977 13.984 1 98.62 184 LEU A C 1
ATOM 1432 O O . LEU A 1 184 ? 11.203 6.773 13.359 1 98.62 184 LEU A O 1
ATOM 1436 N N . ARG A 1 185 ? 9 6.559 13.594 1 98.62 185 ARG A N 1
ATOM 1437 C CA . ARG A 1 185 ? 8.867 5.836 12.328 1 98.62 185 ARG A CA 1
ATOM 1438 C C . ARG A 1 185 ? 9.258 6.719 11.148 1 98.62 185 ARG A C 1
ATOM 1440 O O . ARG A 1 185 ? 9.93 6.258 10.219 1 98.62 185 ARG A O 1
ATOM 1447 N N . ALA A 1 186 ? 8.812 7.957 11.188 1 98.69 186 ALA A N 1
ATOM 1448 C CA . ALA A 1 186 ? 9.18 8.906 10.141 1 98.69 186 ALA A CA 1
ATOM 1449 C C . ALA A 1 186 ? 10.695 9.062 10.047 1 98.69 186 ALA A C 1
ATOM 1451 O O . ALA A 1 186 ? 11.266 9.055 8.953 1 98.69 186 ALA A O 1
ATOM 1452 N N . ALA A 1 187 ? 11.352 9.203 11.172 1 98.25 187 ALA A N 1
ATOM 1453 C CA . ALA A 1 187 ? 12.805 9.305 11.211 1 98.25 187 ALA A CA 1
ATOM 1454 C C . ALA A 1 187 ? 13.461 8.062 10.609 1 98.25 187 ALA A C 1
ATOM 1456 O O . ALA A 1 187 ? 14.414 8.172 9.836 1 98.25 187 ALA A O 1
ATOM 1457 N N . GLU A 1 188 ? 12.945 6.953 10.945 1 97.5 188 GLU A N 1
ATOM 1458 C CA . GLU A 1 188 ? 13.461 5.699 10.414 1 97.5 188 GLU A CA 1
ATOM 1459 C C . GLU A 1 188 ? 13.367 5.66 8.891 1 97.5 188 GLU A C 1
ATOM 1461 O O . GLU A 1 188 ? 14.312 5.262 8.211 1 97.5 188 GLU A O 1
ATOM 1466 N N . VAL A 1 189 ? 12.211 6.051 8.398 1 97.62 189 VAL A N 1
ATOM 1467 C CA . VAL A 1 189 ? 12 6.051 6.953 1 97.62 189 VAL A CA 1
ATOM 1468 C C . VAL A 1 189 ? 13 6.988 6.285 1 97.62 189 VAL A C 1
ATOM 1470 O O . VAL A 1 189 ? 13.477 6.715 5.184 1 97.62 189 VAL A O 1
ATOM 1473 N N . LEU A 1 190 ? 13.352 8.047 6.988 1 97.75 190 LEU A N 1
ATOM 1474 C CA . LEU A 1 190 ? 14.281 9.031 6.441 1 97.75 190 LEU A CA 1
ATOM 1475 C C . LEU A 1 190 ? 15.727 8.586 6.637 1 97.75 190 LEU A C 1
ATOM 1477 O O . LEU A 1 190 ? 16.656 9.242 6.156 1 97.75 190 LEU A O 1
ATOM 1481 N N . GLY A 1 191 ? 15.938 7.488 7.348 1 96 191 GLY A N 1
ATOM 1482 C CA . GLY A 1 191 ? 17.281 6.98 7.59 1 96 191 GLY A CA 1
ATOM 1483 C C . GLY A 1 191 ? 18 7.723 8.695 1 96 191 GLY A C 1
ATOM 1484 O O . GLY A 1 191 ? 19.234 7.742 8.734 1 96 191 GLY A O 1
ATOM 1485 N N . VAL A 1 192 ? 17.266 8.375 9.492 1 95.56 192 VAL A N 1
ATOM 1486 C CA . VAL A 1 192 ? 17.844 9.102 10.617 1 95.56 192 VAL A CA 1
ATOM 1487 C C . VAL A 1 192 ? 17.859 8.211 11.859 1 95.56 192 VAL A C 1
ATOM 1489 O O . VAL A 1 192 ? 16.812 7.695 12.273 1 95.56 192 VAL A O 1
ATOM 1492 N N . PRO A 1 193 ? 18.984 8 12.438 1 92.06 193 PRO A N 1
ATOM 1493 C CA . PRO A 1 193 ? 19.047 7.117 13.602 1 92.06 193 PRO A CA 1
ATOM 1494 C C . PRO A 1 193 ? 18.25 7.652 14.789 1 92.06 193 PRO A C 1
ATOM 1496 O O . PRO A 1 193 ? 18.234 8.859 15.031 1 92.06 193 PRO A O 1
ATOM 1499 N N . VAL A 1 194 ? 17.562 6.82 15.398 1 93.62 194 VAL A N 1
ATOM 1500 C CA . VAL A 1 194 ? 16.828 7.137 16.625 1 93.62 194 VAL A CA 1
ATOM 1501 C C . VAL A 1 194 ? 17.156 6.109 17.703 1 93.62 194 VAL A C 1
ATOM 1503 O O . VAL A 1 194 ? 17.469 4.957 17.391 1 93.62 194 VAL A O 1
ATOM 1506 N N . ALA A 1 195 ? 17.094 6.555 18.906 1 90.38 195 ALA A N 1
ATOM 1507 C CA . ALA A 1 195 ? 17.453 5.68 20.016 1 90.38 195 ALA A CA 1
ATOM 1508 C C . ALA A 1 195 ? 16.281 4.77 20.406 1 90.38 195 ALA A C 1
ATOM 1510 O O . ALA A 1 195 ? 16.484 3.596 20.734 1 90.38 195 ALA A O 1
ATOM 1511 N N . ASP A 1 196 ? 15.094 5.246 20.281 1 95.56 196 ASP A N 1
ATOM 1512 C CA . ASP A 1 196 ? 13.906 4.504 20.688 1 95.56 196 ASP A CA 1
ATOM 1513 C C . ASP A 1 196 ? 13.32 3.721 19.516 1 95.56 196 ASP A C 1
ATOM 1515 O O . ASP A 1 196 ? 13.586 4.047 18.359 1 95.56 196 ASP A O 1
ATOM 1519 N N . ASP A 1 197 ? 12.648 2.699 19.906 1 97 197 ASP A N 1
ATOM 1520 C CA . ASP A 1 197 ? 11.992 1.843 18.922 1 97 197 ASP A CA 1
ATOM 1521 C C . ASP A 1 197 ? 10.477 2.025 18.953 1 97 197 ASP A C 1
ATOM 1523 O O . ASP A 1 197 ? 9.836 1.734 19.969 1 97 197 ASP A O 1
ATOM 1527 N N . TRP A 1 198 ? 9.906 2.51 17.875 1 97.31 198 TRP A N 1
ATOM 1528 C CA . TRP A 1 198 ? 8.477 2.781 17.812 1 97.31 198 TRP A CA 1
ATOM 1529 C C . TRP A 1 198 ? 7.672 1.49 17.906 1 97.31 198 TRP A C 1
ATOM 1531 O O . TRP A 1 198 ? 6.465 1.522 18.156 1 97.31 198 TRP A O 1
ATOM 1541 N N . ARG A 1 199 ? 8.258 0.307 17.766 1 96.44 199 ARG A N 1
ATOM 1542 C CA . ARG A 1 199 ? 7.586 -0.986 17.734 1 96.44 199 ARG A CA 1
ATOM 1543 C C . ARG A 1 199 ? 7.34 -1.508 19.141 1 96.44 199 ARG A C 1
ATOM 1545 O O . ARG A 1 199 ? 6.664 -2.521 19.328 1 96.44 199 ARG A O 1
ATOM 1552 N N . GLU A 1 200 ? 7.91 -0.828 20.109 1 95.56 200 GLU A N 1
ATOM 1553 C CA . GLU A 1 200 ? 7.754 -1.314 21.484 1 95.56 200 GLU A CA 1
ATOM 1554 C C . GLU A 1 200 ? 6.285 -1.523 21.828 1 95.56 200 GLU A C 1
ATOM 1556 O O . GLU A 1 200 ? 5.449 -0.659 21.562 1 95.56 200 GLU A O 1
ATOM 1561 N N . PRO A 1 201 ? 5.973 -2.703 22.344 1 92.88 201 PRO A N 1
ATOM 1562 C CA . PRO A 1 201 ? 4.57 -2.947 22.703 1 92.88 201 PRO A CA 1
ATOM 1563 C C . PRO A 1 201 ? 4.055 -1.987 23.766 1 92.88 201 PRO A C 1
ATOM 1565 O O . PRO A 1 201 ? 4.832 -1.488 24.578 1 92.88 201 PRO A O 1
ATOM 1568 N N . TRP A 1 202 ? 2.775 -1.783 23.641 1 93.75 202 TRP A N 1
ATOM 1569 C CA . TRP A 1 202 ? 2.133 -1.062 24.734 1 93.75 202 TRP A CA 1
ATOM 1570 C C . TRP A 1 202 ? 2.258 -1.835 26.047 1 93.75 202 TRP A C 1
ATOM 1572 O O . TRP A 1 202 ? 2.23 -3.068 26.047 1 93.75 202 TRP A O 1
ATOM 1582 N N . PRO A 1 203 ? 2.453 -1.079 27.188 1 89.69 203 PRO A N 1
ATOM 1583 C CA . PRO A 1 203 ? 2.484 -1.792 28.469 1 89.69 203 PRO A CA 1
ATOM 1584 C C . PRO A 1 203 ? 1.232 -2.633 28.703 1 89.69 203 PRO A C 1
ATOM 1586 O O . PRO A 1 203 ? 0.145 -2.27 28.25 1 89.69 203 PRO A O 1
ATOM 1589 N N . ALA A 1 204 ? 1.463 -3.85 29.312 1 83.94 204 ALA A N 1
ATOM 1590 C CA . ALA A 1 204 ? 0.334 -4.723 29.625 1 83.94 204 ALA A CA 1
ATOM 1591 C C . ALA A 1 204 ? -0.698 -4.004 30.484 1 83.94 204 ALA A C 1
ATOM 1593 O O . ALA A 1 204 ? -0.339 -3.236 31.391 1 83.94 204 ALA A O 1
ATOM 1594 N N . SER A 1 205 ? -1.874 -3.799 30.031 1 70.94 205 SER A N 1
ATOM 1595 C CA . SER A 1 205 ? -2.895 -3.117 30.828 1 70.94 205 SER A CA 1
ATOM 1596 C C . SER A 1 205 ? -3.793 -4.117 31.547 1 70.94 205 SER A C 1
ATOM 1598 O O . SER A 1 205 ? -4.188 -5.133 30.969 1 70.94 205 SER A O 1
ATOM 1600 N N . GLU A 1 206 ? -3.82 -4.184 32.906 1 58.69 206 GLU A N 1
ATOM 1601 C CA . GLU A 1 206 ? -4.77 -4.953 33.719 1 58.69 206 GLU A CA 1
ATOM 1602 C C . GLU A 1 206 ? -6.207 -4.516 33.438 1 58.69 206 GLU A C 1
ATOM 1604 O O . GLU A 1 206 ? -7.156 -5.18 33.844 1 58.69 206 GLU A O 1
ATOM 1609 N N . GLU A 1 207 ? -6.402 -3.334 33.031 1 55.53 207 GLU A N 1
ATOM 1610 C CA . GLU A 1 207 ? -7.781 -2.861 32.906 1 55.53 207 GLU A CA 1
ATOM 1611 C C . GLU A 1 207 ? -8.453 -3.449 31.688 1 55.53 207 GLU A C 1
ATOM 1613 O O . GLU A 1 207 ? -7.875 -3.453 30.594 1 55.53 207 GLU A O 1
ATOM 1618 N N . PRO A 1 208 ? -9.336 -4.336 32.031 1 50.81 208 PRO A N 1
ATOM 1619 C CA . PRO A 1 208 ? -10.109 -4.824 30.891 1 50.81 208 PRO A CA 1
ATOM 1620 C C . PRO A 1 208 ? -10.438 -3.717 29.891 1 50.81 208 PRO A C 1
ATOM 1622 O O . PRO A 1 208 ? -10.602 -2.559 30.281 1 50.81 208 PRO A O 1
ATOM 1625 N N . SER A 1 209 ? -9.82 -3.74 28.703 1 51.31 209 SER A N 1
ATOM 1626 C CA . SER A 1 209 ? -10.258 -2.832 27.656 1 51.31 209 SER A CA 1
ATOM 1627 C C . SER A 1 209 ? -11.758 -2.557 27.75 1 51.31 209 SER A C 1
ATOM 1629 O O . SER A 1 209 ? -12.57 -3.332 27.234 1 51.31 209 SER A O 1
ATOM 1631 N N . THR A 1 210 ? -12.281 -2.557 28.859 1 45.75 210 THR A N 1
ATOM 1632 C CA . THR A 1 210 ? -13.703 -2.254 28.906 1 45.75 210 THR A CA 1
ATOM 1633 C C . THR A 1 210 ? -14.062 -1.146 27.922 1 45.75 210 THR A C 1
ATOM 1635 O O . THR A 1 210 ? -14.805 -0.223 28.266 1 45.75 210 THR A O 1
ATOM 1638 N N . TRP A 1 211 ? -13.172 -0.762 27.125 1 47.69 211 TRP A N 1
ATOM 1639 C CA . TRP A 1 211 ? -13.797 0.137 26.156 1 47.69 211 TRP A CA 1
ATOM 1640 C C . TRP A 1 211 ? -15.148 -0.402 25.703 1 47.69 211 TRP A C 1
ATOM 1642 O O . TRP A 1 211 ? -15.211 -1.331 24.891 1 47.69 211 TRP A O 1
ATOM 1652 N N . ILE A 1 212 ? -15.891 -0.683 26.516 1 45.84 212 ILE A N 1
ATOM 1653 C CA . ILE A 1 212 ? -17.312 -0.803 26.172 1 45.84 212 ILE A CA 1
ATOM 1654 C C . ILE A 1 212 ? -17.641 0.129 25.016 1 45.84 212 ILE A C 1
ATOM 1656 O O . ILE A 1 212 ? -17.703 1.349 25.188 1 45.84 212 ILE A O 1
ATOM 1660 N N . THR A 1 213 ? -16.938 0.052 23.938 1 52.5 213 THR A N 1
ATOM 1661 C CA . THR A 1 213 ? -17.484 0.626 22.719 1 52.5 213 THR A CA 1
ATOM 1662 C C . THR A 1 213 ? -18.969 0.289 22.578 1 52.5 213 THR A C 1
ATOM 1664 O O . THR A 1 213 ? -19.328 -0.846 22.266 1 52.5 213 THR A O 1
ATOM 1667 N N . SER A 1 214 ? -19.609 0.771 23.484 1 59.78 214 SER A N 1
ATOM 1668 C CA . SER A 1 214 ? -21.047 0.543 23.359 1 59.78 214 SER A CA 1
ATOM 1669 C C . SER A 1 214 ? -21.609 1.275 22.141 1 59.78 214 SER A C 1
ATOM 1671 O O . SER A 1 214 ? -21.188 2.389 21.828 1 59.78 214 SER A O 1
ATOM 1673 N N . ARG A 1 215 ? -22.219 0.528 21.438 1 63.09 215 ARG A N 1
ATOM 1674 C CA . ARG A 1 215 ? -22.984 1.069 20.328 1 63.09 215 ARG A CA 1
ATOM 1675 C C . ARG A 1 215 ? -23.625 2.404 20.688 1 63.09 215 ARG A C 1
ATOM 1677 O O . ARG A 1 215 ? -23.672 3.322 19.875 1 63.09 215 ARG A O 1
ATOM 1684 N N . ARG A 1 216 ? -23.953 2.475 21.906 1 63.38 216 ARG A N 1
ATOM 1685 C CA . ARG A 1 216 ? -24.578 3.709 22.359 1 63.38 216 ARG A CA 1
ATOM 1686 C C . ARG A 1 216 ? -23.578 4.852 22.406 1 63.38 216 ARG A C 1
ATOM 1688 O O . ARG A 1 216 ? -23.875 5.973 21.984 1 63.38 216 ARG A O 1
ATOM 1695 N N . SER A 1 217 ? -22.406 4.566 22.891 1 75.12 217 SER A N 1
ATOM 1696 C CA . SER A 1 217 ? -21.359 5.578 22.953 1 75.12 217 SER A CA 1
ATOM 1697 C C . SER A 1 217 ? -20.922 6.008 21.562 1 75.12 217 SER A C 1
ATOM 1699 O O . SER A 1 217 ? -20.688 7.195 21.312 1 75.12 217 SER A O 1
ATOM 1701 N N . ASP A 1 218 ? -21 5.125 20.734 1 78.31 218 ASP A N 1
ATOM 1702 C CA . ASP A 1 218 ? -20.625 5.426 19.344 1 78.31 218 ASP A CA 1
ATOM 1703 C C . ASP A 1 218 ? -21.641 6.348 18.688 1 78.31 218 ASP A C 1
ATOM 1705 O O . ASP A 1 218 ? -21.281 7.301 18 1 78.31 218 ASP A O 1
ATOM 1709 N N . LEU A 1 219 ? -22.812 5.98 18.891 1 73.81 219 LEU A N 1
ATOM 1710 C CA . LEU A 1 219 ? -23.891 6.781 18.328 1 73.81 219 LEU A CA 1
ATOM 1711 C C . LEU A 1 219 ? -23.875 8.195 18.891 1 73.81 219 LEU A C 1
ATOM 1713 O O . LEU A 1 219 ? -24.047 9.172 18.172 1 73.81 219 LEU A O 1
ATOM 1717 N N . GLU A 1 220 ? -23.625 8.25 20.125 1 76.19 220 GLU A N 1
ATOM 1718 C CA . GLU A 1 220 ? -23.578 9.555 20.766 1 76.19 220 GLU A CA 1
ATOM 1719 C C . GLU A 1 220 ? -22.406 10.383 20.266 1 76.19 220 GLU A C 1
ATOM 1721 O O . GLU A 1 220 ? -22.562 11.578 19.984 1 76.19 220 GLU A O 1
ATOM 1726 N N . TRP A 1 221 ? -21.406 9.75 20.188 1 77.44 221 TRP A N 1
ATOM 1727 C CA . TRP A 1 221 ? -20.219 10.43 19.672 1 77.44 221 TRP A CA 1
ATOM 1728 C C . TRP A 1 221 ? -20.422 10.875 18.234 1 77.44 221 TRP A C 1
ATOM 1730 O O . TRP A 1 221 ? -20.078 12 17.859 1 77.44 221 TRP A O 1
ATOM 1740 N N . THR A 1 222 ? -20.953 10.062 17.453 1 78.5 222 THR A N 1
ATOM 1741 C CA . THR A 1 222 ? -21.203 10.367 16.047 1 78.5 222 THR A CA 1
ATOM 1742 C C . THR A 1 222 ? -22.109 11.578 15.914 1 78.5 222 THR A C 1
ATOM 1744 O O . THR A 1 222 ? -21.828 12.492 15.133 1 78.5 222 THR A O 1
ATOM 1747 N N . LYS A 1 223 ? -23.062 11.57 16.703 1 76.75 223 LYS A N 1
ATOM 1748 C CA . LYS A 1 223 ? -24.031 12.656 16.656 1 76.75 223 LYS A CA 1
ATOM 1749 C C . LYS A 1 223 ? -23.453 13.953 17.203 1 76.75 223 LYS A C 1
ATOM 1751 O O . LYS A 1 223 ? -23.703 15.031 16.656 1 76.75 223 LYS A O 1
ATOM 1756 N N . ALA A 1 224 ? -22.672 13.727 18.172 1 76.31 224 ALA A N 1
ATOM 1757 C CA . ALA A 1 224 ? -22.203 14.906 18.891 1 76.31 224 ALA A CA 1
ATOM 1758 C C . ALA A 1 224 ? -20.969 15.508 18.203 1 76.31 224 ALA A C 1
ATOM 1760 O O . ALA A 1 224 ? -20.75 16.719 18.281 1 76.31 224 ALA A O 1
ATOM 1761 N N . HIS A 1 225 ? -20.25 14.688 17.531 1 77.25 225 HIS A N 1
ATOM 1762 C CA . HIS A 1 225 ? -18.953 15.18 17.062 1 77.25 225 HIS A CA 1
ATOM 1763 C C . HIS A 1 225 ? -18.812 15.016 15.555 1 77.25 225 HIS A C 1
ATOM 1765 O O . HIS A 1 225 ? -18.594 16 14.836 1 77.25 225 HIS A O 1
ATOM 1771 N N . LEU A 1 226 ? -19.078 13.93 15.055 1 78.19 226 LEU A N 1
ATOM 1772 C CA . LEU A 1 226 ? -18.75 13.633 13.664 1 78.19 226 LEU A CA 1
ATOM 1773 C C . LEU A 1 226 ? -19.734 14.312 12.719 1 78.19 226 LEU A C 1
ATOM 1775 O O . LEU A 1 226 ? -19.328 14.977 11.766 1 78.19 226 LEU A O 1
ATOM 1779 N N . LEU A 1 227 ? -20.969 14.227 13.023 1 78.62 227 LEU A N 1
ATOM 1780 C CA . LEU A 1 227 ? -21.984 14.75 12.117 1 78.62 227 LEU A CA 1
ATOM 1781 C C . LEU A 1 227 ? -21.906 16.266 12.023 1 78.62 227 LEU A C 1
ATOM 1783 O O . LEU A 1 227 ? -21.938 16.828 10.93 1 78.62 227 LEU A O 1
ATOM 1787 N N . PRO A 1 228 ? -21.797 16.922 13.195 1 80.56 228 PRO A N 1
ATOM 1788 C CA . PRO A 1 228 ? -21.625 18.375 13.086 1 80.56 228 PRO A CA 1
ATOM 1789 C C . PRO A 1 228 ? -20.391 18.781 12.297 1 80.56 228 PRO A C 1
ATOM 1791 O O . PRO A 1 228 ? -20.422 19.75 11.539 1 80.56 228 PRO A O 1
ATOM 1794 N N . TRP A 1 229 ? -19.406 18.094 12.469 1 81.12 229 TRP A N 1
ATOM 1795 C CA . TRP A 1 229 ? -18.188 18.375 11.719 1 81.12 229 TRP A CA 1
ATOM 1796 C C . TRP A 1 229 ? -18.406 18.172 10.227 1 81.12 229 TRP A C 1
ATOM 1798 O O . TRP A 1 229 ? -18.016 19.016 9.414 1 81.12 229 TRP A O 1
ATOM 1808 N N . ILE A 1 230 ? -19 17.141 9.844 1 81.62 230 ILE A N 1
ATOM 1809 C CA . ILE A 1 230 ? -19.281 16.859 8.445 1 81.62 230 ILE A CA 1
ATOM 1810 C C . ILE A 1 230 ? -20.141 17.984 7.852 1 81.62 230 ILE A C 1
ATOM 1812 O O . ILE A 1 230 ? -19.875 18.453 6.738 1 81.62 230 ILE A O 1
ATOM 1816 N N . ARG A 1 231 ? -21.078 18.359 8.609 1 81 231 ARG A N 1
ATOM 1817 C CA . ARG A 1 231 ? -21.969 19.422 8.148 1 81 231 ARG A CA 1
ATOM 1818 C C . ARG A 1 231 ? -21.188 20.719 7.922 1 81 231 ARG A C 1
ATOM 1820 O O . ARG A 1 231 ? -21.406 21.422 6.934 1 81 231 ARG A O 1
ATOM 1827 N N . ARG A 1 232 ? -20.328 20.969 8.82 1 82.81 232 ARG A N 1
ATOM 1828 C CA . ARG A 1 232 ? -19.5 22.172 8.672 1 82.81 232 ARG A CA 1
ATOM 1829 C C . ARG A 1 232 ? -18.641 22.078 7.422 1 82.81 232 ARG A C 1
ATOM 1831 O O . ARG A 1 232 ? -18.5 23.062 6.684 1 82.81 232 ARG A O 1
ATOM 1838 N N . GLN A 1 233 ? -18.141 20.938 7.16 1 79.56 233 GLN A N 1
ATOM 1839 C CA . GLN A 1 233 ? -17.281 20.75 5.996 1 79.56 233 GLN A CA 1
ATOM 1840 C C . GLN A 1 233 ? -18.062 20.922 4.699 1 79.56 233 GLN A C 1
ATOM 1842 O O . GLN A 1 233 ? -17.562 21.531 3.746 1 79.56 233 GLN A O 1
ATOM 1847 N N . LEU A 1 234 ? -19.234 20.438 4.715 1 79.5 234 LEU A N 1
ATOM 1848 C CA . LEU A 1 234 ? -20.094 20.547 3.531 1 79.5 234 LEU A CA 1
ATOM 1849 C C . LEU A 1 234 ? -20.469 21.984 3.26 1 79.5 234 LEU A C 1
ATOM 1851 O O . LEU A 1 234 ? -20.703 22.375 2.109 1 79.5 234 LEU A O 1
ATOM 1855 N N . LYS A 1 235 ? -20.422 22.797 4.355 1 83.12 235 LYS A N 1
ATOM 1856 C CA . LYS A 1 235 ? -20.75 24.219 4.23 1 83.12 235 LYS A CA 1
ATOM 1857 C C . LYS A 1 235 ? -19.5 25.047 3.941 1 83.12 235 LYS A C 1
ATOM 1859 O O . LYS A 1 235 ? -19.562 26.266 3.836 1 83.12 235 LYS A O 1
ATOM 1864 N N . GLY A 1 236 ? -18.422 24.344 3.871 1 81.06 236 GLY A N 1
ATOM 1865 C CA . GLY A 1 236 ? -17.156 25.031 3.607 1 81.06 236 GLY A CA 1
ATOM 1866 C C . GLY A 1 236 ? -16.578 25.703 4.84 1 81.06 236 GLY A C 1
ATOM 1867 O O . GLY A 1 236 ? -15.781 26.641 4.727 1 81.06 236 GLY A O 1
ATOM 1868 N N . GLU A 1 237 ? -17.062 25.266 5.98 1 82.69 237 GLU A N 1
ATOM 1869 C CA . GLU A 1 237 ? -16.562 25.797 7.246 1 82.69 237 GLU A CA 1
ATOM 1870 C C . GLU A 1 237 ? -15.523 24.875 7.863 1 82.69 237 GLU A C 1
ATOM 1872 O O . GLU A 1 237 ? -15.742 23.656 7.945 1 82.69 237 GLU A O 1
ATOM 1877 N N . SER A 1 238 ? -14.375 25.5 8.148 1 80.81 238 SER A N 1
ATOM 1878 C CA . SER A 1 238 ? -13.297 24.688 8.711 1 80.81 238 SER A CA 1
ATOM 1879 C C . SER A 1 238 ? -13.031 25.062 10.164 1 80.81 238 SER A C 1
ATOM 1881 O O . SER A 1 238 ? -13.219 26.219 10.562 1 80.81 238 SER A O 1
ATOM 1883 N N . MET A 1 239 ? -12.648 24.109 10.914 1 78.5 239 MET A N 1
ATOM 1884 C CA . MET A 1 239 ? -12.266 24.344 12.305 1 78.5 239 MET A CA 1
ATOM 1885 C C . MET A 1 239 ? -11.023 25.219 12.391 1 78.5 239 MET A C 1
ATOM 1887 O O . MET A 1 239 ? -10.711 25.781 13.445 1 78.5 239 MET A O 1
ATOM 1891 N N . GLY A 1 240 ? -10.367 25.359 11.305 1 82.44 240 GLY A N 1
ATOM 1892 C CA . GLY A 1 240 ? -9.164 26.172 11.258 1 82.44 240 GLY A CA 1
ATOM 1893 C C . GLY A 1 240 ? -9.422 27.609 10.836 1 82.44 240 GLY A C 1
ATOM 1894 O O . GLY A 1 240 ? -8.492 28.406 10.734 1 82.44 240 GLY A O 1
ATOM 1895 N N . ASP A 1 241 ? -10.695 27.859 10.578 1 84.69 241 ASP A N 1
ATOM 1896 C CA . ASP A 1 241 ? -11 29.219 10.133 1 84.69 241 ASP A CA 1
ATOM 1897 C C . ASP A 1 241 ? -10.57 30.25 11.172 1 84.69 241 ASP A C 1
ATOM 1899 O O . ASP A 1 241 ? -10.867 30.109 12.359 1 84.69 241 ASP A O 1
ATOM 1903 N N . GLY A 1 242 ? -9.812 31.281 10.719 1 86.88 242 GLY A N 1
ATOM 1904 C CA . GLY A 1 242 ? -9.367 32.344 11.586 1 86.88 242 GLY A CA 1
ATOM 1905 C C . GLY A 1 242 ? -8.078 32.031 12.328 1 86.88 242 GLY A C 1
ATOM 1906 O O . GLY A 1 242 ? -7.535 32.875 13.039 1 86.88 242 GLY A O 1
ATOM 1907 N N . LEU A 1 243 ? -7.66 30.828 12.188 1 90.5 243 LEU A N 1
ATOM 1908 C CA . LEU A 1 243 ? -6.422 30.422 12.852 1 90.5 243 LEU A CA 1
ATOM 1909 C C . LEU A 1 243 ? -5.246 30.469 11.891 1 90.5 243 LEU A C 1
ATOM 1911 O O . LEU A 1 243 ? -5.434 30.484 10.672 1 90.5 243 LEU A O 1
ATOM 1915 N N . SER A 1 244 ? -4.121 30.625 12.523 1 93.69 244 SER A N 1
ATOM 1916 C CA . SER A 1 244 ? -2.877 30.594 11.758 1 93.69 244 SER A CA 1
ATOM 1917 C C . SER A 1 244 ? -2.025 29.391 12.148 1 93.69 244 SER A C 1
ATOM 1919 O O . SER A 1 244 ? -2.137 28.875 13.266 1 93.69 244 SER A O 1
ATOM 1921 N N . PRO A 1 245 ? -1.189 28.984 11.195 1 96.19 245 PRO A N 1
ATOM 1922 C CA . PRO A 1 245 ? -0.284 27.875 11.547 1 96.19 245 PRO A CA 1
ATOM 1923 C C . PRO A 1 245 ? 0.618 28.219 12.727 1 96.19 245 PRO A C 1
ATOM 1925 O O . PRO A 1 245 ? 0.986 29.375 12.922 1 96.19 245 PRO A O 1
ATOM 1928 N N . LYS A 1 246 ? 0.983 27.219 13.5 1 94.31 246 LYS A N 1
ATOM 1929 C CA . LYS A 1 246 ? 1.777 27.438 14.703 1 94.31 246 LYS A CA 1
ATOM 1930 C C . LYS A 1 246 ? 3.193 27.891 14.359 1 94.31 246 LYS A C 1
ATOM 1932 O O . LYS A 1 246 ? 3.842 28.578 15.148 1 94.31 246 LYS A O 1
ATOM 1937 N N . ARG A 1 247 ? 3.697 27.438 13.211 1 96.06 247 ARG A N 1
ATOM 1938 C CA . ARG A 1 247 ? 4.984 27.875 12.68 1 96.06 247 ARG A CA 1
ATOM 1939 C C . ARG A 1 247 ? 4.863 28.25 11.203 1 96.06 247 ARG A C 1
ATOM 1941 O O . ARG A 1 247 ? 5.207 27.469 10.32 1 96.06 247 ARG A O 1
ATOM 1948 N N . PRO A 1 248 ? 4.508 29.469 10.891 1 96.88 248 PRO A N 1
ATOM 1949 C CA . PRO A 1 248 ? 4.09 29.875 9.539 1 96.88 248 PRO A CA 1
ATOM 1950 C C . PRO A 1 248 ? 5.27 30.078 8.594 1 96.88 248 PRO A C 1
ATOM 1952 O O . PRO A 1 248 ? 5.078 30.219 7.383 1 96.88 248 PRO A O 1
ATOM 1955 N N . ALA A 1 249 ? 6.5 30.109 9.156 1 97.25 249 ALA A N 1
ATOM 1956 C CA . ALA A 1 249 ? 7.695 30.281 8.336 1 97.25 249 ALA A CA 1
ATOM 1957 C C . ALA A 1 249 ? 8.867 29.484 8.898 1 97.25 249 ALA A C 1
ATOM 1959 O O . ALA A 1 249 ? 8.891 29.172 10.094 1 97.25 249 ALA A O 1
ATOM 1960 N N . LEU A 1 250 ? 9.773 29.188 7.988 1 97.75 250 LEU A N 1
ATOM 1961 C CA . LEU A 1 250 ? 11 28.547 8.453 1 97.75 250 LEU A CA 1
ATOM 1962 C C . LEU A 1 250 ? 11.688 29.391 9.516 1 97.75 250 LEU A C 1
ATOM 1964 O O . LEU A 1 250 ? 11.914 30.594 9.305 1 97.75 250 LEU A O 1
ATOM 1968 N N . ALA A 1 251 ? 11.938 28.781 10.586 1 96.5 251 ALA A N 1
ATOM 1969 C CA . ALA A 1 251 ? 12.602 29.438 11.711 1 96.5 251 ALA A CA 1
ATOM 1970 C C . ALA A 1 251 ? 13.328 28.406 12.578 1 96.5 251 ALA A C 1
ATOM 1972 O O . ALA A 1 251 ? 13.023 27.219 12.523 1 96.5 251 ALA A O 1
ATOM 1973 N N . PRO A 1 252 ? 14.352 28.828 13.297 1 94 252 PRO A N 1
ATOM 1974 C CA . PRO A 1 252 ? 15.055 27.891 14.18 1 94 252 PRO A CA 1
ATOM 1975 C C . PRO A 1 252 ? 14.109 27.188 15.164 1 94 252 PRO A C 1
ATOM 1977 O O . PRO A 1 252 ? 13.094 27.75 15.555 1 94 252 PRO A O 1
ATOM 1980 N N . LEU A 1 253 ? 14.398 25.938 15.422 1 89.38 253 LEU A N 1
ATOM 1981 C CA . LEU A 1 253 ? 13.625 25.188 16.406 1 89.38 253 LEU A CA 1
ATOM 1982 C C . LEU A 1 253 ? 14.07 25.531 17.812 1 89.38 253 LEU A C 1
ATOM 1984 O O . LEU A 1 253 ? 15.25 25.406 18.156 1 89.38 253 LEU A O 1
ATOM 1988 N N . LEU A 1 254 ? 13.18 26.156 18.547 1 76.88 254 LEU A N 1
ATOM 1989 C CA . LEU A 1 254 ? 13.508 26.469 19.938 1 76.88 254 LEU A CA 1
ATOM 1990 C C . LEU A 1 254 ? 13.211 25.281 20.844 1 76.88 254 LEU A C 1
ATOM 1992 O O . LEU A 1 254 ? 12.234 24.547 20.625 1 76.88 254 LEU A O 1
ATOM 1996 N N . PRO A 1 255 ? 14.117 25.016 21.797 1 72.25 255 PRO A N 1
ATOM 1997 C CA . PRO A 1 255 ? 13.852 23.922 22.75 1 72.25 255 PRO A CA 1
ATOM 1998 C C . PRO A 1 255 ? 12.508 24.062 23.453 1 72.25 255 PRO A C 1
ATOM 2000 O O . PRO A 1 255 ? 12.055 25.188 23.703 1 72.25 255 PRO A O 1
ATOM 2003 N N . LEU A 1 256 ? 11.844 22.953 23.672 1 69.62 256 LEU A N 1
ATOM 2004 C CA . LEU A 1 256 ? 10.523 22.906 24.281 1 69.62 256 LEU A CA 1
ATOM 2005 C C . LEU A 1 256 ? 10.516 23.656 25.609 1 69.62 256 LEU A C 1
ATOM 2007 O O . LEU A 1 256 ? 9.508 24.266 25.984 1 69.62 256 LEU A O 1
ATOM 2011 N N . GLU A 1 257 ? 11.617 23.5 26.297 1 66 257 GLU A N 1
ATOM 2012 C CA . GLU A 1 257 ? 11.742 24.141 27.594 1 66 257 GLU A CA 1
ATOM 2013 C C . GLU A 1 257 ? 11.594 25.641 27.484 1 66 257 GLU A C 1
ATOM 2015 O O . GLU A 1 257 ? 11.289 26.328 28.469 1 66 257 GLU A O 1
ATOM 2020 N N . GLN A 1 258 ? 11.844 26.172 26.375 1 59.44 258 GLN A N 1
ATOM 2021 C CA . GLN A 1 258 ? 11.805 27.609 26.156 1 59.44 258 GLN A CA 1
ATOM 2022 C C . GLN A 1 258 ? 10.43 28.062 25.688 1 59.44 258 GLN A C 1
ATOM 2024 O O . GLN A 1 258 ? 10.219 29.25 25.422 1 59.44 258 GLN A O 1
ATOM 2029 N N . ILE A 1 259 ? 9.617 27.109 25.547 1 55.97 259 ILE A N 1
ATOM 2030 C CA . ILE A 1 259 ? 8.266 27.453 25.125 1 55.97 259 ILE A CA 1
ATOM 2031 C C . ILE A 1 259 ? 7.492 28.031 26.312 1 55.97 259 ILE A C 1
ATOM 2033 O O . ILE A 1 259 ? 7.285 27.344 27.312 1 55.97 259 ILE A O 1
ATOM 2037 N N . ASP A 1 260 ? 7.375 29.453 26.422 1 54.97 260 ASP A N 1
ATOM 2038 C CA . ASP A 1 260 ? 6.73 30.25 27.453 1 54.97 260 ASP A CA 1
ATOM 2039 C C . ASP A 1 260 ? 5.223 30.016 27.469 1 54.97 260 ASP A C 1
ATOM 2041 O O . ASP A 1 260 ? 4.543 30.266 26.469 1 54.97 260 ASP A O 1
ATOM 2045 N N . PRO A 1 261 ? 4.699 29.328 28.578 1 51.59 261 PRO A N 1
ATOM 2046 C CA . PRO A 1 261 ? 3.25 29.156 28.703 1 51.59 261 PRO A CA 1
ATOM 2047 C C . PRO A 1 261 ? 2.475 30.453 28.531 1 51.59 261 PRO A C 1
ATOM 2049 O O . PRO A 1 261 ? 1.292 30.438 28.188 1 51.59 261 PRO A O 1
ATOM 2052 N N . ALA A 1 262 ? 2.961 31.625 28.891 1 49.28 262 ALA A N 1
ATOM 2053 C CA . ALA A 1 262 ? 2.244 32.906 28.984 1 49.28 262 ALA A CA 1
ATOM 2054 C C . ALA A 1 262 ? 1.791 33.375 27.609 1 49.28 262 ALA A C 1
ATOM 2056 O O . ALA A 1 262 ? 0.998 34.312 27.5 1 49.28 262 ALA A O 1
ATOM 2057 N N . ALA A 1 263 ? 2.346 32.844 26.609 1 44.03 263 ALA A N 1
ATOM 2058 C CA . ALA A 1 263 ? 1.994 33.406 25.312 1 44.03 263 ALA A CA 1
ATOM 2059 C C . ALA A 1 263 ? 0.645 32.875 24.828 1 44.03 263 ALA A C 1
ATOM 2061 O O . ALA A 1 263 ? 0.225 33.188 23.703 1 44.03 263 ALA A O 1
ATOM 2062 N N . VAL A 1 264 ? 0.027 32.062 25.562 1 43.06 264 VAL A N 1
ATOM 2063 C CA . VAL A 1 264 ? -1.166 31.375 25.109 1 43.06 264 VAL A CA 1
ATOM 2064 C C . VAL A 1 264 ? -2.396 32.25 25.312 1 43.06 264 VAL A C 1
ATOM 2066 O O . VAL A 1 264 ? -2.902 32.375 26.422 1 43.06 264 VAL A O 1
ATOM 2069 N N . ALA A 1 265 ? -2.479 33.375 24.562 1 39.09 265 ALA A N 1
ATOM 2070 C CA . ALA A 1 265 ? -3.842 33.906 24.562 1 39.09 265 ALA A CA 1
ATOM 2071 C C . ALA A 1 265 ? -4.793 32.938 23.844 1 39.09 265 ALA A C 1
ATOM 2073 O O . ALA A 1 265 ? -4.867 32.938 22.609 1 39.09 265 ALA A O 1
ATOM 2074 N N . LEU A 1 266 ? -4.93 31.688 24.344 1 40.34 266 LEU A N 1
ATOM 2075 C CA . LEU A 1 266 ? -5.906 30.891 23.609 1 40.34 266 LEU A CA 1
ATOM 2076 C C . LEU A 1 266 ? -7.305 31.469 23.766 1 40.34 266 LEU A C 1
ATOM 2078 O O . LEU A 1 266 ? -7.723 31.828 24.859 1 40.34 266 LEU A O 1
ATOM 2082 N N . PRO A 1 267 ? -7.906 31.938 22.75 1 34.19 267 PRO A N 1
ATOM 2083 C CA . PRO A 1 267 ? -9.328 32.219 22.969 1 34.19 267 PRO A CA 1
ATOM 2084 C C . PRO A 1 267 ? -10.086 31 23.5 1 34.19 267 PRO A C 1
ATOM 2086 O O . PRO A 1 267 ? -9.703 29.859 23.234 1 34.19 267 PRO A O 1
ATOM 2089 N N . ALA A 1 268 ? -10.781 31.031 24.641 1 37.88 268 ALA A N 1
ATOM 2090 C CA . ALA A 1 268 ? -11.656 30.031 25.234 1 37.88 268 ALA A CA 1
ATOM 2091 C C . ALA A 1 268 ? -12.5 29.328 24.156 1 37.88 268 ALA A C 1
ATOM 2093 O O . ALA A 1 268 ? -13.18 29.984 23.375 1 37.88 268 ALA A O 1
ATOM 2094 N N . ASP A 1 269 ? -11.977 28.297 23.641 1 36.81 269 ASP A N 1
ATOM 2095 C CA . ASP A 1 269 ? -12.781 27.516 22.703 1 36.81 269 ASP A CA 1
ATOM 2096 C C . ASP A 1 269 ? -14.219 27.391 23.203 1 36.81 269 ASP A C 1
ATOM 2098 O O . ASP A 1 269 ? -14.453 26.859 24.297 1 36.81 269 ASP A O 1
ATOM 2102 N N . PRO A 1 270 ? -15.133 27.969 22.594 1 36.47 270 PRO A N 1
ATOM 2103 C CA . PRO A 1 270 ? -16.516 27.875 23.078 1 36.47 270 PRO A CA 1
ATOM 2104 C C . PRO A 1 270 ? -17 26.422 23.203 1 36.47 270 PRO A C 1
ATOM 2106 O O . PRO A 1 270 ? -17.906 26.141 23.984 1 36.47 270 PRO A O 1
ATOM 2109 N N . LEU A 1 271 ? -16.453 25.594 22.344 1 37.22 271 LEU A N 1
ATOM 2110 C CA . LEU A 1 271 ? -17 24.25 22.422 1 37.22 271 LEU A CA 1
ATOM 2111 C C . LEU A 1 271 ? -16.484 23.531 23.656 1 37.22 271 LEU A C 1
ATOM 2113 O O . LEU A 1 271 ? -17.125 22.594 24.141 1 37.22 271 LEU A O 1
ATOM 2117 N N . LEU A 1 272 ? -15.352 23.891 24.266 1 35.56 272 LEU A N 1
ATOM 2118 C CA . LEU A 1 272 ? -14.938 23.375 25.578 1 35.56 272 LEU A CA 1
ATOM 2119 C C . LEU A 1 272 ? -15.758 24 26.688 1 35.56 272 LEU A C 1
ATOM 2121 O O . LEU A 1 272 ? -15.945 23.375 27.75 1 35.56 272 LEU A O 1
ATOM 2125 N N . ALA A 1 273 ? -16.281 25.141 26.531 1 35.47 273 ALA A N 1
ATOM 2126 C CA . ALA A 1 273 ? -17.109 25.781 27.547 1 35.47 273 ALA A CA 1
ATOM 2127 C C . ALA A 1 273 ? -18.406 25.016 27.766 1 35.47 273 ALA A C 1
ATOM 2129 O O . ALA A 1 273 ? -19.062 25.172 28.797 1 35.47 273 ALA A O 1
ATOM 2130 N N . ALA A 1 274 ? -18.828 24.266 26.844 1 33.69 274 ALA A N 1
ATOM 2131 C CA . ALA A 1 274 ? -20.109 23.594 27.047 1 33.69 274 ALA A CA 1
ATOM 2132 C C . ALA A 1 274 ? -19.953 22.391 27.969 1 33.69 274 ALA A C 1
ATOM 2134 O O . ALA A 1 274 ? -20.938 21.875 28.5 1 33.69 274 ALA A O 1
ATOM 2135 N N . ARG A 1 275 ? -18.781 21.922 28.141 1 36.41 275 ARG A N 1
ATOM 2136 C CA . ARG A 1 275 ? -18.688 20.797 29.062 1 36.41 275 ARG A CA 1
ATOM 2137 C C . ARG A 1 275 ? -18.828 21.266 30.5 1 36.41 275 ARG A C 1
ATOM 2139 O O . ARG A 1 275 ? -19.109 20.469 31.406 1 36.41 275 ARG A O 1
ATOM 2146 N N . GLU A 1 276 ? -18.422 22.406 30.844 1 33.75 276 GLU A N 1
ATOM 2147 C CA . GLU A 1 276 ? -18.453 22.781 32.25 1 33.75 276 GLU A CA 1
ATOM 2148 C C . GLU A 1 276 ? -19.891 22.969 32.719 1 33.75 276 GLU A C 1
ATOM 2150 O O . GLU A 1 276 ? -20.156 22.953 33.938 1 33.75 276 GLU A O 1
ATOM 2155 N N . ILE A 1 277 ? -20.75 23.266 31.844 1 34.31 277 ILE A N 1
ATOM 2156 C CA . ILE A 1 277 ? -22.062 23.578 32.406 1 34.31 277 ILE A CA 1
ATOM 2157 C C . ILE A 1 277 ? -22.766 22.297 32.844 1 34.31 277 ILE A C 1
ATOM 2159 O O . ILE A 1 277 ? -23.5 22.281 33.812 1 34.31 277 ILE A O 1
ATOM 2163 N N . HIS A 1 278 ? -22.516 21.203 32.125 1 34.91 278 HIS A N 1
ATOM 2164 C CA . HIS A 1 278 ? -23.453 20.125 32.438 1 34.91 278 HIS A CA 1
ATOM 2165 C C . HIS A 1 278 ? -23 19.359 33.688 1 34.91 278 HIS A C 1
ATOM 2167 O O . HIS A 1 278 ? -23.672 18.422 34.125 1 34.91 278 HIS A O 1
ATOM 2173 N N . HIS A 1 279 ? -21.797 19.578 34.219 1 34.88 279 HIS A N 1
ATOM 2174 C CA . HIS A 1 279 ? -21.547 18.828 35.438 1 34.88 279 HIS A CA 1
ATOM 2175 C C . HIS A 1 279 ? -22.375 19.391 36.594 1 34.88 279 HIS A C 1
ATOM 2177 O O . HIS A 1 279 ? -22.359 18.844 37.719 1 34.88 279 HIS A O 1
ATOM 2183 N N . HIS A 1 280 ? -22.781 20.641 36.531 1 30.83 280 HIS A N 1
ATOM 2184 C CA . HIS A 1 280 ? -23.391 21.062 37.781 1 30.83 280 HIS A CA 1
ATOM 2185 C C . HIS A 1 280 ? -24.812 20.531 37.906 1 30.83 280 HIS A C 1
ATOM 2187 O O . HIS A 1 280 ? -25.516 20.828 38.875 1 30.83 280 HIS A O 1
ATOM 2193 N N . ALA A 1 281 ? -25.438 20.094 36.875 1 31.23 281 ALA A N 1
ATOM 2194 C CA . ALA A 1 281 ? -26.828 19.797 37.156 1 31.23 281 ALA A CA 1
ATOM 2195 C C . ALA A 1 281 ? -26.984 18.484 37.906 1 31.23 281 ALA A C 1
ATOM 2197 O O . ALA A 1 281 ? -28.062 18.172 38.406 1 31.23 281 ALA A O 1
ATOM 2198 N N . SER A 1 282 ? -26.016 17.562 37.969 1 25.3 282 SER A N 1
ATOM 2199 C CA . SER A 1 282 ? -26.438 16.594 38.969 1 25.3 282 SER A CA 1
ATOM 2200 C C . SER A 1 282 ? -25.969 17 40.375 1 25.3 282 SER A C 1
ATOM 2202 O O . SER A 1 282 ? -24.859 17.516 40.531 1 25.3 282 SER A O 1
ATOM 2204 N N . MET B 1 1 ? 25.75 -8.703 -12.516 1 42.25 1 MET B N 1
ATOM 2205 C CA . MET B 1 1 ? 24.969 -9.883 -12.875 1 42.25 1 MET B CA 1
ATOM 2206 C C . MET B 1 1 ? 23.828 -10.117 -11.883 1 42.25 1 MET B C 1
ATOM 2208 O O . MET B 1 1 ? 24.047 -10.039 -10.672 1 42.25 1 MET B O 1
ATOM 2212 N N . TYR B 1 2 ? 22.672 -9.742 -12.188 1 59.22 2 TYR B N 1
ATOM 2213 C CA . TYR B 1 2 ? 21.609 -9.922 -11.203 1 59.22 2 TYR B CA 1
ATOM 2214 C C . TYR B 1 2 ? 21.5 -11.383 -10.789 1 59.22 2 TYR B C 1
ATOM 2216 O O . TYR B 1 2 ? 21.75 -12.289 -11.586 1 59.22 2 TYR B O 1
ATOM 2224 N N . GLY B 1 3 ? 22.125 -11.828 -9.656 1 73.19 3 GLY B N 1
ATOM 2225 C CA . GLY B 1 3 ? 22.703 -13.07 -9.18 1 73.19 3 GLY B CA 1
ATOM 2226 C C . GLY B 1 3 ? 21.672 -14.125 -8.852 1 73.19 3 GLY B C 1
ATOM 2227 O O . GLY B 1 3 ? 21.812 -14.875 -7.879 1 73.19 3 GLY B O 1
ATOM 2228 N N . PHE B 1 4 ? 20.469 -14.305 -9.609 1 92.31 4 PHE B N 1
ATOM 2229 C CA . PHE B 1 4 ? 19.625 -15.453 -9.266 1 92.31 4 PHE B CA 1
ATOM 2230 C C . PHE B 1 4 ? 19.984 -16.656 -10.133 1 92.31 4 PHE B C 1
ATOM 2232 O O . PHE B 1 4 ? 19.906 -16.594 -11.359 1 92.31 4 PHE B O 1
ATOM 2239 N N . ASP B 1 5 ? 20.25 -17.766 -9.547 1 94.81 5 ASP B N 1
ATOM 2240 C CA . ASP B 1 5 ? 20.547 -18.969 -10.312 1 94.81 5 ASP B CA 1
ATOM 2241 C C . ASP B 1 5 ? 19.328 -19.906 -10.359 1 94.81 5 ASP B C 1
ATOM 2243 O O . ASP B 1 5 ? 19.281 -20.828 -11.164 1 94.81 5 ASP B O 1
ATOM 2247 N N . SER B 1 6 ? 18.422 -19.672 -9.469 1 98 6 SER B N 1
ATOM 2248 C CA . SER B 1 6 ? 17.234 -20.516 -9.406 1 98 6 SER B CA 1
ATOM 2249 C C . SER B 1 6 ? 16.016 -19.719 -8.953 1 98 6 SER B C 1
ATOM 2251 O O . SER B 1 6 ? 16.141 -18.781 -8.156 1 98 6 SER B O 1
ATOM 2253 N N . TYR B 1 7 ? 14.883 -20.109 -9.594 1 98.5 7 TYR B N 1
ATOM 2254 C CA . TYR B 1 7 ? 13.633 -19.391 -9.375 1 98.5 7 TYR B CA 1
ATOM 2255 C C . TYR B 1 7 ? 12.461 -20.359 -9.25 1 98.5 7 TYR B C 1
ATOM 2257 O O . TYR B 1 7 ? 12.273 -21.219 -10.109 1 98.5 7 TYR B O 1
ATOM 2265 N N . VAL B 1 8 ? 11.68 -20.25 -8.086 1 98.88 8 VAL B N 1
ATOM 2266 C CA . VAL B 1 8 ? 10.445 -21 -7.906 1 98.88 8 VAL B CA 1
ATOM 2267 C C . VAL B 1 8 ? 9.258 -20.047 -7.816 1 98.88 8 VAL B C 1
ATOM 2269 O O . VAL B 1 8 ? 9.258 -19.125 -7.004 1 98.88 8 VAL B O 1
ATOM 2272 N N . ALA B 1 9 ? 8.305 -20.266 -8.672 1 98.94 9 ALA B N 1
ATOM 2273 C CA . ALA B 1 9 ? 7.07 -19.5 -8.641 1 98.94 9 ALA B CA 1
ATOM 2274 C C . ALA B 1 9 ? 5.945 -20.281 -7.977 1 98.94 9 ALA B C 1
ATOM 2276 O O . ALA B 1 9 ? 5.68 -21.438 -8.352 1 98.94 9 ALA B O 1
ATOM 2277 N N . ILE B 1 10 ? 5.285 -19.719 -7.008 1 98.88 10 ILE B N 1
ATOM 2278 C CA . ILE B 1 10 ? 4.152 -20.375 -6.367 1 98.88 10 ILE B CA 1
ATOM 2279 C C . ILE B 1 10 ? 2.926 -19.469 -6.422 1 98.88 10 ILE B C 1
ATOM 2281 O O . ILE B 1 10 ? 3.053 -18.234 -6.395 1 98.88 10 ILE B O 1
ATOM 2285 N N . GLY B 1 11 ? 1.825 -20.047 -6.555 1 98.56 11 GLY B N 1
ATOM 2286 C CA . GLY B 1 11 ? 0.595 -19.281 -6.664 1 98.56 11 GLY B CA 1
ATOM 2287 C C . GLY B 1 11 ? -0.539 -20.062 -7.301 1 98.56 11 GLY B C 1
ATOM 2288 O O . GLY B 1 11 ? -0.61 -21.281 -7.168 1 98.56 11 GLY B O 1
ATOM 2289 N N . ASP B 1 12 ? -1.456 -19.328 -7.859 1 97.19 12 ASP B N 1
ATOM 2290 C CA . ASP B 1 12 ? -2.682 -19.875 -8.438 1 97.19 12 ASP B CA 1
ATOM 2291 C C . ASP B 1 12 ? -2.705 -19.672 -9.953 1 97.19 12 ASP B C 1
ATOM 2293 O O . ASP B 1 12 ? -1.671 -19.781 -10.617 1 97.19 12 ASP B O 1
ATOM 2297 N N . SER B 1 13 ? -3.875 -19.453 -10.539 1 96.19 13 SER B N 1
ATOM 2298 C CA . SER B 1 13 ? -4.027 -19.328 -11.984 1 96.19 13 SER B CA 1
ATOM 2299 C C . SER B 1 13 ? -3.238 -18.141 -12.531 1 96.19 13 SER B C 1
ATOM 2301 O O . SER B 1 13 ? -2.754 -18.188 -13.664 1 96.19 13 SER B O 1
ATOM 2303 N N . PHE B 1 14 ? -3.191 -17.125 -11.805 1 97.5 14 PHE B N 1
ATOM 2304 C CA . PHE B 1 14 ? -2.443 -15.953 -12.227 1 97.5 14 PHE B CA 1
ATOM 2305 C C . PHE B 1 14 ? -0.979 -16.297 -12.477 1 97.5 14 PHE B C 1
ATOM 2307 O O . PHE B 1 14 ? -0.433 -16 -13.539 1 97.5 14 PHE B O 1
ATOM 2314 N N . THR B 1 15 ? -0.318 -16.938 -11.523 1 98.69 15 THR B N 1
ATOM 2315 C CA . THR B 1 15 ? 1.086 -17.328 -11.602 1 98.69 15 THR B CA 1
ATOM 2316 C C . THR B 1 15 ? 1.276 -18.469 -12.609 1 98.69 15 THR B C 1
ATOM 2318 O O . THR B 1 15 ? 2.289 -18.516 -13.305 1 98.69 15 THR B O 1
ATOM 2321 N N . GLU B 1 16 ? 0.249 -19.359 -12.688 1 97.56 16 GLU B N 1
ATOM 2322 C CA . GLU B 1 16 ? 0.279 -20.391 -13.711 1 97.56 16 GLU B CA 1
ATOM 2323 C C . GLU B 1 16 ? 0.323 -19.781 -15.109 1 97.56 16 GLU B C 1
ATOM 2325 O O . GLU B 1 16 ? 0.905 -20.375 -16.031 1 97.56 16 GLU B O 1
ATOM 2330 N N . GLY B 1 17 ? -0.304 -18.641 -15.289 1 97.69 17 GLY B N 1
ATOM 2331 C CA . GLY B 1 17 ? -0.284 -17.922 -16.547 1 97.69 17 GLY B CA 1
ATOM 2332 C C . GLY B 1 17 ? -1.546 -18.125 -17.375 1 97.69 17 GLY B C 1
ATOM 2333 O O . GLY B 1 17 ? -1.521 -18.016 -18.594 1 97.69 17 GLY B O 1
ATOM 2334 N N . LEU B 1 18 ? -2.646 -18.391 -16.719 1 93.94 18 LEU B N 1
ATOM 2335 C CA . LEU B 1 18 ? -3.893 -18.703 -17.406 1 93.94 18 LEU B CA 1
ATOM 2336 C C . LEU B 1 18 ? -4.219 -17.625 -18.438 1 93.94 18 LEU B C 1
ATOM 2338 O O . LEU B 1 18 ? -4.047 -16.438 -18.188 1 93.94 18 LEU B O 1
ATOM 2342 N N . ASN B 1 19 ? -4.676 -18.094 -19.594 1 92.88 19 ASN B N 1
ATOM 2343 C CA . ASN B 1 19 ? -5.109 -17.328 -20.75 1 92.88 19 ASN B CA 1
ATOM 2344 C C . ASN B 1 19 ? -3.92 -16.781 -21.547 1 92.88 19 ASN B C 1
ATOM 2346 O O . ASN B 1 19 ? -4.094 -15.992 -22.469 1 92.88 19 ASN B O 1
ATOM 2350 N N . ASP B 1 20 ? -2.746 -17.094 -21.219 1 95.75 20 ASP B N 1
ATOM 2351 C CA . ASP B 1 20 ? -1.549 -16.938 -22.031 1 95.75 20 ASP B CA 1
ATOM 2352 C C . ASP B 1 20 ? -1.067 -18.266 -22.594 1 95.75 20 ASP B C 1
ATOM 2354 O O . ASP B 1 20 ? -0.026 -18.781 -22.172 1 95.75 20 ASP B O 1
ATOM 2358 N N . ASP B 1 21 ? -1.701 -18.703 -23.562 1 92.44 21 ASP B N 1
ATOM 2359 C CA . ASP B 1 21 ? -1.632 -20.078 -24.031 1 92.44 21 ASP B CA 1
ATOM 2360 C C . ASP B 1 21 ? -0.344 -20.328 -24.812 1 92.44 21 ASP B C 1
ATOM 2362 O O . ASP B 1 21 ? 0.089 -19.484 -25.594 1 92.44 21 ASP B O 1
ATOM 2366 N N . LEU B 1 22 ? 0.173 -21.469 -24.578 1 90.62 22 LEU B N 1
ATOM 2367 C CA . LEU B 1 22 ? 1.241 -22.031 -25.391 1 90.62 22 LEU B CA 1
ATOM 2368 C C . LEU B 1 22 ? 0.707 -23.109 -26.328 1 90.62 22 LEU B C 1
ATOM 2370 O O . LEU B 1 22 ? -0.355 -23.688 -26.062 1 90.62 22 LEU B O 1
ATOM 2374 N N . PRO B 1 23 ? 1.471 -23.406 -27.328 1 86.5 23 PRO B N 1
ATOM 2375 C CA . PRO B 1 23 ? 0.996 -24.391 -28.297 1 86.5 23 PRO B CA 1
ATOM 2376 C C . PRO B 1 23 ? 0.829 -25.781 -27.688 1 86.5 23 PRO B C 1
ATOM 2378 O O . PRO B 1 23 ? 0.025 -26.578 -28.188 1 86.5 23 PRO B O 1
ATOM 2381 N N . ASP B 1 24 ? 1.492 -26.094 -26.641 1 83.75 24 ASP B N 1
ATOM 2382 C CA . ASP B 1 24 ? 1.438 -27.422 -26.062 1 83.75 24 ASP B CA 1
ATOM 2383 C C . ASP B 1 24 ? 0.287 -27.547 -25.062 1 83.75 24 ASP B C 1
ATOM 2385 O O . ASP B 1 24 ? 0.153 -28.562 -24.375 1 83.75 24 ASP B O 1
ATOM 2389 N N . GLY B 1 25 ? -0.448 -26.5 -24.984 1 86.81 25 GLY B N 1
ATOM 2390 C CA . GLY B 1 25 ? -1.616 -26.547 -24.125 1 86.81 25 GLY B CA 1
ATOM 2391 C C . GLY B 1 25 ? -1.364 -25.969 -22.734 1 86.81 25 GLY B C 1
ATOM 2392 O O . GLY B 1 25 ? -2.303 -25.75 -21.969 1 86.81 25 GLY B O 1
ATOM 2393 N N . THR B 1 26 ? -0.097 -25.75 -22.453 1 90.56 26 THR B N 1
ATOM 2394 C CA . THR B 1 26 ? 0.212 -25.094 -21.188 1 90.56 26 THR B CA 1
ATOM 2395 C C . THR B 1 26 ? 0.149 -23.578 -21.344 1 90.56 26 THR B C 1
ATOM 2397 O O . THR B 1 26 ? -0.314 -23.062 -22.375 1 90.56 26 THR B O 1
ATOM 2400 N N . PHE B 1 27 ? 0.462 -22.891 -20.234 1 95.19 27 PHE B N 1
ATOM 2401 C CA . PHE B 1 27 ? 0.406 -21.438 -20.234 1 95.19 27 PHE B CA 1
ATOM 2402 C C . PHE B 1 27 ? 1.782 -20.844 -19.969 1 95.19 27 PHE B C 1
ATOM 2404 O O . PHE B 1 27 ? 2.547 -21.375 -19.156 1 95.19 27 PHE B O 1
ATOM 2411 N N . ARG B 1 28 ? 2.15 -19.828 -20.625 1 96.38 28 ARG B N 1
ATOM 2412 C CA . ARG B 1 28 ? 3.4 -19.109 -20.375 1 96.38 28 ARG B CA 1
ATOM 2413 C C . ARG B 1 28 ? 3.297 -18.25 -19.125 1 96.38 28 ARG B C 1
ATOM 2415 O O . ARG B 1 28 ? 3.674 -18.672 -18.031 1 96.38 28 ARG B O 1
ATOM 2422 N N . GLY B 1 29 ? 2.584 -17.094 -19.234 1 97.75 29 GLY B N 1
ATOM 2423 C CA . GLY B 1 29 ? 2.332 -16.234 -18.078 1 97.75 29 GLY B CA 1
ATOM 2424 C C . GLY B 1 29 ? 3.516 -15.367 -17.719 1 97.75 29 GLY B C 1
ATOM 2425 O O . GLY B 1 29 ? 4.59 -15.492 -18.312 1 97.75 29 GLY B O 1
ATOM 2426 N N . TRP B 1 30 ? 3.287 -14.484 -16.734 1 98.62 30 TRP B N 1
ATOM 2427 C CA . TRP B 1 30 ? 4.289 -13.523 -16.297 1 98.62 30 TRP B CA 1
ATOM 2428 C C . TRP B 1 30 ? 5.48 -14.227 -15.656 1 98.62 30 TRP B C 1
ATOM 2430 O O . TRP B 1 30 ? 6.625 -13.812 -15.828 1 98.62 30 TRP B O 1
ATOM 2440 N N . ALA B 1 31 ? 5.227 -15.305 -14.898 1 98.69 31 ALA B N 1
ATOM 2441 C CA . ALA B 1 31 ? 6.293 -15.984 -14.164 1 98.69 31 ALA B CA 1
ATOM 2442 C C . ALA B 1 31 ? 7.289 -16.625 -15.117 1 98.69 31 ALA B C 1
ATOM 2444 O O . ALA B 1 31 ? 8.5 -16.531 -14.914 1 98.69 31 ALA B O 1
ATOM 2445 N N . ASP B 1 32 ? 6.758 -17.328 -16.125 1 97.81 32 ASP B N 1
ATOM 2446 C CA . ASP B 1 32 ? 7.645 -17.891 -17.141 1 97.81 32 ASP B CA 1
ATOM 2447 C C . ASP B 1 32 ? 8.43 -16.797 -17.859 1 97.81 32 ASP B C 1
ATOM 2449 O O . ASP B 1 32 ? 9.625 -16.953 -18.125 1 97.81 32 ASP B O 1
ATOM 2453 N N . ARG B 1 33 ? 7.746 -15.75 -18.203 1 97.5 33 ARG B N 1
ATOM 2454 C CA . ARG B 1 33 ? 8.406 -14.633 -18.875 1 97.5 33 ARG B CA 1
ATOM 2455 C C . ARG B 1 33 ? 9.492 -14.031 -17.984 1 97.5 33 ARG B C 1
ATOM 2457 O O . ARG B 1 33 ? 10.555 -13.648 -18.484 1 97.5 33 ARG B O 1
ATOM 2464 N N . LEU B 1 34 ? 9.227 -13.906 -16.688 1 98.12 34 LEU B N 1
ATOM 2465 C CA . LEU B 1 34 ? 10.266 -13.453 -15.766 1 98.12 34 LEU B CA 1
ATOM 2466 C C . LEU B 1 34 ? 11.438 -14.422 -15.75 1 98.12 34 LEU B C 1
ATOM 2468 O O . LEU B 1 34 ? 12.602 -14 -15.781 1 98.12 34 LEU B O 1
ATOM 2472 N N . ALA B 1 35 ? 11.125 -15.711 -15.68 1 97.81 35 ALA B N 1
ATOM 2473 C CA . ALA B 1 35 ? 12.18 -16.719 -15.703 1 97.81 35 ALA B CA 1
ATOM 2474 C C . ALA B 1 35 ? 13.047 -16.578 -16.953 1 97.81 35 ALA B C 1
ATOM 2476 O O . ALA B 1 35 ? 14.273 -16.688 -16.891 1 97.81 35 ALA B O 1
ATOM 2477 N N . GLU B 1 36 ? 12.422 -16.328 -18.078 1 95.88 36 GLU B N 1
ATOM 2478 C CA . GLU B 1 36 ? 13.141 -16.125 -19.344 1 95.88 36 GLU B CA 1
ATOM 2479 C C . GLU B 1 36 ? 14.086 -14.93 -19.25 1 95.88 36 GLU B C 1
ATOM 2481 O O . GLU B 1 36 ? 15.227 -14.992 -19.719 1 95.88 36 GLU B O 1
ATOM 2486 N N . ILE B 1 37 ? 13.625 -13.867 -18.656 1 95.88 37 ILE B N 1
ATOM 2487 C CA . ILE B 1 37 ? 14.445 -12.672 -18.469 1 95.88 37 ILE B CA 1
ATOM 2488 C C . ILE B 1 37 ? 15.633 -12.992 -17.562 1 95.88 37 ILE B C 1
ATOM 2490 O O . ILE B 1 37 ? 16.766 -12.641 -17.875 1 95.88 37 ILE B O 1
ATOM 2494 N N . LEU B 1 38 ? 15.383 -13.703 -16.484 1 95.75 38 LEU B N 1
ATOM 2495 C CA . LEU B 1 38 ? 16.406 -14.016 -15.5 1 95.75 38 LEU B CA 1
ATOM 2496 C C . LEU B 1 38 ? 17.438 -14.984 -16.078 1 95.75 38 LEU B C 1
ATOM 2498 O O . LEU B 1 38 ? 18.609 -14.961 -15.688 1 95.75 38 LEU B O 1
ATOM 2502 N N . ALA B 1 39 ? 17.016 -15.797 -16.984 1 94.56 39 ALA B N 1
ATOM 2503 C CA . ALA B 1 39 ? 17.844 -16.844 -17.531 1 94.56 39 ALA B CA 1
ATOM 2504 C C . ALA B 1 39 ? 18.781 -16.297 -18.609 1 94.56 39 ALA B C 1
ATOM 2506 O O . ALA B 1 39 ? 19.734 -16.969 -19.031 1 94.56 39 ALA B O 1
ATOM 2507 N N . GLU B 1 40 ? 18.453 -15.133 -19.078 1 90 40 GLU B N 1
ATOM 2508 C CA . GLU B 1 40 ? 19.234 -14.578 -20.188 1 90 40 GLU B CA 1
ATOM 2509 C C . GLU B 1 40 ? 20.719 -14.555 -19.844 1 90 40 GLU B C 1
ATOM 2511 O O . GLU B 1 40 ? 21.125 -13.992 -18.828 1 90 40 GLU B O 1
ATOM 2516 N N . GLY B 1 41 ? 21.516 -15.266 -20.703 1 84.25 41 GLY B N 1
ATOM 2517 C CA . GLY B 1 41 ? 22.953 -15.32 -20.547 1 84.25 41 GLY B CA 1
ATOM 2518 C C . GLY B 1 41 ? 23.391 -16.281 -19.453 1 84.25 41 GLY B C 1
ATOM 2519 O O . GLY B 1 41 ? 24.562 -16.281 -19.047 1 84.25 41 GLY B O 1
ATOM 2520 N N . ARG B 1 42 ? 22.391 -17.109 -19.031 1 89.12 42 ARG B N 1
ATOM 2521 C CA . ARG B 1 42 ? 22.688 -18.031 -17.938 1 89.12 42 ARG B CA 1
ATOM 2522 C C . ARG B 1 42 ? 22.203 -19.438 -18.266 1 89.12 42 ARG B C 1
ATOM 2524 O O . ARG B 1 42 ? 21.094 -19.828 -17.875 1 89.12 42 ARG B O 1
ATOM 2531 N N . PRO B 1 43 ? 23.062 -20.25 -18.75 1 86.38 43 PRO B N 1
ATOM 2532 C CA . PRO B 1 43 ? 22.641 -21.578 -19.188 1 86.38 43 PRO B CA 1
ATOM 2533 C C . PRO B 1 43 ? 22.312 -22.516 -18.031 1 86.38 43 PRO B C 1
ATOM 2535 O O . PRO B 1 43 ? 21.594 -23.5 -18.203 1 86.38 43 PRO B O 1
ATOM 2538 N N . ASP B 1 44 ? 22.828 -22.156 -16.812 1 91.88 44 ASP B N 1
ATOM 2539 C CA . ASP B 1 44 ? 22.641 -23.047 -15.672 1 91.88 44 ASP B CA 1
ATOM 2540 C C . ASP B 1 44 ? 21.422 -22.625 -14.844 1 91.88 44 ASP B C 1
ATOM 2542 O O . ASP B 1 44 ? 21.141 -23.219 -13.797 1 91.88 44 ASP B O 1
ATOM 2546 N N . PHE B 1 45 ? 20.75 -21.641 -15.336 1 95.69 45 PHE B N 1
ATOM 2547 C CA . PHE B 1 45 ? 19.578 -21.141 -14.617 1 95.69 45 PHE B CA 1
ATOM 2548 C C . PHE B 1 45 ? 18.5 -22.219 -14.523 1 95.69 45 PHE B C 1
ATOM 2550 O O . PHE B 1 45 ? 18.234 -22.922 -15.5 1 95.69 45 PHE B O 1
ATOM 2557 N N . GLN B 1 46 ? 17.922 -22.406 -13.297 1 97.69 46 GLN B N 1
ATOM 2558 C CA . GLN B 1 46 ? 16.875 -23.391 -13.07 1 97.69 46 GLN B CA 1
ATOM 2559 C C . GLN B 1 46 ? 15.578 -22.719 -12.633 1 97.69 46 GLN B C 1
ATOM 2561 O O . GLN B 1 46 ? 15.609 -21.734 -11.883 1 97.69 46 GLN B O 1
ATOM 2566 N N . TYR B 1 47 ? 14.477 -23.312 -13.117 1 98.06 47 TYR B N 1
ATOM 2567 C CA . TYR B 1 47 ? 13.18 -22.703 -12.875 1 98.06 47 TYR B CA 1
ATOM 2568 C C . TYR B 1 47 ? 12.109 -23.75 -12.617 1 98.06 47 TYR B C 1
ATOM 2570 O O . TYR B 1 47 ? 12.078 -24.781 -13.289 1 98.06 47 TYR B O 1
ATOM 2578 N N . ALA B 1 48 ? 11.289 -23.531 -11.555 1 98.44 48 ALA B N 1
ATOM 2579 C CA . ALA B 1 48 ? 10.07 -24.297 -11.289 1 98.44 48 ALA B CA 1
ATOM 2580 C C . ALA B 1 48 ? 8.859 -23.375 -11.172 1 98.44 48 ALA B C 1
ATOM 2582 O O . ALA B 1 48 ? 8.961 -22.281 -10.617 1 98.44 48 ALA B O 1
ATOM 2583 N N . ASN B 1 49 ? 7.789 -23.766 -11.703 1 98.62 49 ASN B N 1
ATOM 2584 C CA . ASN B 1 49 ? 6.484 -23.125 -11.539 1 98.62 49 ASN B CA 1
ATOM 2585 C C . ASN B 1 49 ? 5.465 -24.078 -10.93 1 98.62 49 ASN B C 1
ATOM 2587 O O . ASN B 1 49 ? 4.883 -24.906 -11.641 1 98.62 49 ASN B O 1
ATOM 2591 N N . LEU B 1 50 ? 5.211 -23.906 -9.688 1 98.56 50 LEU B N 1
ATOM 2592 C CA . LEU B 1 50 ? 4.387 -24.844 -8.93 1 98.56 50 LEU B CA 1
ATOM 2593 C C . LEU B 1 50 ? 2.932 -24.391 -8.914 1 98.56 50 LEU B C 1
ATOM 2595 O O . LEU B 1 50 ? 2.072 -25.078 -8.352 1 98.56 50 LEU B O 1
ATOM 2599 N N . ALA B 1 51 ? 2.664 -23.297 -9.555 1 98.44 51 ALA B N 1
ATOM 2600 C CA . ALA B 1 51 ? 1.331 -22.703 -9.508 1 98.44 51 ALA B CA 1
ATOM 2601 C C . ALA B 1 51 ? 0.318 -23.562 -10.25 1 98.44 51 ALA B C 1
ATOM 2603 O O . ALA B 1 51 ? 0.66 -24.234 -11.234 1 98.44 51 ALA B O 1
ATOM 2604 N N . LEU B 1 52 ? -0.862 -23.547 -9.773 1 95.31 52 LEU B N 1
ATOM 2605 C CA . LEU B 1 52 ? -1.95 -24.328 -10.352 1 95.31 52 LEU B CA 1
ATOM 2606 C C . LEU B 1 52 ? -3.27 -23.562 -10.266 1 95.31 52 LEU B C 1
ATOM 2608 O O . LEU B 1 52 ? -3.58 -22.953 -9.234 1 95.31 52 LEU B O 1
ATOM 2612 N N . ARG B 1 53 ? -4.008 -23.594 -11.336 1 92.88 53 ARG B N 1
ATOM 2613 C CA . ARG B 1 53 ? -5.281 -22.891 -11.422 1 92.88 53 ARG B CA 1
ATOM 2614 C C . ARG B 1 53 ? -6.23 -23.328 -10.312 1 92.88 53 ARG B C 1
ATOM 2616 O O . ARG B 1 53 ? -6.254 -24.5 -9.938 1 92.88 53 ARG B O 1
ATOM 2623 N N . GLY B 1 54 ? -6.91 -22.359 -9.742 1 90.88 54 GLY B N 1
ATOM 2624 C CA . GLY B 1 54 ? -7.996 -22.625 -8.812 1 90.88 54 GLY B CA 1
ATOM 2625 C C . GLY B 1 54 ? -7.531 -22.734 -7.371 1 90.88 54 GLY B C 1
ATOM 2626 O O . GLY B 1 54 ? -8.344 -22.734 -6.449 1 90.88 54 GLY B O 1
ATOM 2627 N N . LYS B 1 55 ? -6.266 -22.75 -7.113 1 94.75 55 LYS B N 1
ATOM 2628 C CA . LYS B 1 55 ? -5.762 -23 -5.766 1 94.75 55 LYS B CA 1
ATOM 2629 C C . LYS B 1 55 ? -6.07 -21.828 -4.84 1 94.75 55 LYS B C 1
ATOM 2631 O O . LYS B 1 55 ? -5.957 -20.656 -5.242 1 94.75 55 LYS B O 1
ATOM 2636 N N . MET B 1 56 ? -6.496 -22.234 -3.652 1 95.88 56 MET B N 1
ATOM 2637 C CA . MET B 1 56 ? -6.68 -21.281 -2.559 1 95.88 56 MET B CA 1
ATOM 2638 C C . MET B 1 56 ? -5.398 -21.141 -1.744 1 95.88 56 MET B C 1
ATOM 2640 O O . MET B 1 56 ? -4.473 -21.938 -1.892 1 95.88 56 MET B O 1
ATOM 2644 N N . LEU B 1 57 ? -5.363 -20.141 -0.946 1 97.81 57 LEU B N 1
ATOM 2645 C CA . LEU B 1 57 ? -4.16 -19.797 -0.19 1 97.81 57 LEU B CA 1
ATOM 2646 C C . LEU B 1 57 ? -3.67 -21 0.615 1 97.81 57 LEU B C 1
ATOM 2648 O O . LEU B 1 57 ? -2.482 -21.328 0.581 1 97.81 57 LEU B O 1
ATOM 2652 N N . ASP B 1 58 ? -4.547 -21.656 1.303 1 96.94 58 ASP B N 1
ATOM 2653 C CA . ASP B 1 58 ? -4.145 -22.797 2.131 1 96.94 58 ASP B CA 1
ATOM 2654 C C . ASP B 1 58 ? -3.523 -23.906 1.281 1 96.94 58 ASP B C 1
ATOM 2656 O O . ASP B 1 58 ? -2.543 -24.531 1.688 1 96.94 58 ASP B O 1
ATOM 2660 N N . GLU B 1 59 ? -4.09 -24.188 0.157 1 96.44 59 GLU B N 1
ATOM 2661 C CA . GLU B 1 59 ? -3.551 -25.203 -0.737 1 96.44 59 GLU B CA 1
ATOM 2662 C C . GLU B 1 59 ? -2.156 -24.828 -1.229 1 96.44 59 GLU B C 1
ATOM 2664 O O . GLU B 1 59 ? -1.267 -25.672 -1.307 1 96.44 59 GLU B O 1
ATOM 2669 N N . ILE B 1 60 ? -2 -23.562 -1.498 1 98 60 ILE B N 1
ATOM 2670 C CA . ILE B 1 60 ? -0.705 -23.062 -1.95 1 98 60 ILE B CA 1
ATOM 2671 C C . ILE B 1 60 ? 0.329 -23.234 -0.84 1 98 60 ILE B C 1
ATOM 2673 O O . ILE B 1 60 ? 1.433 -23.734 -1.083 1 98 60 ILE B O 1
ATOM 2677 N N . LEU B 1 61 ? -0.013 -22.906 0.346 1 98.5 61 LEU B N 1
ATOM 2678 C CA . LEU B 1 61 ? 0.918 -22.969 1.467 1 98.5 61 LEU B CA 1
ATOM 2679 C C . LEU B 1 61 ? 1.182 -24.422 1.872 1 98.5 61 LEU B C 1
ATOM 2681 O O . LEU B 1 61 ? 2.281 -24.75 2.318 1 98.5 61 LEU B O 1
ATOM 2685 N N . GLU B 1 62 ? 0.214 -25.281 1.657 1 97.69 62 GLU B N 1
ATOM 2686 C CA . GLU B 1 62 ? 0.36 -26.672 2.076 1 97.69 62 GLU B CA 1
ATOM 2687 C C . GLU B 1 62 ? 1.04 -27.516 0.995 1 97.69 62 GLU B C 1
ATOM 2689 O O . GLU B 1 62 ? 1.803 -28.438 1.3 1 97.69 62 GLU B O 1
ATOM 2694 N N . GLU B 1 63 ? 0.772 -27.203 -0.253 1 97.25 63 GLU B N 1
ATOM 2695 C CA . GLU B 1 63 ? 1.219 -28.078 -1.333 1 97.25 63 GLU B CA 1
ATOM 2696 C C . GLU B 1 63 ? 2.465 -27.516 -2.016 1 97.25 63 GLU B C 1
ATOM 2698 O O . GLU B 1 63 ? 3.334 -28.266 -2.447 1 97.25 63 GLU B O 1
ATOM 2703 N N . GLN B 1 64 ? 2.582 -26.234 -2.113 1 98.62 64 GLN B N 1
ATOM 2704 C CA . GLN B 1 64 ? 3.629 -25.625 -2.928 1 98.62 64 GLN B CA 1
ATOM 2705 C C . GLN B 1 64 ? 4.762 -25.094 -2.057 1 98.62 64 GLN B C 1
ATOM 2707 O O . GLN B 1 64 ? 5.938 -25.312 -2.361 1 98.62 64 GLN B O 1
ATOM 2712 N N . LEU B 1 65 ? 4.426 -24.438 -1.011 1 98.81 65 LEU B N 1
ATOM 2713 C CA . LEU B 1 65 ? 5.406 -23.781 -0.147 1 98.81 65 LEU B CA 1
ATOM 2714 C C . LEU B 1 65 ? 6.434 -24.781 0.361 1 98.81 65 LEU B C 1
ATOM 2716 O O . LEU B 1 65 ? 7.637 -24.516 0.335 1 98.81 65 LEU B O 1
ATOM 2720 N N . PRO B 1 66 ? 6.051 -26 0.805 1 98.75 66 PRO B N 1
ATOM 2721 C CA . PRO B 1 66 ? 7.055 -26.938 1.305 1 98.75 66 PRO B CA 1
ATOM 2722 C C . PRO B 1 66 ? 8.086 -27.312 0.247 1 98.75 66 PRO B C 1
ATOM 2724 O O . PRO B 1 66 ? 9.258 -27.531 0.572 1 98.75 66 PRO B O 1
ATOM 2727 N N . ILE B 1 67 ? 7.676 -27.391 -0.973 1 98.56 67 ILE B N 1
ATOM 2728 C CA . ILE B 1 67 ? 8.594 -27.703 -2.057 1 98.56 67 ILE B CA 1
ATOM 2729 C C . ILE B 1 67 ? 9.617 -26.594 -2.219 1 98.56 67 ILE B C 1
ATOM 2731 O O . ILE B 1 67 ? 10.82 -26.844 -2.32 1 98.56 67 ILE B O 1
ATOM 2735 N N . ALA B 1 68 ? 9.172 -25.344 -2.209 1 98.75 68 ALA B N 1
ATOM 2736 C CA . ALA B 1 68 ? 10.062 -24.188 -2.314 1 98.75 68 ALA B CA 1
ATOM 2737 C C . ALA B 1 68 ? 11.055 -24.156 -1.154 1 98.75 68 ALA B C 1
ATOM 2739 O O . ALA B 1 68 ? 12.242 -23.891 -1.351 1 98.75 68 ALA B O 1
ATOM 2740 N N . LEU B 1 69 ? 10.57 -24.453 0.015 1 98.75 69 LEU B N 1
ATOM 2741 C CA . LEU B 1 69 ? 11.414 -24.422 1.209 1 98.75 69 LEU B CA 1
ATOM 2742 C C . LEU B 1 69 ? 12.477 -25.516 1.149 1 98.75 69 LEU B C 1
ATOM 2744 O O . LEU B 1 69 ? 13.594 -25.328 1.648 1 98.75 69 LEU B O 1
ATOM 2748 N N . GLU B 1 70 ? 12.117 -26.609 0.563 1 98.44 70 GLU B N 1
ATOM 2749 C CA . GLU B 1 70 ? 13.039 -27.734 0.463 1 98.44 70 GLU B CA 1
ATOM 2750 C C . GLU B 1 70 ? 14.18 -27.438 -0.505 1 98.44 70 GLU B C 1
ATOM 2752 O O . GLU B 1 70 ? 15.344 -27.688 -0.198 1 98.44 70 GLU B O 1
ATOM 2757 N N . VAL B 1 71 ? 13.93 -26.859 -1.638 1 97.88 71 VAL B N 1
ATOM 2758 C CA . VAL B 1 71 ? 14.93 -26.688 -2.684 1 97.88 71 VAL B CA 1
ATOM 2759 C C . VAL B 1 71 ? 15.703 -25.391 -2.453 1 97.88 71 VAL B C 1
ATOM 2761 O O . VAL B 1 71 ? 16.781 -25.188 -3.018 1 97.88 71 VAL B O 1
ATOM 2764 N N . LYS B 1 72 ? 15.148 -24.406 -1.704 1 97.31 72 LYS B N 1
ATOM 2765 C CA . LYS B 1 72 ? 15.773 -23.156 -1.287 1 97.31 72 LYS B CA 1
ATOM 2766 C C . LYS B 1 72 ? 16.344 -22.406 -2.484 1 97.31 72 LYS B C 1
ATOM 2768 O O . LYS B 1 72 ? 17.531 -22.109 -2.527 1 97.31 72 LYS B O 1
ATOM 2773 N N . PRO B 1 73 ? 15.516 -22.016 -3.375 1 98.44 73 PRO B N 1
ATOM 2774 C CA . PRO B 1 73 ? 15.977 -21.281 -4.555 1 98.44 73 PRO B CA 1
ATOM 2775 C C . PRO B 1 73 ? 16.5 -19.891 -4.215 1 98.44 73 PRO B C 1
ATOM 2777 O O . PRO B 1 73 ? 16.328 -19.422 -3.088 1 98.44 73 PRO B O 1
ATOM 2780 N N . ASP B 1 74 ? 17.109 -19.281 -5.191 1 98.06 74 ASP B N 1
ATOM 2781 C CA . ASP B 1 74 ? 17.625 -17.922 -5.031 1 98.06 74 ASP B CA 1
ATOM 2782 C C . ASP B 1 74 ? 16.5 -16.891 -5.016 1 98.06 74 ASP B C 1
ATOM 2784 O O . ASP B 1 74 ? 16.688 -15.758 -4.594 1 98.06 74 ASP B O 1
ATOM 2788 N N . LEU B 1 75 ? 15.32 -17.328 -5.5 1 98.69 75 LEU B N 1
ATOM 2789 C CA . LEU B 1 75 ? 14.164 -16.453 -5.555 1 98.69 75 LEU B CA 1
ATOM 2790 C C . LEU B 1 75 ? 12.867 -17.25 -5.496 1 98.69 75 LEU B C 1
ATOM 2792 O O . LEU B 1 75 ? 12.734 -18.281 -6.164 1 98.69 75 LEU B O 1
ATOM 2796 N N . VAL B 1 76 ? 11.969 -16.812 -4.688 1 98.94 76 VAL B N 1
ATOM 2797 C CA . VAL B 1 76 ? 10.586 -17.281 -4.746 1 98.94 76 VAL B CA 1
ATOM 2798 C C . VAL B 1 76 ? 9.656 -16.109 -5.047 1 98.94 76 VAL B C 1
ATOM 2800 O O . VAL B 1 76 ? 9.766 -15.047 -4.422 1 98.94 76 VAL B O 1
ATOM 2803 N N . THR B 1 77 ? 8.844 -16.266 -6.051 1 98.94 77 THR B N 1
ATOM 2804 C CA . THR B 1 77 ? 7.723 -15.336 -6.211 1 98.94 77 THR B CA 1
ATOM 2805 C C . THR B 1 77 ? 6.445 -15.93 -5.617 1 98.94 77 THR B C 1
ATOM 2807 O O . THR B 1 77 ? 6.191 -17.125 -5.75 1 98.94 77 THR B O 1
ATOM 2810 N N . LEU B 1 78 ? 5.738 -15.102 -4.934 1 98.88 78 LEU B N 1
ATOM 2811 C CA . LEU B 1 78 ? 4.52 -15.516 -4.246 1 98.88 78 LEU B CA 1
ATOM 2812 C C . LEU B 1 78 ? 3.369 -14.562 -4.551 1 98.88 78 LEU B C 1
ATOM 2814 O O . LEU B 1 78 ? 3.432 -13.375 -4.215 1 98.88 78 LEU B O 1
ATOM 2818 N N . CYS B 1 79 ? 2.367 -15 -5.223 1 98.56 79 CYS B N 1
ATOM 2819 C CA . CYS B 1 79 ? 1.095 -14.32 -5.414 1 98.56 79 CYS B CA 1
ATOM 2820 C C . CYS B 1 79 ? -0.074 -15.227 -5.059 1 98.56 79 CYS B C 1
ATOM 2822 O O . CYS B 1 79 ? -0.326 -16.219 -5.75 1 98.56 79 CYS B O 1
ATOM 2824 N N . ALA B 1 80 ? -0.731 -14.914 -3.982 1 98.12 80 ALA B N 1
ATOM 2825 C CA . ALA B 1 80 ? -1.808 -15.766 -3.486 1 98.12 80 ALA B CA 1
ATOM 2826 C C . ALA B 1 80 ? -2.826 -14.953 -2.688 1 98.12 80 ALA B C 1
ATOM 2828 O O . ALA B 1 80 ? -2.572 -13.805 -2.336 1 98.12 80 ALA B O 1
ATOM 2829 N N . GLY B 1 81 ? -3.945 -15.594 -2.48 1 97.31 81 GLY B N 1
ATOM 2830 C CA . GLY B 1 81 ? -4.984 -15.008 -1.646 1 97.31 81 GLY B CA 1
ATOM 2831 C C . GLY B 1 81 ? -6.109 -14.383 -2.447 1 97.31 81 GLY B C 1
ATOM 2832 O O . GLY B 1 81 ? -7.203 -14.164 -1.925 1 97.31 81 GLY B O 1
ATOM 2833 N N . GLY B 1 82 ? -5.855 -14.008 -3.73 1 95.5 82 GLY B N 1
ATOM 2834 C CA . GLY B 1 82 ? -6.887 -13.406 -4.562 1 95.5 82 GLY B CA 1
ATOM 2835 C C . GLY B 1 82 ? -8.148 -14.242 -4.652 1 95.5 82 GLY B C 1
ATOM 2836 O O . GLY B 1 82 ? -9.25 -13.727 -4.477 1 95.5 82 GLY B O 1
ATOM 2837 N N . ASN B 1 83 ? -7.973 -15.531 -4.902 1 93.94 83 ASN B N 1
ATOM 2838 C CA . ASN B 1 83 ? -9.117 -16.438 -4.965 1 93.94 83 ASN B CA 1
ATOM 2839 C C . ASN B 1 83 ? -9.891 -16.453 -3.652 1 93.94 83 ASN B C 1
ATOM 2841 O O . ASN B 1 83 ? -11.117 -16.562 -3.652 1 93.94 83 ASN B O 1
ATOM 2845 N N . ASP B 1 84 ? -9.219 -16.375 -2.539 1 95.81 84 ASP B N 1
ATOM 2846 C CA . ASP B 1 84 ? -9.836 -16.391 -1.215 1 95.81 84 ASP B CA 1
ATOM 2847 C C . ASP B 1 84 ? -10.711 -15.164 -0.999 1 95.81 84 ASP B C 1
ATOM 2849 O O . ASP B 1 84 ? -11.836 -15.273 -0.494 1 95.81 84 ASP B O 1
ATOM 2853 N N . ILE B 1 85 ? -10.234 -14.023 -1.432 1 94.38 85 ILE B N 1
ATOM 2854 C CA . ILE B 1 85 ? -10.898 -12.773 -1.098 1 94.38 85 ILE B CA 1
ATOM 2855 C C . ILE B 1 85 ? -12.117 -12.578 -2.004 1 94.38 85 ILE B C 1
ATOM 2857 O O . ILE B 1 85 ? -13.016 -11.805 -1.685 1 94.38 85 ILE B O 1
ATOM 2861 N N . ILE B 1 86 ? -12.117 -13.242 -3.189 1 90.94 86 ILE B N 1
ATOM 2862 C CA . ILE B 1 86 ? -13.25 -13.156 -4.109 1 90.94 86 ILE B CA 1
ATOM 2863 C C . ILE B 1 86 ? -14.469 -13.828 -3.486 1 90.94 86 ILE B C 1
ATOM 2865 O O . ILE B 1 86 ? -15.609 -13.438 -3.756 1 90.94 86 ILE B O 1
ATOM 2869 N N . VAL B 1 87 ? -14.266 -14.859 -2.662 1 89.94 87 VAL B N 1
ATOM 2870 C CA . VAL B 1 87 ? -15.367 -15.578 -2.029 1 89.94 87 VAL B CA 1
ATOM 2871 C C . VAL B 1 87 ? -16.141 -14.641 -1.099 1 89.94 87 VAL B C 1
ATOM 2873 O O . VAL B 1 87 ? -15.531 -13.969 -0.258 1 89.94 87 VAL B O 1
ATOM 2876 N N . PRO B 1 88 ? -17.406 -14.602 -1.289 1 88 88 PRO B N 1
ATOM 2877 C CA . PRO B 1 88 ? -18.203 -13.719 -0.424 1 88 88 PRO B CA 1
ATOM 2878 C C . PRO B 1 88 ? -18.016 -14.031 1.06 1 88 88 PRO B C 1
ATOM 2880 O O . PRO B 1 88 ? -17.969 -15.203 1.448 1 88 88 PRO B O 1
ATOM 2883 N N . GLY B 1 89 ? -17.844 -13 1.859 1 89.69 89 GLY B N 1
ATOM 2884 C CA . GLY B 1 89 ? -17.719 -13.164 3.301 1 89.69 89 GLY B CA 1
ATOM 2885 C C . GLY B 1 89 ? -16.312 -13.484 3.758 1 89.69 89 GLY B C 1
ATOM 2886 O O . GLY B 1 89 ? -16.078 -13.68 4.949 1 89.69 89 GLY B O 1
ATOM 2887 N N . ALA B 1 90 ? -15.438 -13.57 2.824 1 92.75 90 ALA B N 1
ATOM 2888 C CA . ALA B 1 90 ? -14.047 -13.867 3.17 1 92.75 90 ALA B CA 1
ATOM 2889 C C . ALA B 1 90 ? -13.508 -12.852 4.172 1 92.75 90 ALA B C 1
ATOM 2891 O O . ALA B 1 90 ? -13.781 -11.656 4.059 1 92.75 90 ALA B O 1
ATOM 2892 N N . ASP B 1 91 ? -12.797 -13.312 5.172 1 96.62 91 ASP B N 1
ATOM 2893 C CA . ASP B 1 91 ? -12.078 -12.484 6.133 1 96.62 91 ASP B CA 1
ATOM 2894 C C . ASP B 1 91 ? -10.703 -12.078 5.602 1 96.62 91 ASP B C 1
ATOM 2896 O O . ASP B 1 91 ? -9.734 -12.828 5.75 1 96.62 91 ASP B O 1
ATOM 2900 N N . VAL B 1 92 ? -10.641 -10.906 5.074 1 97.25 92 VAL B N 1
ATOM 2901 C CA . VAL B 1 92 ? -9.438 -10.43 4.395 1 97.25 92 VAL B CA 1
ATOM 2902 C C . VAL B 1 92 ? -8.266 -10.391 5.375 1 97.25 92 VAL B C 1
ATOM 2904 O O . VAL B 1 92 ? -7.129 -10.68 5.004 1 97.25 92 VAL B O 1
ATOM 2907 N N . ASP B 1 93 ? -8.523 -10.039 6.613 1 97.69 93 ASP B N 1
ATOM 2908 C CA . ASP B 1 93 ? -7.473 -10 7.625 1 97.69 93 ASP B CA 1
ATOM 2909 C C . ASP B 1 93 ? -6.887 -11.391 7.871 1 97.69 93 ASP B C 1
ATOM 2911 O O . ASP B 1 93 ? -5.668 -11.547 7.965 1 97.69 93 ASP B O 1
ATOM 2915 N N . ALA B 1 94 ? -7.766 -12.375 7.938 1 98.06 94 ALA B N 1
ATOM 2916 C CA . ALA B 1 94 ? -7.316 -13.75 8.156 1 98.06 94 ALA B CA 1
ATOM 2917 C C . ALA B 1 94 ? -6.508 -14.258 6.969 1 98.06 94 ALA B C 1
ATOM 2919 O O . ALA B 1 94 ? -5.508 -14.953 7.145 1 98.06 94 ALA B O 1
ATOM 2920 N N . VAL B 1 95 ? -6.988 -13.961 5.805 1 98.38 95 VAL B N 1
ATOM 2921 C CA . VAL B 1 95 ? -6.273 -14.367 4.602 1 98.38 95 VAL B CA 1
ATOM 2922 C C . VAL B 1 95 ? -4.867 -13.766 4.605 1 98.38 95 VAL B C 1
ATOM 2924 O O . VAL B 1 95 ? -3.887 -14.469 4.344 1 98.38 95 VAL B O 1
ATOM 2927 N N . ALA B 1 96 ? -4.789 -12.461 4.898 1 98.62 96 ALA B N 1
ATOM 2928 C CA . ALA B 1 96 ? -3.494 -11.789 4.93 1 98.62 96 ALA B CA 1
ATOM 2929 C C . ALA B 1 96 ? -2.584 -12.398 5.992 1 98.62 96 ALA B C 1
ATOM 2931 O O . ALA B 1 96 ? -1.389 -12.586 5.758 1 98.62 96 ALA B O 1
ATOM 2932 N N . ALA B 1 97 ? -3.143 -12.664 7.148 1 98.5 97 ALA B N 1
ATOM 2933 C CA . ALA B 1 97 ? -2.361 -13.273 8.227 1 98.5 97 ALA B CA 1
ATOM 2934 C C . ALA B 1 97 ? -1.814 -14.633 7.801 1 98.5 97 ALA B C 1
ATOM 2936 O O . ALA B 1 97 ? -0.663 -14.969 8.094 1 98.5 97 ALA B O 1
ATOM 2937 N N . ARG B 1 98 ? -2.668 -15.383 7.145 1 98.69 98 ARG B N 1
ATOM 2938 C CA . ARG B 1 98 ? -2.242 -16.688 6.664 1 98.69 98 ARG B CA 1
ATOM 2939 C C . ARG B 1 98 ? -1.135 -16.562 5.621 1 98.69 98 ARG B C 1
ATOM 2941 O O . ARG B 1 98 ? -0.155 -17.312 5.652 1 98.69 98 ARG B O 1
ATOM 2948 N N . LEU B 1 99 ? -1.301 -15.703 4.723 1 98.81 99 LEU B N 1
ATOM 2949 C CA . LEU B 1 99 ? -0.264 -15.453 3.725 1 98.81 99 LEU B CA 1
ATOM 2950 C C . LEU B 1 99 ? 1.055 -15.086 4.395 1 98.81 99 LEU B C 1
ATOM 2952 O O . LEU B 1 99 ? 2.121 -15.531 3.971 1 98.81 99 LEU B O 1
ATOM 2956 N N . GLU B 1 100 ? 0.971 -14.234 5.398 1 98.81 100 GLU B N 1
ATOM 2957 C CA . GLU B 1 100 ? 2.176 -13.797 6.094 1 98.81 100 GLU B CA 1
ATOM 2958 C C . GLU B 1 100 ? 2.949 -14.984 6.66 1 98.81 100 GLU B C 1
ATOM 2960 O O . GLU B 1 100 ? 4.18 -14.977 6.688 1 98.81 100 GLU B O 1
ATOM 2965 N N . GLU B 1 101 ? 2.25 -15.984 7.133 1 98.75 101 GLU B N 1
ATOM 2966 C CA . GLU B 1 101 ? 2.92 -17.188 7.617 1 98.75 101 GLU B CA 1
ATOM 2967 C C . GLU B 1 101 ? 3.832 -17.781 6.551 1 98.75 101 GLU B C 1
ATOM 2969 O O . GLU B 1 101 ? 4.953 -18.203 6.844 1 98.75 101 GLU B O 1
ATOM 2974 N N . GLY B 1 102 ? 3.342 -17.828 5.383 1 98.81 102 GLY B N 1
ATOM 2975 C CA . GLY B 1 102 ? 4.145 -18.344 4.289 1 98.81 102 GLY B CA 1
ATOM 2976 C C . GLY B 1 102 ? 5.352 -17.484 3.971 1 98.81 102 GLY B C 1
ATOM 2977 O O . GLY B 1 102 ? 6.457 -18 3.797 1 98.81 102 GLY B O 1
ATOM 2978 N N . VAL B 1 103 ? 5.125 -16.188 3.916 1 98.88 103 VAL B N 1
ATOM 2979 C CA . VAL B 1 103 ? 6.211 -15.25 3.637 1 98.88 103 VAL B CA 1
ATOM 2980 C C . VAL B 1 103 ? 7.273 -15.352 4.727 1 98.88 103 VAL B C 1
ATOM 2982 O O . VAL B 1 103 ? 8.469 -15.398 4.434 1 98.88 103 VAL B O 1
ATOM 2985 N N . ALA B 1 104 ? 6.832 -15.391 5.938 1 98.88 104 ALA B N 1
ATOM 2986 C CA . ALA B 1 104 ? 7.742 -15.477 7.074 1 98.88 104 ALA B CA 1
ATOM 2987 C C . ALA B 1 104 ? 8.609 -16.734 6.988 1 98.88 104 ALA B C 1
ATOM 2989 O O . ALA B 1 104 ? 9.828 -16.656 7.203 1 98.88 104 ALA B O 1
ATOM 2990 N N . LYS B 1 105 ? 8.031 -17.844 6.652 1 98.88 105 LYS B N 1
ATOM 2991 C CA . LYS B 1 105 ? 8.773 -19.094 6.543 1 98.88 105 LYS B CA 1
ATOM 2992 C C . LYS B 1 105 ? 9.844 -19 5.465 1 98.88 105 LYS B C 1
ATOM 2994 O O . LYS B 1 105 ? 10.984 -19.422 5.672 1 98.88 105 LYS B O 1
ATOM 2999 N N . LEU B 1 106 ? 9.5 -18.469 4.367 1 98.88 106 LEU B N 1
ATOM 3000 C CA . LEU B 1 106 ? 10.453 -18.328 3.273 1 98.88 106 LEU B CA 1
ATOM 3001 C C . LEU B 1 106 ? 11.609 -17.406 3.676 1 98.88 106 LEU B C 1
ATOM 3003 O O . LEU B 1 106 ? 12.773 -17.75 3.484 1 98.88 106 LEU B O 1
ATOM 3007 N N . ARG B 1 107 ? 11.305 -16.312 4.27 1 98.81 107 ARG B N 1
ATOM 3008 C CA . ARG B 1 107 ? 12.32 -15.328 4.625 1 98.81 107 ARG B CA 1
ATOM 3009 C C . ARG B 1 107 ? 13.195 -15.844 5.762 1 98.81 107 ARG B C 1
ATOM 3011 O O . ARG B 1 107 ? 14.406 -15.602 5.773 1 98.81 107 ARG B O 1
ATOM 3018 N N . GLU B 1 108 ? 12.586 -16.531 6.664 1 98.44 108 GLU B N 1
ATOM 3019 C CA . GLU B 1 108 ? 13.352 -17.141 7.742 1 98.44 108 GLU B CA 1
ATOM 3020 C C . GLU B 1 108 ? 14.352 -18.172 7.203 1 98.44 108 GLU B C 1
ATOM 3022 O O . GLU B 1 108 ? 15.43 -18.344 7.77 1 98.44 108 GLU B O 1
ATOM 3027 N N . ALA B 1 109 ? 14.016 -18.75 6.113 1 98.5 109 ALA B N 1
ATOM 3028 C CA . ALA B 1 109 ? 14.891 -19.734 5.473 1 98.5 109 ALA B CA 1
ATOM 3029 C C . ALA B 1 109 ? 15.977 -19.047 4.648 1 98.5 109 ALA B C 1
ATOM 3031 O O . ALA B 1 109 ? 16.812 -19.703 4.031 1 98.5 109 ALA B O 1
ATOM 3032 N N . GLY B 1 110 ? 15.953 -17.734 4.602 1 98.06 110 GLY B N 1
ATOM 3033 C CA . GLY B 1 110 ? 16.953 -16.953 3.883 1 98.06 110 GLY B CA 1
ATOM 3034 C C . GLY B 1 110 ? 16.641 -16.781 2.41 1 98.06 110 GLY B C 1
ATOM 3035 O O . GLY B 1 110 ? 17.5 -16.375 1.627 1 98.06 110 GLY B O 1
ATOM 3036 N N . ILE B 1 111 ? 15.43 -17.125 2.057 1 98.38 111 ILE B N 1
ATOM 3037 C CA . ILE B 1 111 ? 15.047 -17.078 0.651 1 98.38 111 ILE B CA 1
ATOM 3038 C C . ILE B 1 111 ? 14.5 -15.703 0.307 1 98.38 111 ILE B C 1
ATOM 3040 O O . ILE B 1 111 ? 13.555 -15.227 0.943 1 98.38 111 ILE B O 1
ATOM 3044 N N . PRO B 1 112 ? 15.047 -14.992 -0.714 1 98.44 112 PRO B N 1
ATOM 3045 C CA . PRO B 1 112 ? 14.422 -13.766 -1.221 1 98.44 112 PRO B CA 1
ATOM 3046 C C . PRO B 1 112 ? 13.023 -14.008 -1.785 1 98.44 112 PRO B C 1
ATOM 3048 O O . PRO B 1 112 ? 12.789 -15.008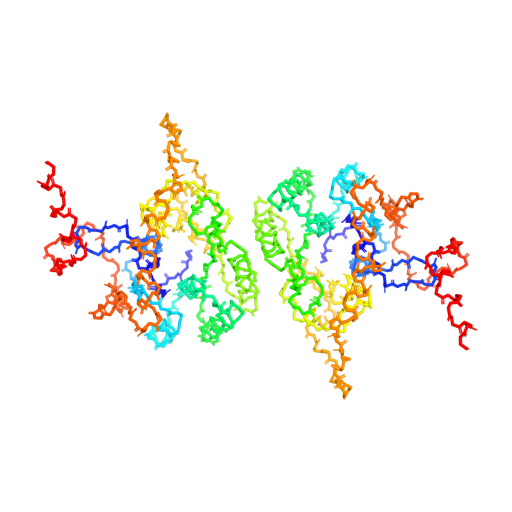 -2.471 1 98.44 112 PRO B O 1
ATOM 3051 N N . VAL B 1 113 ? 12.109 -13.125 -1.43 1 98.88 113 VAL B N 1
ATOM 3052 C CA . VAL B 1 113 ? 10.719 -13.289 -1.838 1 98.88 113 VAL B CA 1
ATOM 3053 C C . VAL B 1 113 ? 10.258 -12.055 -2.611 1 98.88 113 VAL B C 1
ATOM 3055 O O . VAL B 1 113 ? 10.5 -10.922 -2.186 1 98.88 113 VAL B O 1
ATOM 3058 N N . LEU B 1 114 ? 9.695 -12.25 -3.768 1 98.88 114 LEU B N 1
ATOM 3059 C CA . LEU B 1 114 ? 8.977 -11.234 -4.527 1 98.88 114 LEU B CA 1
ATOM 3060 C C . LEU B 1 114 ? 7.473 -11.461 -4.453 1 98.88 114 LEU B C 1
ATOM 3062 O O . LEU B 1 114 ? 6.973 -12.484 -4.926 1 98.88 114 LEU B O 1
ATOM 3066 N N . MET B 1 115 ? 6.758 -10.531 -3.844 1 98.88 115 MET B N 1
ATOM 3067 C CA . MET B 1 115 ? 5.309 -10.602 -3.676 1 98.88 115 MET B CA 1
ATOM 3068 C C . MET B 1 115 ? 4.598 -9.773 -4.738 1 98.88 115 MET B C 1
ATOM 3070 O O . MET B 1 115 ? 5.199 -8.883 -5.344 1 98.88 115 MET B O 1
ATOM 3074 N N . PHE B 1 116 ? 3.35 -10.078 -4.98 1 98.81 116 PHE B N 1
ATOM 3075 C CA . PHE B 1 116 ? 2.455 -9.312 -5.84 1 98.81 116 PHE B CA 1
ATOM 3076 C C . PHE B 1 116 ? 1.198 -8.906 -5.086 1 98.81 116 PHE B C 1
ATOM 3078 O O . PHE B 1 116 ? 0.59 -9.719 -4.387 1 98.81 116 PHE B O 1
ATOM 3085 N N . ASN B 1 117 ? 0.891 -7.609 -5.148 1 98.19 117 ASN B N 1
ATOM 3086 C CA . ASN B 1 117 ? -0.412 -7.223 -4.617 1 98.19 117 ASN B CA 1
ATOM 3087 C C . ASN B 1 117 ? -1.481 -7.215 -5.703 1 98.19 117 ASN B C 1
ATOM 3089 O O . ASN B 1 117 ? -1.214 -7.59 -6.848 1 98.19 117 ASN B O 1
ATOM 3093 N N . GLY B 1 118 ? -2.736 -6.965 -5.348 1 97.25 118 GLY B N 1
ATOM 3094 C CA . GLY B 1 118 ? -3.855 -7.008 -6.273 1 97.25 118 GLY B CA 1
ATOM 3095 C C . GLY B 1 118 ? -3.941 -5.785 -7.168 1 97.25 118 GLY B C 1
ATOM 3096 O O . GLY B 1 118 ? -3.604 -4.676 -6.742 1 97.25 118 GLY B O 1
ATOM 3097 N N . PRO B 1 119 ? -4.375 -6 -8.391 1 96.56 119 PRO B N 1
ATOM 3098 C CA . PRO B 1 119 ? -4.641 -4.855 -9.273 1 96.56 119 PRO B CA 1
ATOM 3099 C C . PRO B 1 119 ? -5.871 -4.055 -8.844 1 96.56 119 PRO B C 1
ATOM 3101 O O . PRO B 1 119 ? -6.633 -4.504 -7.988 1 96.56 119 PRO B O 1
ATOM 3104 N N . ASP B 1 120 ? -6 -2.836 -9.328 1 95.56 120 ASP B N 1
ATOM 3105 C CA . ASP B 1 120 ? -7.207 -2.041 -9.133 1 95.56 120 ASP B CA 1
ATOM 3106 C C . ASP B 1 120 ? -8.367 -2.594 -9.953 1 95.56 120 ASP B C 1
ATOM 3108 O O . ASP B 1 120 ? -8.297 -2.639 -11.188 1 95.56 120 ASP B O 1
ATOM 3112 N N . THR B 1 121 ? -9.438 -2.965 -9.312 1 91.94 121 THR B N 1
ATOM 3113 C CA . THR B 1 121 ? -10.547 -3.625 -10 1 91.94 121 THR B CA 1
ATOM 3114 C C . THR B 1 121 ? -11.602 -2.609 -10.422 1 91.94 121 THR B C 1
ATOM 3116 O O . THR B 1 121 ? -12.711 -2.982 -10.812 1 91.94 121 THR B O 1
ATOM 3119 N N . LYS B 1 122 ? -11.258 -1.345 -10.273 1 90.69 122 LYS B N 1
ATOM 3120 C CA . LYS B 1 122 ? -12.211 -0.265 -10.516 1 90.69 122 LYS B CA 1
ATOM 3121 C C . LYS B 1 122 ? -12.898 -0.431 -11.867 1 90.69 122 LYS B C 1
ATOM 3123 O O . LYS B 1 122 ? -14.102 -0.179 -12 1 90.69 122 LYS B O 1
ATOM 3128 N N . TYR B 1 123 ? -12.219 -0.91 -12.812 1 81.75 123 TYR B N 1
ATOM 3129 C CA . TYR B 1 123 ? -12.719 -0.859 -14.188 1 81.75 123 TYR B CA 1
ATOM 3130 C C . TYR B 1 123 ? -13.273 -2.211 -14.609 1 81.75 123 TYR B C 1
ATOM 3132 O O . TYR B 1 123 ? -13.695 -2.381 -15.758 1 81.75 123 TYR B O 1
ATOM 3140 N N . LEU B 1 124 ? -13.25 -3.125 -13.719 1 81.88 124 LEU B N 1
ATOM 3141 C CA . LEU B 1 124 ? -13.836 -4.43 -14 1 81.88 124 LEU B CA 1
ATOM 3142 C C . LEU B 1 124 ? -15.312 -4.453 -13.609 1 81.88 124 LEU B C 1
ATOM 3144 O O . LEU B 1 124 ? -15.68 -3.977 -12.539 1 81.88 124 LEU B O 1
ATOM 3148 N N . SER B 1 125 ? -16.156 -4.797 -14.445 1 78.62 125 SER B N 1
ATOM 3149 C CA . SER B 1 125 ? -17.594 -4.672 -14.289 1 78.62 125 SER B CA 1
ATOM 3150 C C . SER B 1 125 ? -18.094 -5.449 -13.078 1 78.62 125 SER B C 1
ATOM 3152 O O . SER B 1 125 ? -18.875 -4.926 -12.273 1 78.62 125 SER B O 1
ATOM 3154 N N . VAL B 1 126 ? -17.641 -6.652 -12.875 1 77.56 126 VAL B N 1
ATOM 3155 C CA . VAL B 1 126 ? -18.172 -7.473 -11.789 1 77.56 126 VAL B CA 1
ATOM 3156 C C . VAL B 1 126 ? -17.234 -7.391 -10.586 1 77.56 126 VAL B C 1
ATOM 3158 O O . VAL B 1 126 ? -17.688 -7.211 -9.453 1 77.56 126 VAL B O 1
ATOM 3161 N N . MET B 1 127 ? -16.047 -7.312 -10.812 1 84.25 127 MET B N 1
ATOM 3162 C CA . MET B 1 127 ? -15.047 -7.449 -9.75 1 84.25 127 MET B CA 1
ATOM 3163 C C . MET B 1 127 ? -14.828 -6.121 -9.039 1 84.25 127 MET B C 1
ATOM 3165 O O . MET B 1 127 ? -14.188 -6.078 -7.984 1 84.25 127 MET B O 1
ATOM 3169 N N . HIS B 1 128 ? -15.438 -5.035 -9.508 1 88.25 128 HIS B N 1
ATOM 3170 C CA . HIS B 1 128 ? -15.266 -3.727 -8.891 1 88.25 128 HIS B CA 1
ATOM 3171 C C . HIS B 1 128 ? -15.82 -3.715 -7.469 1 88.25 128 HIS B C 1
ATOM 3173 O O . HIS B 1 128 ? -15.375 -2.93 -6.629 1 88.25 128 HIS B O 1
ATOM 3179 N N . VAL B 1 129 ? -16.75 -4.613 -7.16 1 87.06 129 VAL B N 1
ATOM 3180 C CA . VAL B 1 129 ? -17.375 -4.66 -5.844 1 87.06 129 VAL B CA 1
ATOM 3181 C C . VAL B 1 129 ? -16.359 -5.094 -4.797 1 87.06 129 VAL B C 1
ATOM 3183 O O . VAL B 1 129 ? -16.547 -4.879 -3.6 1 87.06 129 VAL B O 1
ATOM 3186 N N . LEU B 1 130 ? -15.234 -5.707 -5.25 1 92.25 130 LEU B N 1
ATOM 3187 C CA . LEU B 1 130 ? -14.195 -6.211 -4.355 1 92.25 130 LEU B CA 1
ATOM 3188 C C . LEU B 1 130 ? -13.125 -5.156 -4.109 1 92.25 130 LEU B C 1
ATOM 3190 O O . LEU B 1 130 ? -12.164 -5.398 -3.377 1 92.25 130 LEU B O 1
ATOM 3194 N N . ARG B 1 131 ? -13.273 -3.984 -4.66 1 95.06 131 ARG B N 1
ATOM 3195 C CA . ARG B 1 131 ? -12.211 -2.988 -4.703 1 95.06 131 ARG B CA 1
ATOM 3196 C C . ARG B 1 131 ? -11.758 -2.609 -3.297 1 95.06 131 ARG B C 1
ATOM 3198 O O . ARG B 1 131 ? -10.562 -2.482 -3.035 1 95.06 131 ARG B O 1
ATOM 3205 N N . GLY B 1 132 ? -12.742 -2.412 -2.342 1 95.38 132 GLY B N 1
ATOM 3206 C CA . GLY B 1 132 ? -12.391 -2.125 -0.96 1 95.38 132 GLY B CA 1
ATOM 3207 C C . GLY B 1 132 ? -11.594 -3.236 -0.303 1 95.38 132 GLY B C 1
ATOM 3208 O O . GLY B 1 132 ? -10.602 -2.977 0.38 1 95.38 132 GLY B O 1
ATOM 3209 N N . LYS B 1 133 ? -11.961 -4.5 -0.533 1 95.5 133 LYS B N 1
ATOM 3210 C CA . LYS B 1 133 ? -11.25 -5.652 0.011 1 95.5 133 LYS B CA 1
ATOM 3211 C C . LYS B 1 133 ? -9.836 -5.738 -0.558 1 95.5 133 LYS B C 1
ATOM 3213 O O . LYS B 1 133 ? -8.883 -6.039 0.169 1 95.5 133 LYS B O 1
ATOM 3218 N N . VAL B 1 134 ? -9.789 -5.48 -1.854 1 97.38 134 VAL B N 1
ATOM 3219 C CA . VAL B 1 134 ? -8.484 -5.508 -2.504 1 97.38 134 VAL B CA 1
ATOM 3220 C C . VAL B 1 134 ? -7.582 -4.438 -1.896 1 97.38 134 VAL B C 1
ATOM 3222 O O . VAL B 1 134 ? -6.41 -4.691 -1.617 1 97.38 134 VAL B O 1
ATOM 3225 N N . GLY B 1 135 ? -8.141 -3.254 -1.685 1 97.88 135 GLY B N 1
ATOM 3226 C CA . GLY B 1 135 ? -7.383 -2.197 -1.032 1 97.88 135 GLY B CA 1
ATOM 3227 C C . GLY B 1 135 ? -6.867 -2.59 0.34 1 97.88 135 GLY B C 1
ATOM 3228 O O . GLY B 1 135 ? -5.695 -2.373 0.656 1 97.88 135 GLY B O 1
ATOM 3229 N N . ILE B 1 136 ? -7.73 -3.16 1.15 1 97.75 136 ILE B N 1
ATOM 3230 C CA . ILE B 1 136 ? -7.375 -3.598 2.496 1 97.75 136 ILE B CA 1
ATOM 3231 C C . ILE B 1 136 ? -6.309 -4.691 2.416 1 97.75 136 ILE B C 1
ATOM 3233 O O . ILE B 1 136 ? -5.305 -4.637 3.131 1 97.75 136 ILE B O 1
ATOM 3237 N N . TYR B 1 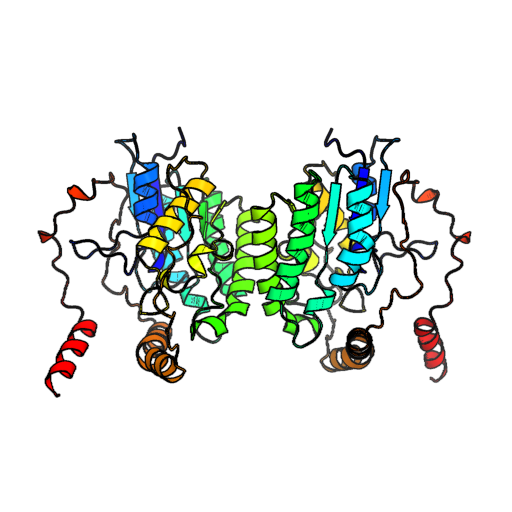137 ? -6.535 -5.664 1.545 1 98.44 137 TYR B N 1
ATOM 3238 C CA . TYR B 1 137 ? -5.578 -6.754 1.376 1 98.44 137 TYR B CA 1
ATOM 3239 C C . TYR B 1 137 ? -4.211 -6.215 0.967 1 98.44 137 TYR B C 1
ATOM 3241 O O . TYR B 1 137 ? -3.188 -6.617 1.524 1 98.44 137 TYR B O 1
ATOM 3249 N N . ASN B 1 138 ? -4.203 -5.281 -0.001 1 98.69 138 ASN B N 1
ATOM 3250 C CA . ASN B 1 138 ? -2.963 -4.684 -0.481 1 98.69 138 ASN B CA 1
ATOM 3251 C C . ASN B 1 138 ? -2.219 -3.959 0.639 1 98.69 138 ASN B C 1
ATOM 3253 O O . ASN B 1 138 ? -0.991 -4.016 0.713 1 98.69 138 ASN B O 1
ATOM 3257 N N . ALA B 1 139 ? -2.98 -3.268 1.479 1 97.94 139 ALA B N 1
ATOM 3258 C CA . ALA B 1 139 ? -2.354 -2.6 2.615 1 97.94 139 ALA B CA 1
ATOM 3259 C C . ALA B 1 139 ? -1.646 -3.605 3.521 1 97.94 139 ALA B C 1
ATOM 3261 O O . ALA B 1 139 ? -0.521 -3.367 3.965 1 97.94 139 ALA B O 1
ATOM 3262 N N . HIS B 1 140 ? -2.309 -4.715 3.791 1 98.5 140 HIS B N 1
ATOM 3263 C CA . HIS B 1 140 ? -1.692 -5.773 4.582 1 98.5 140 HIS B CA 1
ATOM 3264 C C . HIS B 1 140 ? -0.447 -6.32 3.893 1 98.5 140 HIS B C 1
ATOM 3266 O O . HIS B 1 140 ? 0.569 -6.57 4.543 1 98.5 140 HIS B O 1
ATOM 3272 N N . LEU B 1 141 ? -0.551 -6.492 2.604 1 98.69 141 LEU B N 1
ATOM 3273 C CA . LEU B 1 141 ? 0.568 -7.086 1.879 1 98.69 141 LEU B CA 1
ATOM 3274 C C . LEU B 1 141 ? 1.792 -6.18 1.933 1 98.69 141 LEU B C 1
ATOM 3276 O O . LEU B 1 141 ? 2.92 -6.656 2.072 1 98.69 141 LEU B O 1
ATOM 3280 N N . TRP B 1 142 ? 1.586 -4.887 1.78 1 98.25 142 TRP B N 1
ATOM 3281 C CA . TRP B 1 142 ? 2.693 -3.949 1.926 1 98.25 142 TRP B CA 1
ATOM 3282 C C . TRP B 1 142 ? 3.316 -4.051 3.314 1 98.25 142 TRP B C 1
ATOM 3284 O O . TRP B 1 142 ? 4.543 -4.059 3.455 1 98.25 142 TRP B O 1
ATOM 3294 N N . ALA B 1 143 ? 2.48 -4.125 4.336 1 97.94 143 ALA B N 1
ATOM 3295 C CA . ALA B 1 143 ? 2.975 -4.258 5.703 1 97.94 143 ALA B CA 1
ATOM 3296 C C . ALA B 1 143 ? 3.789 -5.535 5.871 1 97.94 143 ALA B C 1
ATOM 3298 O O . ALA B 1 143 ? 4.855 -5.523 6.492 1 97.94 143 ALA B O 1
ATOM 3299 N N . ILE B 1 144 ? 3.311 -6.621 5.332 1 98.69 144 ILE B N 1
ATOM 3300 C CA . ILE B 1 144 ? 3.973 -7.918 5.406 1 98.69 144 ILE B CA 1
ATOM 3301 C C . ILE B 1 144 ? 5.324 -7.852 4.703 1 98.69 144 ILE B C 1
ATOM 3303 O O . ILE B 1 144 ? 6.336 -8.312 5.238 1 98.69 144 ILE B O 1
ATOM 3307 N N . ALA B 1 145 ? 5.312 -7.293 3.506 1 98.56 145 ALA B N 1
ATOM 3308 C CA . ALA B 1 145 ? 6.559 -7.18 2.752 1 98.56 145 ALA B CA 1
ATOM 3309 C C . ALA B 1 145 ? 7.605 -6.395 3.539 1 98.56 145 ALA B C 1
ATOM 3311 O O . ALA B 1 145 ? 8.766 -6.805 3.615 1 98.56 145 ALA B O 1
ATOM 3312 N N . ALA B 1 146 ? 7.184 -5.312 4.109 1 96.62 146 ALA B N 1
ATOM 3313 C CA . ALA B 1 146 ? 8.094 -4.473 4.883 1 96.62 146 ALA B CA 1
ATOM 3314 C C . ALA B 1 146 ? 8.633 -5.223 6.098 1 96.62 146 ALA B C 1
ATOM 3316 O O . ALA B 1 146 ? 9.828 -5.195 6.371 1 96.62 146 ALA B O 1
ATOM 3317 N N . ARG B 1 147 ? 7.773 -5.922 6.824 1 96.75 147 ARG B N 1
ATOM 3318 C CA . ARG B 1 147 ? 8.141 -6.609 8.055 1 96.75 147 ARG B CA 1
ATOM 3319 C C . ARG B 1 147 ? 9.141 -7.73 7.785 1 96.75 147 ARG B C 1
ATOM 3321 O O . ARG B 1 147 ? 10.016 -8 8.609 1 96.75 147 ARG B O 1
ATOM 3328 N N . HIS B 1 148 ? 9.039 -8.328 6.59 1 98.31 148 HIS B N 1
ATOM 3329 C CA . HIS B 1 148 ? 9.812 -9.539 6.363 1 98.31 148 HIS B CA 1
ATOM 3330 C C . HIS B 1 148 ? 10.883 -9.32 5.297 1 98.31 148 HIS B C 1
ATOM 3332 O O . HIS B 1 148 ? 11.586 -10.258 4.914 1 98.31 148 HIS B O 1
ATOM 3338 N N . GLY B 1 149 ? 10.977 -8.109 4.809 1 97.62 149 GLY B N 1
ATOM 3339 C CA . GLY B 1 149 ? 12.016 -7.785 3.844 1 97.62 149 GLY B CA 1
ATOM 3340 C C . GLY B 1 149 ? 11.758 -8.375 2.471 1 97.62 149 GLY B C 1
ATOM 3341 O O . GLY B 1 149 ? 12.695 -8.789 1.783 1 97.62 149 GLY B O 1
ATOM 3342 N N . ALA B 1 150 ? 10.523 -8.578 2.109 1 98.56 150 ALA B N 1
ATOM 3343 C CA . ALA B 1 150 ? 10.164 -9.023 0.765 1 98.56 150 ALA B CA 1
ATOM 3344 C C . ALA B 1 150 ? 10 -7.832 -0.178 1 98.56 150 ALA B C 1
ATOM 3346 O O . ALA B 1 150 ? 9.766 -6.703 0.267 1 98.56 150 ALA B O 1
ATOM 3347 N N . LYS B 1 151 ? 10.203 -8.062 -1.477 1 98.44 151 LYS B N 1
ATOM 3348 C CA . LYS B 1 151 ? 9.93 -7.051 -2.494 1 98.44 151 LYS B CA 1
ATOM 3349 C C . LYS B 1 151 ? 8.508 -7.172 -3.025 1 98.44 151 LYS B C 1
ATOM 3351 O O . LYS B 1 151 ? 7.875 -8.227 -2.9 1 98.44 151 LYS B O 1
ATOM 3356 N N . MET B 1 152 ? 8.023 -6.082 -3.574 1 98.62 152 MET B N 1
ATOM 3357 C CA . MET B 1 152 ? 6.621 -6.031 -3.977 1 98.62 152 MET B CA 1
ATOM 3358 C C . MET B 1 152 ? 6.484 -5.57 -5.422 1 98.62 152 MET B C 1
ATOM 3360 O O . MET B 1 152 ? 7.062 -4.555 -5.812 1 98.62 152 MET B O 1
ATOM 3364 N N . VAL B 1 153 ? 5.863 -6.371 -6.227 1 98.81 153 VAL B N 1
ATOM 3365 C CA . VAL B 1 153 ? 5.324 -5.883 -7.488 1 98.81 153 VAL B CA 1
ATOM 3366 C C . VAL B 1 153 ? 3.936 -5.281 -7.262 1 98.81 153 VAL B C 1
ATOM 3368 O O . VAL B 1 153 ? 2.963 -6.016 -7.066 1 98.81 153 VAL B O 1
ATOM 3371 N N . ASP B 1 154 ? 3.83 -3.982 -7.312 1 98.62 154 ASP B N 1
ATOM 3372 C CA . ASP B 1 154 ? 2.588 -3.264 -7.051 1 98.62 154 ASP B CA 1
ATOM 3373 C C . ASP B 1 154 ? 1.726 -3.188 -8.312 1 98.62 154 ASP B C 1
ATOM 3375 O O . ASP B 1 154 ? 1.79 -2.207 -9.055 1 98.62 154 ASP B O 1
ATOM 3379 N N . MET B 1 155 ? 0.85 -4.141 -8.445 1 98.38 155 MET B N 1
ATOM 3380 C CA . MET B 1 155 ? 0.032 -4.203 -9.648 1 98.38 155 MET B CA 1
ATOM 3381 C C . MET B 1 155 ? -1.017 -3.096 -9.656 1 98.38 155 MET B C 1
ATOM 3383 O O . MET B 1 155 ? -1.466 -2.664 -10.719 1 98.38 155 MET B O 1
ATOM 3387 N N . TRP B 1 156 ? -1.406 -2.648 -8.477 1 98 156 TRP B N 1
ATOM 3388 C CA . TRP B 1 156 ? -2.336 -1.527 -8.383 1 98 156 TRP B CA 1
ATOM 3389 C C . TRP B 1 156 ? -1.769 -0.291 -9.07 1 98 156 TRP B C 1
ATOM 3391 O O . TRP B 1 156 ? -2.512 0.487 -9.672 1 98 156 TRP B O 1
ATOM 3401 N N . ALA B 1 157 ? -0.472 -0.144 -9.023 1 97.56 157 ALA B N 1
ATOM 3402 C CA . ALA B 1 157 ? 0.202 1.057 -9.508 1 97.56 157 ALA B CA 1
ATOM 3403 C C . ALA B 1 157 ? 0.511 0.947 -11 1 97.56 157 ALA B C 1
ATOM 3405 O O . ALA B 1 157 ? 1.057 1.877 -11.594 1 97.56 157 ALA B O 1
ATOM 3406 N N . MET B 1 158 ? 0.23 -0.179 -11.602 1 97.88 158 MET B N 1
ATOM 3407 C CA . MET B 1 158 ? 0.52 -0.358 -13.023 1 97.88 158 MET B CA 1
ATOM 3408 C C . MET B 1 158 ? -0.614 0.19 -13.883 1 97.88 158 MET B C 1
ATOM 3410 O O . MET B 1 158 ? -1.617 -0.49 -14.102 1 97.88 158 MET B O 1
ATOM 3414 N N . ASP B 1 159 ? -0.419 1.308 -14.422 1 95.12 159 ASP B N 1
ATOM 3415 C CA . ASP B 1 159 ? -1.43 2.025 -15.195 1 95.12 159 ASP B CA 1
ATOM 3416 C C . ASP B 1 159 ? -1.95 1.169 -16.344 1 95.12 159 ASP B C 1
ATOM 3418 O O . ASP B 1 159 ? -3.154 1.138 -16.609 1 95.12 159 ASP B O 1
ATOM 3422 N N . PRO B 1 160 ? -1.082 0.41 -17.062 1 95.56 160 PRO B N 1
ATOM 3423 C CA . PRO B 1 160 ? -1.593 -0.367 -18.203 1 95.56 160 PRO B CA 1
ATOM 3424 C C . PRO B 1 160 ? -2.637 -1.4 -17.781 1 95.56 160 PRO B C 1
ATOM 3426 O O . PRO B 1 160 ? -3.471 -1.805 -18.594 1 95.56 160 PRO B O 1
ATOM 3429 N N . LEU B 1 161 ? -2.631 -1.808 -16.531 1 96.12 161 LEU B N 1
ATOM 3430 C CA . LEU B 1 161 ? -3.576 -2.826 -16.094 1 96.12 161 LEU B CA 1
ATOM 3431 C C . LEU B 1 161 ? -4.957 -2.221 -15.859 1 96.12 161 LEU B C 1
ATOM 3433 O O . LEU B 1 161 ? -5.93 -2.949 -15.648 1 96.12 161 LEU B O 1
ATOM 3437 N N . HIS B 1 162 ? -5.043 -0.863 -15.898 1 93 162 HIS B N 1
ATOM 3438 C CA . HIS B 1 162 ? -6.324 -0.184 -15.727 1 93 162 HIS B CA 1
ATOM 3439 C C . HIS B 1 162 ? -7.098 -0.124 -17.031 1 93 162 HIS B C 1
ATOM 3441 O O . HIS B 1 162 ? -8.242 0.337 -17.062 1 93 162 HIS B O 1
ATOM 3447 N N . ASP B 1 163 ? -6.473 -0.643 -18.062 1 92.31 163 ASP B N 1
ATOM 3448 C CA . ASP B 1 163 ? -7.102 -0.733 -19.375 1 92.31 163 ASP B CA 1
ATOM 3449 C C . ASP B 1 163 ? -7.801 -2.078 -19.562 1 92.31 163 ASP B C 1
ATOM 3451 O O . ASP B 1 163 ? -7.254 -3.121 -19.188 1 92.31 163 ASP B O 1
ATOM 3455 N N . ARG B 1 164 ? -8.93 -2.07 -20.156 1 86.38 164 ARG B N 1
ATOM 3456 C CA . ARG B 1 164 ? -9.711 -3.287 -20.359 1 86.38 164 ARG B CA 1
ATOM 3457 C C . ARG B 1 164 ? -8.938 -4.297 -21.203 1 86.38 164 ARG B C 1
ATOM 3459 O O . ARG B 1 164 ? -9.148 -5.508 -21.078 1 86.38 164 ARG B O 1
ATOM 3466 N N . ARG B 1 165 ? -8.086 -3.848 -22.078 1 92.38 165 ARG B N 1
ATOM 3467 C CA . ARG B 1 165 ? -7.328 -4.719 -22.953 1 92.38 165 ARG B CA 1
ATOM 3468 C C . ARG B 1 165 ? -6.344 -5.578 -22.172 1 92.38 165 ARG B C 1
ATOM 3470 O O . ARG B 1 165 ? -5.812 -6.559 -22.703 1 92.38 165 ARG B O 1
ATOM 3477 N N . ALA B 1 166 ? -6.125 -5.18 -20.922 1 95 166 ALA B N 1
ATOM 3478 C CA . ALA B 1 166 ? -5.246 -5.969 -20.062 1 95 166 ALA B CA 1
ATOM 3479 C C . ALA B 1 166 ? -5.945 -7.234 -19.578 1 95 166 ALA B C 1
ATOM 3481 O O . ALA B 1 166 ? -5.297 -8.148 -19.078 1 95 166 ALA B O 1
ATOM 3482 N N . TRP B 1 167 ? -7.211 -7.293 -19.75 1 91.44 167 TRP B N 1
ATOM 3483 C CA . TRP B 1 167 ? -8.016 -8.359 -19.156 1 91.44 167 TRP B CA 1
ATOM 3484 C C . TRP B 1 167 ? -8.656 -9.219 -20.25 1 91.44 167 TRP B C 1
ATOM 3486 O O . TRP B 1 167 ? -9.141 -8.703 -21.25 1 91.44 167 TRP B O 1
ATOM 3496 N N . SER B 1 168 ? -8.648 -10.539 -19.938 1 89.38 168 SER B N 1
ATOM 3497 C CA . SER B 1 168 ? -9.25 -11.484 -20.875 1 89.38 168 SER B CA 1
ATOM 3498 C C . SER B 1 168 ? -10.773 -11.43 -20.828 1 89.38 168 SER B C 1
ATOM 3500 O O . SER B 1 168 ? -11.344 -10.734 -19.984 1 89.38 168 SER B O 1
ATOM 3502 N N . ASP B 1 169 ? -11.398 -12.156 -21.641 1 80.94 169 ASP B N 1
ATOM 3503 C CA . ASP B 1 169 ? -12.852 -12.117 -21.797 1 80.94 169 ASP B CA 1
ATOM 3504 C C . ASP B 1 169 ? -13.547 -12.648 -20.547 1 80.94 169 ASP B C 1
ATOM 3506 O O . ASP B 1 169 ? -14.711 -12.344 -20.297 1 80.94 169 ASP B O 1
ATOM 3510 N N . ASP B 1 170 ? -12.812 -13.43 -19.828 1 78.06 170 ASP B N 1
ATOM 3511 C CA . ASP B 1 170 ? -13.422 -13.945 -18.609 1 78.06 170 ASP B CA 1
ATOM 3512 C C . ASP B 1 170 ? -13.43 -12.891 -17.5 1 78.06 170 ASP B C 1
ATOM 3514 O O . ASP B 1 170 ? -13.977 -13.117 -16.422 1 78.06 170 ASP B O 1
ATOM 3518 N N . ARG B 1 171 ? -12.789 -11.75 -17.672 1 79.31 171 ARG B N 1
ATOM 3519 C CA . ARG B 1 171 ? -12.805 -10.578 -16.797 1 79.31 171 ARG B CA 1
ATOM 3520 C C . ARG B 1 171 ? -12.086 -10.859 -15.484 1 79.31 171 ARG B C 1
ATOM 3522 O O . ARG B 1 171 ? -12.336 -10.195 -14.477 1 79.31 171 ARG B O 1
ATOM 3529 N N . LEU B 1 172 ? -11.305 -11.875 -15.492 1 84.38 172 LEU B N 1
ATOM 3530 C CA . LEU B 1 172 ? -10.625 -12.297 -14.273 1 84.38 172 LEU B CA 1
ATOM 3531 C C . LEU B 1 172 ? -9.125 -12.43 -14.5 1 84.38 172 LEU B C 1
ATOM 3533 O O . LEU B 1 172 ? -8.328 -12.055 -13.641 1 84.38 172 LEU B O 1
ATOM 3537 N N . HIS B 1 173 ? -8.82 -12.938 -15.664 1 91.94 173 HIS B N 1
ATOM 3538 C CA . HIS B 1 173 ? -7.422 -13.227 -15.945 1 91.94 173 HIS B CA 1
ATOM 3539 C C . HIS B 1 173 ? -6.836 -12.219 -16.922 1 91.94 173 HIS B C 1
ATOM 3541 O O . HIS B 1 173 ? -7.57 -11.586 -17.688 1 91.94 173 HIS B O 1
ATOM 3547 N N . PHE B 1 174 ? -5.605 -12.078 -16.906 1 95.69 174 PHE B N 1
ATOM 3548 C CA . PHE B 1 174 ? -4.906 -11.109 -17.734 1 95.69 174 PHE B CA 1
ATOM 3549 C C . PHE B 1 174 ? -4.672 -11.664 -19.141 1 95.69 174 PHE B C 1
ATOM 3551 O O . PHE B 1 174 ? -4.664 -12.883 -19.344 1 95.69 174 PHE B O 1
ATOM 3558 N N . THR B 1 175 ? -4.512 -10.781 -20.094 1 96.06 175 THR B N 1
ATOM 3559 C CA . THR B 1 175 ? -4.113 -11.117 -21.453 1 96.06 175 THR B CA 1
ATOM 3560 C C . THR B 1 175 ? -2.609 -11.367 -21.531 1 96.06 175 THR B C 1
ATOM 3562 O O . THR B 1 175 ? -1.869 -11.016 -20.609 1 96.06 175 THR B O 1
ATOM 3565 N N . PRO B 1 176 ? -2.18 -12.008 -22.641 1 97.25 176 PRO B N 1
ATOM 3566 C CA . PRO B 1 176 ? -0.742 -12.227 -22.812 1 97.25 176 PRO B CA 1
ATOM 3567 C C . PRO B 1 176 ? 0.071 -10.938 -22.703 1 97.25 176 PRO B C 1
ATOM 3569 O O . PRO B 1 176 ? 1.144 -10.93 -22.094 1 97.25 176 PRO B O 1
ATOM 3572 N N . GLU B 1 177 ? -0.423 -9.875 -23.234 1 97.19 177 GLU B N 1
ATOM 3573 C CA . GLU B 1 177 ? 0.289 -8.602 -23.188 1 97.19 177 GLU B CA 1
ATOM 3574 C C . GLU B 1 177 ? 0.398 -8.094 -21.75 1 97.19 177 GLU B C 1
ATOM 3576 O O . GLU B 1 177 ? 1.439 -7.57 -21.344 1 97.19 177 GLU B O 1
ATOM 3581 N N . ALA B 1 178 ? -0.63 -8.219 -21.031 1 97.81 178 ALA B N 1
ATOM 3582 C CA . ALA B 1 178 ? -0.574 -7.828 -19.625 1 97.81 178 ALA B CA 1
ATOM 3583 C C . ALA B 1 178 ? 0.438 -8.68 -18.859 1 97.81 178 ALA B C 1
ATOM 3585 O O . ALA B 1 178 ? 1.209 -8.164 -18.047 1 97.81 178 ALA B O 1
ATOM 3586 N N . HIS B 1 179 ? 0.404 -9.977 -19.125 1 98.5 179 HIS B N 1
ATOM 3587 C CA . HIS B 1 179 ? 1.408 -10.844 -18.516 1 98.5 179 HIS B CA 1
ATOM 3588 C C . HIS B 1 179 ? 2.818 -10.375 -18.859 1 98.5 179 HIS B C 1
ATOM 3590 O O . HIS B 1 179 ? 3.701 -10.375 -18 1 98.5 179 HIS B O 1
ATOM 3596 N N . ARG B 1 180 ? 3.037 -10.031 -20.062 1 98.31 180 ARG B N 1
ATOM 3597 C CA . ARG B 1 180 ? 4.344 -9.531 -20.469 1 98.31 180 ARG B CA 1
ATOM 3598 C C . ARG B 1 180 ? 4.738 -8.297 -19.672 1 98.31 180 ARG B C 1
ATOM 3600 O O . ARG B 1 180 ? 5.859 -8.211 -19.156 1 98.31 180 ARG B O 1
ATOM 3607 N N . ARG B 1 181 ? 3.889 -7.387 -19.547 1 98.5 181 ARG B N 1
ATOM 3608 C CA . ARG B 1 181 ? 4.172 -6.145 -18.844 1 98.5 181 ARG B CA 1
ATOM 3609 C C . ARG B 1 181 ? 4.402 -6.395 -17.359 1 98.5 181 ARG B C 1
ATOM 3611 O O . ARG B 1 181 ? 5.254 -5.754 -16.734 1 98.5 181 ARG B O 1
ATOM 3618 N N . ILE B 1 182 ? 3.645 -7.293 -16.812 1 98.75 182 ILE B N 1
ATOM 3619 C CA . ILE B 1 182 ? 3.82 -7.641 -15.398 1 98.75 182 ILE B CA 1
ATOM 3620 C C . ILE B 1 182 ? 5.191 -8.281 -15.195 1 98.75 182 ILE B C 1
ATOM 3622 O O . ILE B 1 182 ? 5.871 -8 -14.203 1 98.75 182 ILE B O 1
ATOM 3626 N N . ALA B 1 183 ? 5.609 -9.141 -16.094 1 98.75 183 ALA B N 1
ATOM 3627 C CA . ALA B 1 183 ? 6.941 -9.734 -16.031 1 98.75 183 ALA B CA 1
ATOM 3628 C C . ALA B 1 183 ? 8.023 -8.664 -16.078 1 98.75 183 ALA B C 1
ATOM 3630 O O . ALA B 1 183 ? 9.016 -8.734 -15.344 1 98.75 183 ALA B O 1
ATOM 3631 N N . LEU B 1 184 ? 7.863 -7.691 -16.953 1 98.56 184 LEU B N 1
ATOM 3632 C CA . LEU B 1 184 ? 8.812 -6.59 -17.078 1 98.56 184 LEU B CA 1
ATOM 3633 C C . LEU B 1 184 ? 8.875 -5.797 -15.766 1 98.56 184 LEU B C 1
ATOM 3635 O O . LEU B 1 184 ? 9.961 -5.438 -15.312 1 98.56 184 LEU B O 1
ATOM 3639 N N . ARG B 1 185 ? 7.746 -5.543 -15.203 1 98.62 185 ARG B N 1
ATOM 3640 C CA . ARG B 1 185 ? 7.699 -4.836 -13.93 1 98.62 185 ARG B CA 1
ATOM 3641 C C . ARG B 1 185 ? 8.383 -5.637 -12.828 1 98.62 185 ARG B C 1
ATOM 3643 O O . ARG B 1 185 ? 9.109 -5.078 -12.008 1 98.62 185 ARG B O 1
ATOM 3650 N N . ALA B 1 186 ? 8.125 -6.934 -12.812 1 98.69 186 ALA B N 1
ATOM 3651 C CA . ALA B 1 186 ? 8.773 -7.805 -11.844 1 98.69 186 ALA B CA 1
ATOM 3652 C C . ALA B 1 186 ? 10.289 -7.742 -11.977 1 98.69 186 ALA B C 1
ATOM 3654 O O . ALA B 1 186 ? 11.008 -7.645 -10.977 1 98.69 186 ALA B O 1
ATOM 3655 N N . ALA B 1 187 ? 10.781 -7.793 -13.188 1 98.25 187 ALA B N 1
ATOM 3656 C CA . ALA B 1 187 ? 12.219 -7.684 -13.438 1 98.25 187 ALA B CA 1
ATOM 3657 C C . ALA B 1 187 ? 12.766 -6.352 -12.922 1 98.25 187 ALA B C 1
ATOM 3659 O O . ALA B 1 187 ? 13.828 -6.312 -12.305 1 98.25 187 ALA B O 1
ATOM 3660 N N . GLU B 1 188 ? 12.047 -5.332 -13.172 1 97.5 188 GLU B N 1
ATOM 3661 C CA . GLU B 1 188 ? 12.453 -4.008 -12.703 1 97.5 188 GLU B CA 1
ATOM 3662 C C . GLU B 1 188 ? 12.578 -3.973 -11.18 1 97.5 188 GLU B C 1
ATOM 3664 O O . GLU B 1 188 ? 13.547 -3.434 -10.648 1 97.5 188 GLU B O 1
ATOM 3669 N N . VAL B 1 189 ? 11.578 -4.527 -10.531 1 97.62 189 VAL B N 1
ATOM 3670 C CA . VAL B 1 189 ? 11.578 -4.543 -9.07 1 97.62 189 VAL B CA 1
ATOM 3671 C C . VAL B 1 189 ? 12.797 -5.32 -8.57 1 97.62 189 VAL B C 1
ATOM 3673 O O . VAL B 1 189 ? 13.383 -4.965 -7.543 1 97.62 189 VAL B O 1
ATOM 3676 N N . LEU B 1 190 ? 13.195 -6.312 -9.32 1 97.75 190 LEU B N 1
ATOM 3677 C CA . LEU B 1 190 ? 14.328 -7.148 -8.93 1 97.75 190 LEU B CA 1
ATOM 3678 C C . LEU B 1 190 ? 15.648 -6.496 -9.328 1 97.75 190 LEU B C 1
ATOM 3680 O O . LEU B 1 190 ? 16.719 -7.004 -8.992 1 97.75 190 LEU B O 1
ATOM 3684 N N . GLY B 1 191 ? 15.594 -5.391 -10.055 1 96.06 191 GLY B N 1
ATOM 3685 C CA . GLY B 1 191 ? 16.797 -4.695 -10.484 1 96.06 191 GLY B CA 1
ATOM 3686 C C . GLY B 1 191 ? 17.453 -5.332 -11.695 1 96.06 191 GLY B C 1
ATOM 3687 O O . GLY B 1 191 ? 18.656 -5.172 -11.906 1 96.06 191 GLY B O 1
ATOM 3688 N N . VAL B 1 192 ? 16.703 -6.098 -12.383 1 95.56 192 VAL B N 1
ATOM 3689 C CA . VAL B 1 192 ? 17.203 -6.738 -13.594 1 95.56 192 VAL B CA 1
ATOM 3690 C C . VAL B 1 192 ? 16.906 -5.863 -14.812 1 95.56 192 VAL B C 1
ATOM 3692 O O . VAL B 1 192 ? 15.742 -5.516 -15.055 1 95.56 192 VAL B O 1
ATOM 3695 N N . PRO B 1 193 ? 17.875 -5.488 -15.547 1 92.06 193 PRO B N 1
ATOM 3696 C CA . PRO B 1 193 ? 17.641 -4.617 -16.703 1 92.06 193 PRO B CA 1
ATOM 3697 C C . PRO B 1 193 ? 16.766 -5.273 -17.766 1 92.06 193 PRO B C 1
ATOM 3699 O O . PRO B 1 193 ? 16.891 -6.473 -18.016 1 92.06 193 PRO B O 1
ATOM 3702 N N . VAL B 1 194 ? 15.883 -4.562 -18.25 1 93.56 194 VAL B N 1
ATOM 3703 C CA . VAL B 1 194 ? 15.031 -4.996 -19.359 1 93.56 194 VAL B CA 1
ATOM 3704 C C . VAL B 1 194 ? 15.031 -3.939 -20.453 1 93.56 194 VAL B C 1
ATOM 3706 O O . VAL B 1 194 ? 15.219 -2.75 -20.188 1 93.56 194 VAL B O 1
ATOM 3709 N N . ALA B 1 195 ? 14.859 -4.398 -21.641 1 90.31 195 ALA B N 1
ATOM 3710 C CA . ALA B 1 195 ? 14.922 -3.488 -22.781 1 90.31 195 ALA B CA 1
ATOM 3711 C C . ALA B 1 195 ? 13.594 -2.762 -22.984 1 90.31 195 ALA B C 1
ATOM 3713 O O . ALA B 1 195 ? 13.57 -1.575 -23.312 1 90.31 195 ALA B O 1
ATOM 3714 N N . ASP B 1 196 ? 12.516 -3.418 -22.719 1 95.5 196 ASP B N 1
ATOM 3715 C CA . ASP B 1 196 ? 11.188 -2.863 -22.922 1 95.5 196 ASP B CA 1
ATOM 3716 C C . ASP B 1 196 ? 10.68 -2.162 -21.672 1 95.5 196 ASP B C 1
ATOM 3718 O O . ASP B 1 196 ? 11.148 -2.436 -20.562 1 95.5 196 ASP B O 1
ATOM 3722 N N . ASP B 1 197 ? 9.812 -1.26 -21.953 1 96.94 197 ASP B N 1
ATOM 3723 C CA . ASP B 1 197 ? 9.195 -0.499 -20.875 1 96.94 197 ASP B CA 1
ATOM 3724 C C . ASP B 1 197 ? 7.734 -0.901 -20.672 1 96.94 197 ASP B C 1
ATOM 3726 O O . ASP B 1 197 ? 6.91 -0.716 -21.578 1 96.94 197 ASP B O 1
ATOM 3730 N N . TRP B 1 198 ? 7.414 -1.447 -19.531 1 97.31 198 TRP B N 1
ATOM 3731 C CA . TRP B 1 198 ? 6.062 -1.924 -19.25 1 97.31 198 TRP B CA 1
ATOM 3732 C C . TRP B 1 198 ? 5.074 -0.764 -19.219 1 97.31 198 TRP B C 1
ATOM 3734 O O . TRP B 1 198 ? 3.859 -0.974 -19.281 1 97.31 198 TRP B O 1
ATOM 3744 N N . ARG B 1 199 ? 5.504 0.497 -19.141 1 96.44 199 ARG B N 1
ATOM 3745 C CA . ARG B 1 199 ? 4.66 1.68 -19 1 96.44 199 ARG B CA 1
ATOM 3746 C C . ARG B 1 199 ? 4.141 2.148 -20.344 1 96.44 199 ARG B C 1
ATOM 3748 O O . ARG B 1 199 ? 3.311 3.057 -20.422 1 96.44 199 ARG B O 1
ATOM 3755 N N . GLU B 1 200 ? 4.637 1.534 -21.391 1 95.56 200 GLU B N 1
ATOM 3756 C CA . GLU B 1 200 ? 4.215 1.978 -22.719 1 95.56 200 GLU B CA 1
ATOM 3757 C C . GLU B 1 200 ? 2.693 1.973 -22.844 1 95.56 200 GLU B C 1
ATOM 3759 O O . GLU B 1 200 ? 2.037 1 -22.469 1 95.56 200 GLU B O 1
ATOM 3764 N N . PRO B 1 201 ? 2.137 3.096 -23.312 1 92.88 201 PRO B N 1
ATOM 3765 C CA . PRO B 1 201 ? 0.679 3.133 -23.438 1 92.88 201 PRO B CA 1
ATOM 3766 C C . PRO B 1 201 ? 0.152 2.1 -24.438 1 92.88 201 PRO B C 1
ATOM 3768 O O . PRO B 1 201 ? 0.866 1.709 -25.359 1 92.88 201 PRO B O 1
ATOM 3771 N N . TRP B 1 202 ? -1.05 1.714 -24.125 1 93.69 202 TRP B N 1
ATOM 3772 C CA . TRP B 1 202 ? -1.736 0.896 -25.125 1 93.69 202 TRP B CA 1
ATOM 3773 C C . TRP B 1 202 ? -1.919 1.665 -26.422 1 93.69 202 TRP B C 1
ATOM 3775 O O . TRP B 1 202 ? -2.125 2.881 -26.406 1 93.69 202 TRP B O 1
ATOM 3785 N N . PRO B 1 203 ? -1.797 0.928 -27.578 1 89.62 203 PRO B N 1
ATOM 3786 C CA . PRO B 1 203 ? -2.055 1.624 -28.844 1 89.62 203 PRO B CA 1
ATOM 3787 C C . PRO B 1 203 ? -3.434 2.279 -28.891 1 89.62 203 PRO B C 1
ATOM 3789 O O . PRO B 1 203 ? -4.383 1.77 -28.281 1 89.62 203 PRO B O 1
ATOM 3792 N N . ALA B 1 204 ? -3.467 3.518 -29.516 1 84 204 ALA B N 1
ATOM 3793 C CA . ALA B 1 204 ? -4.742 4.219 -29.641 1 84 204 ALA B CA 1
ATOM 3794 C C . ALA B 1 204 ? -5.773 3.352 -30.359 1 84 204 ALA B C 1
ATOM 3796 O O . ALA B 1 204 ? -5.445 2.635 -31.297 1 84 204 ALA B O 1
ATOM 3797 N N . SER B 1 205 ? -6.84 2.998 -29.75 1 70.81 205 SER B N 1
ATOM 3798 C CA . SER B 1 205 ? -7.859 2.174 -30.391 1 70.81 205 SER B CA 1
ATOM 3799 C C . SER B 1 205 ? -9 3.027 -30.938 1 70.81 205 SER B C 1
ATOM 3801 O O . SER B 1 205 ? -9.445 3.965 -30.266 1 70.81 205 SER B O 1
ATOM 3803 N N . GLU B 1 206 ? -9.273 3.078 -32.281 1 58.75 206 GLU B N 1
ATOM 3804 C CA . GLU B 1 206 ? -10.438 3.699 -32.906 1 58.75 206 GLU B CA 1
ATOM 3805 C C . GLU B 1 206 ? -11.734 3.049 -32.406 1 58.75 206 GLU B C 1
ATOM 3807 O O . GLU B 1 206 ? -12.82 3.566 -32.656 1 58.75 206 GLU B O 1
ATOM 3812 N N . GLU B 1 207 ? -11.68 1.849 -32.031 1 55.72 207 GLU B N 1
ATOM 3813 C CA . GLU B 1 207 ? -12.93 1.167 -31.703 1 55.72 207 GLU B CA 1
ATOM 3814 C C . GLU B 1 207 ? -13.492 1.663 -30.375 1 55.72 207 GLU B C 1
ATOM 3816 O O . GLU B 1 207 ? -12.766 1.778 -29.391 1 55.72 207 GLU B O 1
ATOM 3821 N N . PRO B 1 208 ? -14.547 2.385 -30.578 1 50.97 208 PRO B N 1
ATOM 3822 C CA . PRO B 1 208 ? -15.195 2.762 -29.328 1 50.97 208 PRO B CA 1
ATOM 3823 C C . PRO B 1 208 ? -15.188 1.632 -28.297 1 50.97 208 PRO B C 1
ATOM 3825 O O . PRO B 1 208 ? -15.227 0.456 -28.672 1 50.97 208 PRO B O 1
ATOM 3828 N N . SER B 1 209 ? -14.414 1.776 -27.234 1 51.28 209 SER B N 1
ATOM 3829 C CA . SER B 1 209 ? -14.531 0.826 -26.141 1 51.28 209 SER B CA 1
ATOM 3830 C C . SER B 1 209 ? -15.961 0.315 -26 1 51.28 209 SER B C 1
ATOM 3832 O O . SER B 1 209 ? -16.781 0.922 -25.312 1 51.28 209 SER B O 1
ATOM 3834 N N . THR B 1 210 ? -16.656 0.224 -27.031 1 45.97 210 THR B N 1
ATOM 3835 C CA . THR B 1 210 ? -18 -0.301 -26.844 1 45.97 210 THR B CA 1
ATOM 3836 C C . THR B 1 210 ? -18 -1.442 -25.844 1 45.97 210 THR B C 1
ATOM 3838 O O . THR B 1 210 ? -18.219 -2.602 -26.203 1 45.97 210 THR B O 1
ATOM 3841 N N . TRP B 1 211 ? -16.984 -1.634 -25.172 1 48 211 TRP B N 1
ATOM 3842 C CA . TRP B 1 211 ? -17.297 -2.6 -24.125 1 48 211 TRP B CA 1
ATOM 3843 C C . TRP B 1 211 ? -18.672 -2.314 -23.516 1 48 211 TRP B C 1
ATOM 3845 O O . TRP B 1 211 ? -18.828 -1.379 -22.734 1 48 211 TRP B O 1
ATOM 3855 N N . ILE B 1 212 ? -19.562 -2.262 -24.234 1 46.12 212 ILE B N 1
ATOM 3856 C CA . ILE B 1 212 ? -20.922 -2.396 -23.719 1 46.12 212 ILE B CA 1
ATOM 3857 C C . ILE B 1 212 ? -20.922 -3.291 -22.484 1 46.12 212 ILE B C 1
ATOM 3859 O O . ILE B 1 212 ? -20.75 -4.508 -22.594 1 46.12 212 ILE B O 1
ATOM 3863 N N . THR B 1 213 ? -20.109 -3.025 -21.516 1 52.44 213 THR B N 1
ATOM 3864 C CA . THR B 1 213 ? -20.391 -3.59 -20.203 1 52.44 213 THR B CA 1
ATOM 3865 C C . THR B 1 213 ? -21.875 -3.488 -19.875 1 52.44 213 THR B C 1
ATOM 3867 O O . THR B 1 213 ? -22.375 -2.418 -19.516 1 52.44 213 THR B O 1
ATOM 3870 N N . SER B 1 214 ? -22.531 -4.094 -20.719 1 59.38 214 SER B N 1
ATOM 3871 C CA . SER B 1 214 ? -23.953 -4.086 -20.391 1 59.38 214 SER B CA 1
ATOM 3872 C C . SER B 1 214 ? -24.219 -4.879 -19.109 1 59.38 214 SER B C 1
ATOM 3874 O O . SER B 1 214 ? -23.609 -5.918 -18.875 1 59.38 214 SER B O 1
ATOM 3876 N N . ARG B 1 215 ? -24.812 -4.223 -18.281 1 63.03 215 ARG B N 1
ATOM 3877 C CA . ARG B 1 215 ? -25.328 -4.859 -17.078 1 63.03 215 ARG B CA 1
ATOM 3878 C C . ARG B 1 215 ? -25.797 -6.281 -17.375 1 63.03 215 ARG B C 1
ATOM 3880 O O . ARG B 1 215 ? -25.594 -7.188 -16.562 1 63.03 215 ARG B O 1
ATOM 3887 N N . ARG B 1 216 ? -26.297 -6.422 -18.516 1 62.94 216 ARG B N 1
ATOM 3888 C CA . ARG B 1 216 ? -26.797 -7.738 -18.891 1 62.94 216 ARG B CA 1
ATOM 3889 C C . ARG B 1 216 ? -25.656 -8.719 -19.109 1 62.94 216 ARG B C 1
ATOM 3891 O O . ARG B 1 216 ? -25.719 -9.875 -18.672 1 62.94 216 ARG B O 1
ATOM 3898 N N . SER B 1 217 ? -24.625 -8.273 -19.75 1 75.06 217 SER B N 1
ATOM 3899 C CA . SER B 1 217 ? -23.453 -9.117 -19.969 1 75.06 217 SER B CA 1
ATOM 3900 C C . SER B 1 217 ? -22.75 -9.469 -18.672 1 75.06 217 SER B C 1
ATOM 3902 O O . SER B 1 217 ? -22.312 -10.602 -18.469 1 75.06 217 SER B O 1
ATOM 3904 N N . ASP B 1 218 ? -22.844 -8.586 -17.828 1 78 218 ASP B N 1
ATOM 3905 C CA . ASP B 1 218 ? -22.234 -8.812 -16.516 1 78 218 ASP B CA 1
ATOM 3906 C C . ASP B 1 218 ? -23 -9.867 -15.727 1 78 218 ASP B C 1
ATOM 3908 O O . ASP B 1 218 ? -22.406 -10.758 -15.109 1 78 218 ASP B O 1
ATOM 3912 N N . LEU B 1 219 ? -24.219 -9.672 -15.75 1 73.75 219 LEU B N 1
ATOM 3913 C CA . LEU B 1 219 ? -25.078 -10.617 -15.031 1 73.75 219 LEU B CA 1
ATOM 3914 C C . LEU B 1 219 ? -24.938 -12.023 -15.617 1 73.75 219 LEU B C 1
ATOM 3916 O O . LEU B 1 219 ? -24.859 -13.008 -14.883 1 73.75 219 LEU B O 1
ATOM 3920 N N . GLU B 1 220 ? -24.875 -12.055 -16.859 1 76.19 220 GLU B N 1
ATOM 3921 C CA . GLU B 1 220 ? -24.734 -13.344 -17.531 1 76.19 220 GLU B CA 1
ATOM 3922 C C . GLU B 1 220 ? -23.391 -13.992 -17.203 1 76.19 220 GLU B C 1
ATOM 3924 O O . GLU B 1 220 ? -23.328 -15.188 -16.922 1 76.19 220 GLU B O 1
ATOM 3929 N N . TRP B 1 221 ? -22.5 -13.211 -17.281 1 77.5 221 TRP B N 1
ATOM 3930 C CA . TRP B 1 221 ? -21.156 -13.711 -16.953 1 77.5 221 TRP B CA 1
ATOM 3931 C C . TRP B 1 221 ? -21.078 -14.164 -15.508 1 77.5 221 TRP B C 1
ATOM 3933 O O . TRP B 1 221 ? -20.531 -15.227 -15.203 1 77.5 221 TRP B O 1
ATOM 3943 N N . THR B 1 222 ? -21.609 -13.422 -14.648 1 78.44 222 THR B N 1
ATOM 3944 C CA . THR B 1 222 ? -21.594 -13.75 -13.227 1 78.44 222 THR B CA 1
ATOM 3945 C C . THR B 1 222 ? -22.297 -15.078 -12.969 1 78.44 222 THR B C 1
ATOM 3947 O O . THR B 1 222 ? -21.766 -15.938 -12.25 1 78.44 222 THR B O 1
ATOM 3950 N N . LYS B 1 223 ? -23.328 -15.211 -13.617 1 76.31 223 LYS B N 1
ATOM 3951 C CA . LYS B 1 223 ? -24.125 -16.422 -13.43 1 76.31 223 LYS B CA 1
ATOM 3952 C C . LYS B 1 223 ? -23.453 -17.625 -14.07 1 76.31 223 LYS B C 1
ATOM 3954 O O . LYS B 1 223 ? -23.469 -18.719 -13.516 1 76.31 223 LYS 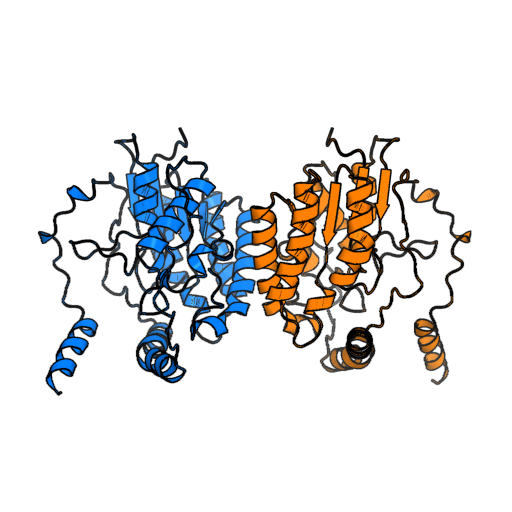B O 1
ATOM 3959 N N . ALA B 1 224 ? -22.859 -17.312 -15.141 1 76.19 224 ALA B N 1
ATOM 3960 C CA . ALA B 1 224 ? -22.328 -18.406 -15.93 1 76.19 224 ALA B CA 1
ATOM 3961 C C . ALA B 1 224 ? -20.938 -18.828 -15.438 1 76.19 224 ALA B C 1
ATOM 3963 O O . ALA B 1 224 ? -20.547 -19.984 -15.562 1 76.19 224 ALA B O 1
ATOM 3964 N N . HIS B 1 225 ? -20.25 -17.891 -14.875 1 77.25 225 HIS B N 1
ATOM 3965 C CA . HIS B 1 225 ? -18.844 -18.188 -14.609 1 77.25 225 HIS B CA 1
ATOM 3966 C C . HIS B 1 225 ? -18.516 -18 -13.133 1 77.25 225 HIS B C 1
ATOM 3968 O O . HIS B 1 225 ? -18.062 -18.922 -12.461 1 77.25 225 HIS B O 1
ATOM 3974 N N . LEU B 1 226 ? -18.844 -16.953 -12.594 1 78.19 226 LEU B N 1
ATOM 3975 C CA . LEU B 1 226 ? -18.359 -16.594 -11.258 1 78.19 226 LEU B CA 1
ATOM 3976 C C . LEU B 1 226 ? -19.094 -17.406 -10.195 1 78.19 226 LEU B C 1
ATOM 3978 O O . LEU B 1 226 ? -18.469 -18 -9.312 1 78.19 226 LEU B O 1
ATOM 3982 N N . LEU B 1 227 ? -20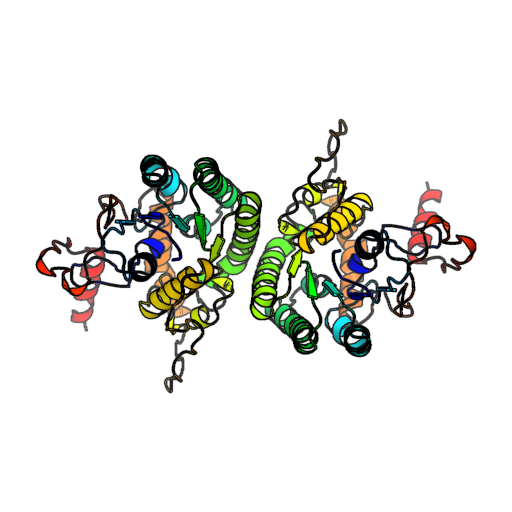.359 -17.5 -10.312 1 78.31 227 LEU B N 1
ATOM 3983 C CA . LEU B 1 227 ? -21.141 -18.156 -9.273 1 78.31 227 LEU B CA 1
ATOM 3984 C C . LEU B 1 227 ? -20.828 -19.656 -9.219 1 78.31 227 LEU B C 1
ATOM 3986 O O . LEU B 1 227 ? -20.625 -20.203 -8.133 1 78.31 227 LEU B O 1
ATOM 3990 N N . PRO B 1 228 ? -20.797 -20.297 -10.391 1 80.06 228 PRO B N 1
ATOM 3991 C CA . PRO B 1 228 ? -20.406 -21.703 -10.328 1 80.06 228 PRO B CA 1
ATOM 3992 C C . PRO B 1 228 ? -19.016 -21.922 -9.727 1 80.06 228 PRO B C 1
ATOM 3994 O O . PRO B 1 228 ? -18.797 -22.875 -8.984 1 80.06 228 PRO B O 1
ATOM 3997 N N . TRP B 1 229 ? -18.203 -21.109 -10.023 1 81.31 229 TRP B N 1
ATOM 3998 C CA . TRP B 1 229 ? -16.859 -21.203 -9.469 1 81.31 229 TRP B CA 1
ATOM 3999 C C . TRP B 1 229 ? -16.875 -21.016 -7.953 1 81.31 229 TRP B C 1
ATOM 4001 O O . TRP B 1 229 ? -16.25 -21.781 -7.219 1 81.31 229 TRP B O 1
ATOM 4011 N N . ILE B 1 230 ? -17.562 -20.062 -7.477 1 81.38 230 ILE B N 1
ATOM 4012 C CA . ILE B 1 230 ? -17.672 -19.812 -6.047 1 81.38 230 ILE B CA 1
ATOM 4013 C C . ILE B 1 230 ? -18.25 -21.031 -5.348 1 81.38 230 ILE B C 1
ATOM 4015 O O . ILE B 1 230 ? -17.766 -21.438 -4.293 1 81.38 230 ILE B O 1
ATOM 4019 N N . ARG B 1 231 ? -19.219 -21.562 -5.969 1 81.06 231 ARG B N 1
ATOM 4020 C CA . ARG B 1 231 ? -19.859 -22.734 -5.398 1 81.06 231 ARG B CA 1
ATOM 4021 C C . ARG B 1 231 ? -18.875 -23.906 -5.301 1 81.06 231 ARG B C 1
ATOM 4023 O O . ARG B 1 231 ? -18.859 -24.625 -4.297 1 81.06 231 ARG B O 1
ATOM 4030 N N . ARG B 1 232 ? -18.141 -24.031 -6.305 1 82.88 232 ARG B N 1
ATOM 4031 C CA . ARG B 1 232 ? -17.141 -25.094 -6.293 1 82.88 232 ARG B CA 1
ATOM 4032 C C . ARG B 1 232 ? -16.109 -24.875 -5.184 1 82.88 232 ARG B C 1
ATOM 4034 O O . ARG B 1 232 ? -15.734 -25.812 -4.484 1 82.88 232 ARG B O 1
ATOM 4041 N N . GLN B 1 233 ? -15.758 -23.672 -4.996 1 79.56 233 GLN B N 1
ATOM 4042 C CA . GLN B 1 233 ? -14.773 -23.344 -3.967 1 79.56 233 GLN B CA 1
ATOM 4043 C C . GLN B 1 233 ? -15.328 -23.609 -2.57 1 79.56 233 GLN B C 1
ATOM 4045 O O . GLN B 1 233 ? -14.617 -24.125 -1.704 1 79.56 233 GLN B O 1
ATOM 4050 N N . LEU B 1 234 ? -16.562 -23.312 -2.41 1 79.38 234 LEU B N 1
ATOM 4051 C CA . LEU B 1 234 ? -17.203 -23.516 -1.118 1 79.38 234 LEU B CA 1
ATOM 4052 C C . LEU B 1 234 ? -17.328 -25 -0.804 1 79.38 234 LEU B C 1
ATOM 4054 O O . LEU B 1 234 ? -17.344 -25.391 0.365 1 79.38 234 LEU B O 1
ATOM 4058 N N . LYS B 1 235 ? -17.312 -25.812 -1.91 1 83.19 235 LYS B N 1
ATOM 4059 C CA . LYS B 1 235 ? -17.422 -27.25 -1.755 1 83.19 235 LYS B CA 1
ATOM 4060 C C . LYS B 1 235 ? -16.031 -27.891 -1.658 1 83.19 235 LYS B C 1
ATOM 4062 O O . LYS B 1 235 ? -15.906 -29.109 -1.551 1 83.19 235 LYS B O 1
ATOM 4067 N N . GLY B 1 236 ? -15.062 -27.047 -1.733 1 81.19 236 GLY B N 1
ATOM 4068 C CA . GLY B 1 236 ? -13.703 -27.547 -1.663 1 81.19 236 GLY B CA 1
ATOM 4069 C C . GLY B 1 236 ? -13.211 -28.141 -2.975 1 81.19 236 GLY B C 1
ATOM 4070 O O . GLY B 1 236 ? -12.281 -28.953 -2.99 1 81.19 236 GLY B O 1
ATOM 4071 N N . GLU B 1 237 ? -13.906 -27.797 -4.035 1 82.62 237 GLU B N 1
ATOM 4072 C CA . GLU B 1 237 ? -13.516 -28.25 -5.363 1 82.62 237 GLU B CA 1
ATOM 4073 C C . GLU B 1 237 ? -12.727 -27.188 -6.113 1 82.62 237 GLU B C 1
ATOM 4075 O O . GLU B 1 237 ? -13.133 -26.016 -6.152 1 82.62 237 GLU B O 1
ATOM 4080 N N . SER B 1 238 ? -11.555 -27.641 -6.566 1 80.69 238 SER B N 1
ATOM 4081 C CA . SER B 1 238 ? -10.695 -26.688 -7.273 1 80.69 238 SER B CA 1
ATOM 4082 C C . SER B 1 238 ? -10.594 -27.031 -8.758 1 80.69 238 SER B C 1
AT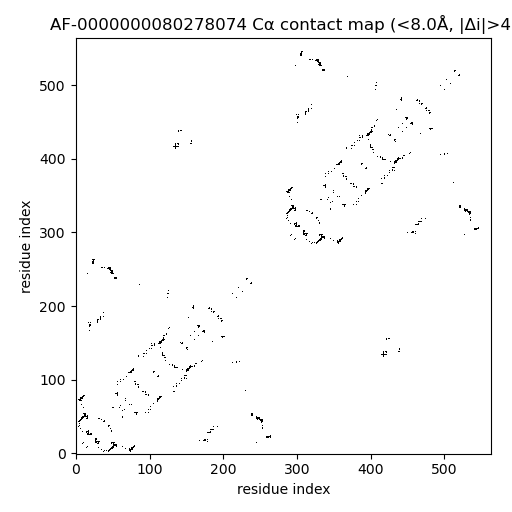OM 4084 O O . SER B 1 238 ? -10.664 -28.203 -9.133 1 80.69 238 SER B O 1
ATOM 4086 N N . MET B 1 239 ? -10.477 -26.031 -9.555 1 78.56 239 MET B N 1
ATOM 4087 C CA . MET B 1 239 ? -10.273 -26.234 -10.992 1 78.56 239 MET B CA 1
ATOM 4088 C C . MET B 1 239 ? -8.938 -26.922 -11.258 1 78.56 239 MET B C 1
ATOM 4090 O O . MET B 1 239 ? -8.711 -27.422 -12.359 1 78.56 239 MET B O 1
ATOM 4094 N N . GLY B 1 240 ? -8.109 -26.953 -10.289 1 82.31 240 GLY B N 1
ATOM 4095 C CA . GLY B 1 240 ? -6.809 -27.578 -10.43 1 82.31 240 GLY B CA 1
ATOM 4096 C C . GLY B 1 240 ? -6.789 -29.031 -9.984 1 82.31 240 GLY B C 1
ATOM 4097 O O . GLY B 1 240 ? -5.742 -29.688 -10.031 1 82.31 240 GLY B O 1
ATOM 4098 N N . ASP B 1 241 ? -7.953 -29.469 -9.555 1 84.56 241 ASP B N 1
ATOM 4099 C CA . ASP B 1 241 ? -7.984 -30.859 -9.086 1 84.56 241 ASP B CA 1
ATOM 4100 C C . ASP B 1 241 ? -7.566 -31.828 -10.188 1 84.56 241 ASP B C 1
ATOM 4102 O O . ASP B 1 241 ? -8.055 -31.734 -11.312 1 84.56 241 ASP B O 1
ATOM 4106 N N . GLY B 1 242 ? -6.609 -32.719 -9.867 1 86.94 242 GLY B N 1
ATOM 4107 C CA . GLY B 1 242 ? -6.145 -33.719 -10.797 1 86.94 242 GLY B CA 1
ATOM 4108 C C . GLY B 1 242 ? -5.043 -33.219 -11.719 1 86.94 242 GLY B C 1
ATOM 4109 O O . GLY B 1 242 ? -4.492 -34 -12.508 1 86.94 242 GLY B O 1
ATOM 4110 N N . LEU B 1 243 ? -4.789 -31.969 -11.641 1 90.44 243 LEU B N 1
ATOM 4111 C CA . LEU B 1 243 ? -3.74 -31.391 -12.469 1 90.44 243 LEU B CA 1
ATOM 4112 C C . LEU B 1 243 ? -2.436 -31.266 -11.695 1 90.44 243 LEU B C 1
ATOM 4114 O O . LEU B 1 243 ? -2.439 -31.297 -10.461 1 90.44 243 LEU B O 1
ATOM 4118 N N . SER B 1 244 ? -1.4 -31.266 -12.477 1 93.75 244 SER B N 1
ATOM 4119 C CA . SER B 1 244 ? -0.075 -31.031 -11.906 1 93.75 244 SER B CA 1
ATOM 4120 C C . SER B 1 244 ? 0.524 -29.719 -12.398 1 93.75 244 SER B C 1
ATOM 4122 O O . SER B 1 244 ? 0.176 -29.25 -13.477 1 93.75 244 SER B O 1
ATOM 4124 N N . PRO B 1 245 ? 1.419 -29.188 -11.586 1 96.19 245 PRO B N 1
ATOM 4125 C CA . PRO B 1 245 ? 2.09 -27.969 -12.047 1 96.19 245 PRO B CA 1
ATOM 4126 C C . PRO B 1 245 ? 2.844 -28.172 -13.359 1 96.19 245 PRO B C 1
ATOM 4128 O O . PRO B 1 245 ? 3.344 -29.266 -13.625 1 96.19 245 PRO B O 1
ATOM 4131 N N . LYS B 1 246 ? 2.932 -27.141 -14.156 1 94.31 246 LYS B N 1
ATOM 4132 C CA . LYS B 1 246 ? 3.562 -27.25 -15.469 1 94.31 246 LYS B CA 1
ATOM 4133 C C . LYS B 1 246 ? 5.062 -27.484 -15.344 1 94.31 246 LYS B C 1
ATOM 4135 O O . LYS B 1 246 ? 5.684 -28.078 -16.234 1 94.31 246 LYS B O 1
ATOM 4140 N N . ARG B 1 247 ? 5.664 -26.969 -14.281 1 96.12 247 ARG B N 1
ATOM 4141 C CA . ARG B 1 247 ? 7.066 -27.203 -13.945 1 96.12 247 ARG B CA 1
ATOM 4142 C C . ARG B 1 247 ? 7.215 -27.578 -12.477 1 96.12 247 ARG B C 1
ATOM 4144 O O . ARG B 1 247 ? 7.562 -26.734 -11.648 1 96.12 247 ARG B O 1
ATOM 4151 N N . PRO B 1 248 ? 7.094 -28.844 -12.117 1 96.94 248 PRO B N 1
ATOM 4152 C CA . PRO B 1 248 ? 6.941 -29.281 -10.727 1 96.94 248 PRO B CA 1
ATOM 4153 C C . PRO B 1 248 ? 8.266 -29.297 -9.969 1 96.94 248 PRO B C 1
ATOM 4155 O O . PRO B 1 248 ? 8.281 -29.453 -8.742 1 96.94 248 PRO B O 1
ATOM 4158 N N . ALA B 1 249 ? 9.398 -29.172 -10.703 1 97.38 249 ALA B N 1
ATOM 4159 C CA . ALA B 1 249 ? 10.711 -29.156 -10.07 1 97.38 249 ALA B CA 1
ATOM 4160 C C . ALA B 1 249 ? 11.664 -28.203 -10.797 1 97.38 249 ALA B C 1
ATOM 4162 O O . ALA B 1 249 ? 11.461 -27.891 -11.977 1 97.38 249 ALA B O 1
ATOM 4163 N N . LEU B 1 250 ? 12.633 -27.75 -10.031 1 97.81 250 LEU B N 1
ATOM 4164 C CA . LEU B 1 250 ? 13.672 -26.938 -10.664 1 97.81 250 LEU B CA 1
ATOM 4165 C C . LEU B 1 250 ? 14.312 -27.688 -11.828 1 97.81 250 LEU B C 1
ATOM 4167 O O . LEU B 1 250 ? 14.742 -28.828 -11.672 1 97.81 250 LEU B O 1
ATOM 4171 N N . ALA B 1 251 ? 14.305 -27.062 -12.914 1 96.5 251 ALA B N 1
ATOM 4172 C CA . ALA B 1 251 ? 14.883 -27.609 -14.141 1 96.5 251 ALA B CA 1
ATOM 4173 C C . ALA B 1 251 ? 15.32 -26.5 -15.086 1 96.5 251 ALA B C 1
ATOM 4175 O O . ALA B 1 251 ? 14.844 -25.359 -14.984 1 96.5 251 ALA B O 1
ATOM 4176 N N . PRO B 1 252 ? 16.266 -26.766 -15.961 1 94 252 PRO B N 1
ATOM 4177 C CA . PRO B 1 252 ? 16.688 -25.75 -16.922 1 94 252 PRO B CA 1
ATOM 4178 C C . PRO B 1 252 ? 15.516 -25.203 -17.75 1 94 252 PRO B C 1
ATOM 4180 O O . PRO B 1 252 ? 14.539 -25.922 -17.984 1 94 252 PRO B O 1
ATOM 4183 N N . LEU B 1 253 ? 15.57 -23.922 -18.031 1 89.5 253 LEU B N 1
ATOM 4184 C CA . LEU B 1 253 ? 14.562 -23.312 -18.891 1 89.5 253 LEU B CA 1
ATOM 4185 C C . LEU B 1 253 ? 14.844 -23.594 -20.359 1 89.5 253 LEU B C 1
ATOM 4187 O O . LEU B 1 253 ? 15.938 -23.312 -20.859 1 89.5 253 LEU B O 1
ATOM 4191 N N . LEU B 1 254 ? 13.961 -24.359 -20.953 1 77.06 254 LEU B N 1
ATOM 4192 C CA . LEU B 1 254 ? 14.125 -24.625 -22.375 1 77.06 254 LEU B CA 1
ATOM 4193 C C . LEU B 1 254 ? 13.531 -23.5 -23.219 1 77.06 254 LEU B C 1
ATOM 4195 O O . LEU B 1 254 ? 12.5 -22.922 -22.844 1 77.06 254 LEU B O 1
ATOM 4199 N N . PRO B 1 255 ? 14.234 -23.109 -24.312 1 72.44 255 PRO B N 1
ATOM 4200 C CA . PRO B 1 255 ? 13.68 -22.078 -25.188 1 72.44 255 PRO B CA 1
ATOM 4201 C C . PRO B 1 255 ? 12.281 -22.422 -25.703 1 72.44 255 PRO B C 1
ATOM 4203 O O . PRO B 1 255 ? 11.969 -23.594 -25.906 1 72.44 255 PRO B O 1
ATOM 4206 N N . LEU B 1 256 ? 11.43 -21.422 -25.812 1 69.69 256 LEU B N 1
ATOM 4207 C CA . LEU B 1 256 ? 10.047 -21.578 -26.219 1 69.69 256 LEU B CA 1
ATOM 4208 C C . LEU B 1 256 ? 9.953 -22.328 -27.547 1 69.69 256 LEU B C 1
ATOM 4210 O O . LEU B 1 256 ? 9.008 -23.078 -27.781 1 69.69 256 LEU B O 1
ATOM 4214 N N . GLU B 1 257 ? 10.906 -22 -28.375 1 66.12 257 GLU B N 1
ATOM 4215 C CA . GLU B 1 257 ? 10.93 -22.625 -29.688 1 66.12 257 GLU B CA 1
ATOM 4216 C C . GLU B 1 257 ? 11.023 -24.141 -29.578 1 66.12 257 GLU B C 1
ATOM 4218 O O . GLU B 1 257 ? 10.672 -24.859 -30.516 1 66.12 257 GLU B O 1
ATOM 4223 N N . GLN B 1 258 ? 11.508 -24.609 -28.531 1 59.84 258 GLN B N 1
ATOM 4224 C CA . GLN B 1 258 ? 11.711 -26.047 -28.344 1 59.84 258 GLN B CA 1
ATOM 4225 C C . GLN B 1 258 ? 10.508 -26.688 -27.672 1 59.84 258 GLN B C 1
ATOM 4227 O O . GLN B 1 258 ? 10.516 -27.891 -27.391 1 59.84 258 GLN B O 1
ATOM 4232 N N . ILE B 1 259 ? 9.594 -25.875 -27.391 1 56.03 259 ILE B N 1
ATOM 4233 C CA . ILE B 1 259 ? 8.383 -26.406 -26.781 1 56.03 259 ILE B CA 1
ATOM 4234 C C . ILE B 1 259 ? 7.523 -27.094 -27.844 1 56.03 259 ILE B C 1
ATOM 4236 O O . ILE B 1 259 ? 7.066 -26.453 -28.797 1 56.03 259 ILE B O 1
ATOM 4240 N N . ASP B 1 260 ? 7.605 -28.531 -27.969 1 55.03 260 ASP B N 1
ATOM 4241 C CA . ASP B 1 260 ? 6.941 -29.422 -28.906 1 55.03 260 ASP B CA 1
ATOM 4242 C C . ASP B 1 260 ? 5.434 -29.438 -28.688 1 55.03 260 ASP B C 1
ATOM 4244 O O . ASP B 1 260 ? 4.961 -29.766 -27.609 1 55.03 260 ASP B O 1
ATOM 4248 N N . PRO B 1 261 ? 4.645 -28.844 -29.719 1 51.41 261 PRO B N 1
ATOM 4249 C CA . PRO B 1 261 ? 3.186 -28.891 -29.609 1 51.41 261 PRO B CA 1
ATOM 4250 C C . PRO B 1 261 ? 2.652 -30.297 -29.344 1 51.41 261 PRO B C 1
ATOM 4252 O O . PRO B 1 261 ? 1.546 -30.453 -28.828 1 51.41 261 PRO B O 1
ATOM 4255 N N . ALA B 1 262 ? 3.252 -31.391 -29.828 1 48.5 262 ALA B N 1
ATOM 4256 C CA . ALA B 1 262 ? 2.73 -32.75 -29.844 1 48.5 262 ALA B CA 1
ATOM 4257 C C . ALA B 1 262 ? 2.541 -33.281 -28.422 1 48.5 262 ALA B C 1
ATOM 4259 O O . ALA B 1 262 ? 1.926 -34.344 -28.219 1 48.5 262 ALA B O 1
ATOM 4260 N N . ALA B 1 263 ? 3.129 -32.719 -27.516 1 45.03 263 ALA B N 1
ATOM 4261 C CA . ALA B 1 263 ? 3.049 -33.344 -26.203 1 45.03 263 ALA B CA 1
ATOM 4262 C C . ALA B 1 263 ? 1.716 -33.031 -25.516 1 45.03 263 ALA B C 1
ATOM 4264 O O . ALA B 1 263 ? 1.496 -33.406 -24.375 1 45.03 263 ALA B O 1
ATOM 4265 N N . VAL B 1 264 ? 0.859 -32.25 -26.094 1 44.09 264 VAL B N 1
ATOM 4266 C CA . VAL B 1 264 ? -0.331 -31.75 -25.406 1 44.09 264 VAL B CA 1
ATOM 4267 C C . VAL B 1 264 ? -1.476 -32.75 -25.578 1 44.09 264 VAL B C 1
ATOM 4269 O O . VAL B 1 264 ? -2.092 -32.812 -26.641 1 44.09 264 VAL B O 1
ATOM 4272 N N . ALA B 1 265 ? -1.387 -33.875 -24.906 1 39.75 265 ALA B N 1
ATOM 4273 C CA . ALA B 1 265 ? -2.672 -34.562 -24.766 1 39.75 265 ALA B CA 1
ATOM 4274 C C . ALA B 1 265 ? -3.621 -33.75 -23.891 1 39.75 265 ALA B C 1
ATOM 4276 O O . ALA B 1 265 ? -3.518 -33.781 -22.656 1 39.75 265 ALA B O 1
ATOM 4277 N N . LEU B 1 266 ? -4.031 -32.531 -24.359 1 40.97 266 LEU B N 1
ATOM 4278 C CA . LEU B 1 266 ? -4.996 -31.828 -23.516 1 40.97 266 LEU B CA 1
ATOM 4279 C C . LEU B 1 266 ? -6.309 -32.625 -23.438 1 40.97 266 LEU B C 1
ATOM 4281 O O . LEU B 1 266 ? -6.836 -33.031 -24.469 1 40.97 266 LEU B O 1
ATOM 4285 N N . PRO B 1 267 ? -6.703 -33.156 -22.391 1 34.78 267 PRO B N 1
ATOM 4286 C CA . PRO B 1 267 ? -8.094 -33.594 -22.406 1 34.78 267 PRO B CA 1
ATOM 4287 C C . PRO B 1 267 ? -9.078 -32.5 -22.781 1 34.78 267 PRO B C 1
ATOM 4289 O O . PRO B 1 267 ? -8.805 -31.312 -22.547 1 34.78 267 PRO B O 1
ATOM 4292 N N . ALA B 1 268 ? -9.969 -32.656 -23.812 1 38.09 268 ALA B N 1
ATOM 4293 C CA . ALA B 1 268 ? -11.055 -31.781 -24.234 1 38.09 268 ALA B CA 1
ATOM 4294 C C . ALA B 1 268 ? -11.773 -31.188 -23.031 1 38.09 268 ALA B C 1
ATOM 4296 O O . ALA B 1 268 ? -12.203 -31.922 -22.125 1 38.09 268 ALA B O 1
ATOM 4297 N N . ASP B 1 269 ? -11.336 -30.062 -22.656 1 36.66 269 ASP B N 1
ATOM 4298 C CA . ASP B 1 269 ? -12.062 -29.391 -21.578 1 36.66 269 ASP B CA 1
ATOM 4299 C C . ASP B 1 269 ? -13.57 -29.5 -21.781 1 36.66 269 ASP B C 1
ATOM 4301 O O . ASP B 1 269 ? -14.102 -29.047 -22.812 1 36.66 269 ASP B O 1
ATOM 4305 N N . PRO B 1 270 ? -14.227 -30.281 -21.047 1 36.19 270 PRO B N 1
ATOM 4306 C CA . PRO B 1 270 ? -15.672 -30.391 -21.234 1 36.19 270 PRO B CA 1
ATOM 4307 C C . PRO B 1 270 ? -16.375 -29.047 -21.203 1 36.19 270 PRO B C 1
ATOM 4309 O O . PRO B 1 270 ? -17.469 -28.906 -21.766 1 36.19 270 PRO B O 1
ATOM 4312 N N . LEU B 1 271 ? -15.844 -28.141 -20.5 1 37.09 271 LEU B N 1
ATOM 4313 C CA . LEU B 1 271 ? -16.594 -26.906 -20.406 1 37.09 271 LEU B CA 1
ATOM 4314 C C . LEU B 1 271 ? -16.469 -26.094 -21.688 1 37.09 271 LEU B C 1
ATOM 4316 O O . LEU B 1 271 ? -17.266 -25.188 -21.938 1 37.09 271 LEU B O 1
ATOM 4320 N N . LEU B 1 272 ? -15.453 -26.266 -22.562 1 34 272 LEU B N 1
ATOM 4321 C CA . LEU B 1 272 ? -15.422 -25.672 -23.906 1 34 272 LEU B CA 1
ATOM 4322 C C . LEU B 1 272 ? -16.344 -26.438 -24.844 1 34 272 LEU B C 1
ATOM 4324 O O . LEU B 1 272 ? -16.781 -25.891 -25.875 1 34 272 LEU B O 1
ATOM 4328 N N . ALA B 1 273 ? -16.562 -27.719 -24.562 1 35.81 273 ALA B N 1
ATOM 4329 C CA . ALA B 1 273 ? -17.438 -28.516 -25.406 1 35.81 273 ALA B CA 1
ATOM 4330 C C . ALA B 1 273 ? -18.859 -27.969 -25.406 1 35.81 273 ALA B C 1
ATOM 4332 O O . ALA B 1 273 ? -19.672 -28.344 -26.25 1 35.81 273 ALA B O 1
ATOM 4333 N N . ALA B 1 274 ? -19.234 -27.25 -24.359 1 34.69 274 ALA B N 1
ATOM 4334 C CA . ALA B 1 274 ? -20.625 -26.812 -24.344 1 34.69 274 ALA B CA 1
ATOM 4335 C C . ALA B 1 274 ? -20.828 -25.625 -25.281 1 34.69 274 ALA B C 1
ATOM 4337 O O . ALA B 1 274 ? -21.969 -25.297 -25.641 1 34.69 274 ALA B O 1
ATOM 4338 N N . ARG B 1 275 ? -19.797 -24.875 -25.688 1 36.12 275 ARG B N 1
ATOM 4339 C CA . ARG B 1 275 ? -20.062 -23.766 -26.594 1 36.12 275 ARG B CA 1
ATOM 4340 C C . ARG B 1 275 ? -20.328 -24.266 -28 1 36.12 275 ARG B C 1
ATOM 4342 O O . ARG B 1 275 ? -20.859 -23.531 -28.844 1 36.12 275 ARG B O 1
ATOM 4349 N N . GLU B 1 276 ? -19.797 -25.375 -28.375 1 34.59 276 GLU B N 1
ATOM 4350 C CA . GLU B 1 276 ? -19.984 -25.719 -29.781 1 34.59 276 GLU B CA 1
ATOM 4351 C C . GLU B 1 276 ? -21.438 -26.094 -30.062 1 34.59 276 GLU B C 1
ATOM 4353 O O . GLU B 1 276 ? -21.875 -26.109 -31.203 1 34.59 276 GLU B O 1
ATOM 4358 N N . ILE B 1 277 ? -22.094 -26.547 -29.047 1 33.16 277 ILE B N 1
ATOM 4359 C CA . ILE B 1 277 ? -23.422 -27.047 -29.406 1 33.16 277 ILE B CA 1
ATOM 4360 C C . ILE B 1 277 ? -24.328 -25.859 -29.766 1 33.16 277 ILE B C 1
ATOM 4362 O O . ILE B 1 277 ? -25.172 -25.969 -30.672 1 33.16 277 ILE B O 1
ATOM 4366 N N . HIS B 1 278 ? -24.109 -24.719 -29.094 1 35.22 278 HIS B N 1
ATOM 4367 C CA . HIS B 1 278 ? -25.25 -23.828 -29.312 1 35.22 278 HIS B CA 1
ATOM 4368 C C . HIS B 1 278 ? -25.109 -23.078 -30.625 1 35.22 278 HIS B C 1
ATOM 4370 O O . HIS B 1 278 ? -25.984 -22.281 -30.984 1 35.22 278 HIS B O 1
ATOM 4376 N N . HIS B 1 279 ? -23.969 -23.156 -31.328 1 34.62 279 HIS B N 1
ATOM 4377 C CA . HIS B 1 279 ? -24.031 -22.422 -32.594 1 34.62 279 HIS B CA 1
ATOM 4378 C C . HIS B 1 279 ? -24.922 -23.141 -33.594 1 34.62 279 HIS B C 1
ATOM 4380 O O . HIS B 1 279 ? -25.203 -22.625 -34.656 1 34.62 279 HIS B O 1
ATOM 4386 N N . HIS B 1 280 ? -25.094 -24.422 -33.469 1 30.33 280 HIS B N 1
ATOM 4387 C CA . HIS B 1 280 ? -25.797 -24.984 -34.594 1 30.33 280 HIS B CA 1
ATOM 4388 C C . HIS B 1 280 ? -27.297 -24.734 -34.5 1 30.33 280 HIS B C 1
ATOM 4390 O O . HIS B 1 280 ? -28.062 -25.172 -35.375 1 30.33 280 HIS B O 1
ATOM 4396 N N . ALA B 1 281 ? -27.812 -24.422 -33.375 1 30.03 281 ALA B N 1
ATOM 4397 C CA . ALA B 1 281 ? -29.266 -24.406 -33.469 1 30.03 281 ALA B CA 1
ATOM 4398 C C . ALA B 1 281 ? -29.781 -23.125 -34.125 1 30.03 281 ALA B C 1
ATOM 4400 O O . ALA B 1 281 ? -30.969 -22.984 -34.406 1 30.03 281 ALA B O 1
ATOM 4401 N N . SER B 1 282 ? -28.969 -22.047 -34.375 1 25.12 282 SER B N 1
ATOM 4402 C CA . SER B 1 282 ? -29.703 -21.188 -35.312 1 25.12 282 SER B CA 1
ATOM 4403 C C . SER B 1 282 ? -29.391 -21.547 -36.75 1 25.12 282 SER B C 1
ATOM 4405 O O . SER B 1 282 ? -28.234 -21.828 -37.094 1 25.12 282 SER B O 1
#

Sequence (564 aa):
MYGFDSYVAIGDSFTEGLNDDLPDGTFRGWADRLAEILAEGRPDFQYANLALRGKMLDEILEEQLPIALEVKPDLVTLCAGGNDIIVPGADVDAVAARLEEGVAKLREAGIPVLMFNGPDTKYLSVMHVLRGKVGIYNAHLWAIAARHGAKMVDMWAMDPLHDRRAWSDDRLHFTPEAHRRIALRAAEVLGVPVADDWREPWPASEEPSTWITSRRSDLEWTKAHLLPWIRRQLKGESMGDGLSPKRPALAPLLPLEQIDPAAVALPADPLLAAREIHHHASMYGFDSYVAIGDSFTEGLNDDLPDGTFRGWADRLAEILAEGRPDFQYANLALRGKMLDEILEEQLPIALEVKPDLVTLCAGGNDIIVPGADVDAVAARLEEGVAKLREAGIPVLMFNGPDTKYLSVMHVLRGKVGIYNAHLWAIAARHGAKMVDMWAMDPLHDRRAWSDDRLHFTPEAHRRIALRAAEVLGVPVADDWREPWPASEEPSTWITSRRSDLEWTKAHLLPWIRRQLKGESMGDGLSPKRPALAPLLPLEQIDPAAVALPADPLLAAREIHHHAS

Solvent-accessible surface area (backbone atoms only — not comparable to full-atom values): 30772 Å² total; per-residue (Å²): 122,77,83,54,50,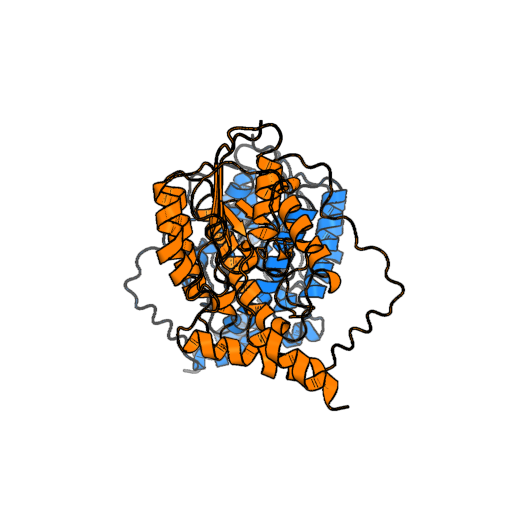26,38,37,37,38,25,15,30,71,48,33,4,50,76,18,73,39,82,36,69,49,43,44,25,21,51,47,50,33,49,52,61,61,31,62,97,35,88,79,24,24,40,19,34,48,12,33,38,56,44,39,45,68,53,34,54,68,66,38,44,56,55,49,64,70,70,57,38,56,29,34,39,45,40,70,41,63,66,46,58,68,38,87,85,47,57,53,68,58,51,47,54,53,51,42,53,51,52,48,52,41,37,74,71,68,29,48,40,40,34,49,47,56,58,59,29,75,77,36,89,72,54,29,82,44,33,34,59,41,16,41,41,34,52,48,48,53,31,45,26,63,76,57,70,34,45,69,38,60,39,53,52,37,68,61,61,66,38,70,80,21,39,32,93,81,70,76,42,41,21,52,67,37,22,52,30,50,17,46,47,44,34,49,70,68,64,37,90,67,90,70,65,54,76,59,74,75,76,88,68,88,61,70,80,63,71,68,75,34,70,64,57,47,51,48,45,38,61,70,48,51,48,54,50,47,52,33,50,76,71,71,46,44,80,30,66,95,60,74,38,89,29,77,48,74,34,67,74,71,61,71,88,68,60,58,47,81,71,37,78,62,76,79,53,66,78,65,55,58,60,66,59,65,63,66,73,109,122,79,83,54,53,26,37,36,36,39,25,15,30,71,49,32,5,51,74,18,73,39,81,36,68,48,43,45,25,22,52,48,49,32,50,53,62,63,29,62,96,36,87,78,24,26,39,18,34,47,12,33,39,56,45,39,44,67,54,35,54,66,66,37,43,55,54,50,66,70,71,57,39,56,28,34,37,46,40,72,41,63,66,45,58,68,37,84,87,48,58,52,68,58,51,47,54,54,51,40,53,53,52,46,54,40,38,74,72,69,29,47,39,40,34,50,48,55,58,61,28,75,79,37,87,73,55,29,80,45,32,34,56,42,16,40,41,35,52,48,48,53,33,47,24,63,77,58,70,36,44,68,40,60,39,52,56,38,66,62,60,66,38,71,82,22,40,32,94,81,72,76,42,43,21,52,67,38,23,50,31,49,17,46,47,45,34,48,70,73,65,36,90,66,92,70,63,53,78,59,74,76,77,89,68,87,63,70,79,65,68,68,75,35,69,63,58,48,51,49,45,38,61,69,47,51,49,55,50,48,53,32,49,76,70,71,46,45,79,30,66,94,59,74,37,89,29,78,48,74,34,67,74,73,60,73,89,69,60,59,49,83,72,39,79,64,76,79,54,66,77,64,58,60,60,64,58,65,62,65,76,110

InterPro domains:
  IPR013830 SGNH hydrolase-type esterase domain [PF13472] (9-181)
  IPR036514 SGNH hydrolase superfamily [G3DSA:3.40.50.1110] (7-192)
  IPR053140 GDSL lipase Rv0518-like [PTHR43784] (5-187)

Organism: Amycolatopsis orientalis (NCBI:txid31958)

Nearest PDB structures (foldseek):
  4hf7-assembly1_A-2  TM=7.629E-01  e=3.321E-06  Bacteroides thetaiotaomicron VPI-5482
  5b5s-assembly1_A  TM=7.444E-01  e=1.055E-04  Talaromyces pinophilus
  5a4a-assembly1_A  TM=6.460E-01  e=1.994E-03  Drosophila melanogaster
  5cd9-assembly1_A  TM=6.117E-01  e=2.511E-03  Drosophila melanogaster
  3bzj-assembly1_A  TM=3.728E-01  e=5.027E-02  Thermus thermophilus

Secondary structure (DSSP, 8-state):
-----EEEEEESHHHHTTT-B-TTS-B-HHHHHHHHHHHTT-TT-EEEE---TT--HHHIIIIIHHHHHHH--SEEEEE-SHHHHHSTT--HHHHHHHHHHHHHHHHHTT--EEEE-PPP-TT-TTGGGGHHHHHHHHHHHHHHHHHHT-EEE-GGG-GGGGSGGGB-TTSSSB-HHHHHHHHHHHHHHTT---SS-TTPPPPP--S-------HHHHHHHIIIIIHHHHHHHHTT--TTTT---SEEEEEE---GGG--GGG------HHHHHHHHHTS--/-----EEEEEESHHHHTTT-B-TTS-B-HHHHHHHHHHHTT-TT-EEEE---TT--HHHIIIIIHHHHHHH--SEEEEE--HHHHHSTT--HHHHHHHHHHHHHHHHHTT--EEEE-PPP-TT-TTGGGGHHHHHHHHHHHHHHHHHHT-EEE-GGG-GGGGSGGGB-TTSSSB-HHHHHHHHHHHHHHTT---SS-TTPPPPPP-S-------HHHHHHHIIIIIHHHHHHHHTT--TTTT---SEEEEEE---GGG--GGG------HHHHTHHHHTS--

Foldseek 3Di:
DLDFQEEEEFEACQLQAPQQAALQGGHCFLNNLLQVLNCVVPQNRWYFYFYYHFDALVCRLVPPLVQCLVVQGQEYEDEHHPSQLLQPPRDLVVSLVSVLVSLQSSLVSVHAYEYEADAQCCQQLQCNVSRVSSVVNRVSVVVSCVVRVHFYLYNNPQPQCSDCQQADPLSPYGHPLVRNLSSVSSCVSSVRDDDDHSNDHDPDDPDDCCPCPPPVVNVVSCVVPVVVSSVCVVVVHGPRPPHGRPGNDIDGDDDSVPPDSVNNPPDPPVVVVVVVPVVPPD/DLDFQEEEEFEACQLQAPQQAALQGGHCFLNNLLQVLVCVVPQNRWYFYFYYHFDALVCRLVPPLVQCLVVQGQEYEDEHHPNQLLQPPRDLVVSLVSVLVSLQSSLVSVHAYEYEADAQCCQQLQCNVSRVSSVVNRVSVVVSCVVRVHFYLYNNPQPQCSDCQQADPLSPYGHPLVRNLSSVSSCVSSVRDDDDHSNDHDPDDPPDCCPCPPPVVNVVSCVVPVVVSSVCVVVVHGPRPPHGRPGNDIDGDDDSVPVDSVNRPPDPPVVVVVVVVPVPVD

Radius of gyration: 26.49 Å; Cα contacts (8 Å, |Δi|>4): 956; chains: 2; bounding box: 55×68×74 Å

pLDDT: mean 86.53, std 18.43, range [25.12, 98.94]